Protein AF-A0A2P6N4C5-F1 (afdb_monomer)

Foldseek 3Di:
DDDDDDDDDDDDDDDDDDDDDDDDDDDDDDDDDDDDDDDDDDDDDDDDDDDDDDDDDDDDDDDDDDDDPPDDDPVVVVVVVLQLVLLQLLLQLVLQVQLVVVVDHDPGLLQVCQQLQSLLSSLCSQVVDDQPDADPDDDDNVSSLVSNVSSVVSCVVLVQPLVVDDSVCNNVSVSVSSSVRSLSVLCSRQQQPQDDPNDGSQVSLQVVLCVQQPPDPPQDRDALKLSPLQLLSLVSLCCSQCVVQDPSVPDDSNRSQVSNVSSQVSCCPPQVQHCSGHNVQRNDPTHDSSSSSSSSSSSVVSRVVVVVVVVVVVVVVVVVVLVVVLVVLLVVLQVLLVVLLVVLVVLLVVLLDPDADLALVSLVVVLVVLVVCVVPVVVVSVVSLVVSVVSLVVSQVSCVVVVHDRDAHDPCRGNVNVVVSVVSSVVSSVVSNVSSVVVSVVSLLVLLVQLLVLLVVLVVVLVVLVVLLPDPDDDLVVSLVSLVVSLVCLVVSVSLVSSVVSCVSCVVVVNQCDRPNDPDHSVNSVVSSVVSSVSSVVVSVVSVLVVVVVPDPDDDDSVVLVVLVVLQCVLPPVNPQWHALVSVQVSCVVVVHDDDPVVSVVVQCVLCVNDRTHHSVSVVVVVSVVPPDDDDLVRVCVVQCVLQVNDQWRFLVSQPDPPDDPVVSVVCVVQFDDPDRTGHVNVVSVVVRD

Radius of gyration: 73.95 Å; Cα contacts (8 Å, |Δi|>4): 567; chains: 1; bounding box: 171×85×180 Å

Solvent-accessible surface area (backbone atoms only — not comparable to full-atom values): 40505 Å² total; per-residue (Å²): 133,89,83,88,82,88,83,89,81,90,79,90,81,89,82,90,88,85,91,89,90,86,85,88,82,89,87,82,89,87,85,82,89,86,86,82,90,88,88,84,88,86,84,82,88,81,87,86,82,88,82,88,80,93,77,88,83,80,88,84,85,90,83,79,91,79,91,75,87,79,78,77,58,77,69,62,58,55,55,59,51,49,52,52,49,49,39,54,51,21,51,34,46,54,51,34,70,47,24,54,79,76,78,44,80,62,94,47,72,50,62,56,40,36,46,12,56,56,50,34,52,44,50,24,62,73,74,69,50,82,75,72,97,67,70,94,77,54,83,51,71,68,51,14,50,54,28,32,51,55,27,48,54,51,41,53,74,69,67,41,82,50,91,90,67,53,73,60,42,39,64,70,43,36,50,70,59,48,53,50,49,52,48,36,48,48,41,55,74,65,37,56,76,37,75,44,92,92,39,56,29,69,55,19,51,46,52,50,49,36,65,54,33,61,90,48,84,97,46,65,62,84,58,51,27,68,39,46,29,49,12,52,45,53,40,37,48,46,32,66,79,40,54,89,76,47,66,76,85,78,54,64,87,83,45,27,62,61,34,30,48,52,36,44,51,47,31,36,78,75,67,69,43,77,71,43,70,56,52,80,58,32,65,48,96,71,26,49,44,66,47,42,44,56,51,55,45,54,54,48,55,56,51,51,54,49,52,52,52,51,53,49,49,53,50,51,50,54,51,50,56,50,50,56,50,48,54,52,52,51,52,51,49,46,55,53,40,51,53,50,50,53,53,50,52,50,52,29,54,66,35,60,56,79,84,72,64,93,47,59,67,57,36,51,51,51,48,49,50,53,51,48,41,60,70,60,48,49,56,54,55,52,50,56,49,52,51,51,54,50,50,52,52,49,52,45,49,55,27,53,76,68,74,44,78,75,81,75,68,58,75,86,55,23,72,67,45,53,51,52,52,54,49,51,31,52,50,26,50,53,50,39,57,48,51,46,52,54,50,46,49,50,46,50,51,49,52,40,46,53,36,29,52,34,46,50,50,30,51,50,50,53,49,50,50,53,50,61,69,68,54,78,74,76,55,66,69,58,45,42,52,54,46,52,53,51,46,53,52,60,71,65,32,61,54,54,54,61,28,49,59,46,47,53,55,29,51,78,69,73,54,67,92,76,43,93,72,44,91,79,50,70,67,55,55,54,49,50,50,54,53,48,46,54,51,46,53,52,51,42,55,50,40,54,51,49,52,53,55,73,72,48,92,74,86,77,58,74,65,60,53,48,54,51,47,54,51,50,56,69,45,28,81,83,70,74,73,42,31,41,78,64,34,48,49,51,49,38,47,72,73,70,50,83,64,59,71,73,58,40,54,51,49,50,50,60,50,22,73,81,50,95,44,31,38,63,72,39,51,50,55,51,52,57,69,72,60,76,79,74,86,49,69,66,57,56,45,49,53,52,25,59,50,30,72,74,38,84,45,34,37,71,75,48,50,71,44,90,88,57,51,74,68,58,46,52,53,48,64,74,68,34,55,66,67,93,69,38,24,30,55,60,64,41,44,47,70,73,70,107

Structure (mmCIF, N/CA/C/O backbone):
data_AF-A0A2P6N4C5-F1
#
_entry.id   AF-A0A2P6N4C5-F1
#
loop_
_atom_site.group_PDB
_atom_site.id
_atom_site.type_symbol
_atom_site.label_atom_id
_atom_site.label_alt_id
_atom_site.label_comp_id
_atom_site.label_asym_id
_atom_site.label_entity_id
_atom_site.label_seq_id
_atom_site.pdbx_PDB_ins_code
_atom_site.Cartn_x
_atom_site.Cartn_y
_atom_site.Cartn_z
_atom_site.occupancy
_atom_site.B_iso_or_equiv
_atom_site.auth_seq_id
_atom_site.auth_comp_id
_atom_site.auth_asym_id
_atom_site.auth_atom_id
_atom_site.pdbx_PDB_model_num
ATOM 1 N N . MET A 1 1 ? 26.402 6.462 70.316 1.00 33.50 1 MET A N 1
ATOM 2 C CA . MET A 1 1 ? 26.091 7.882 70.593 1.00 33.50 1 MET A CA 1
ATOM 3 C C . MET A 1 1 ? 25.423 8.489 69.360 1.00 33.50 1 MET A C 1
ATOM 5 O O . MET A 1 1 ? 25.963 8.309 68.285 1.00 33.50 1 MET A O 1
ATOM 9 N N . GLN A 1 2 ? 24.226 9.074 69.550 1.00 34.44 2 GLN A N 1
ATOM 10 C CA . GLN A 1 2 ? 23.472 10.096 68.770 1.00 34.44 2 GLN A CA 1
ATOM 11 C C . GLN A 1 2 ? 23.874 10.371 67.293 1.00 34.44 2 GLN A C 1
ATOM 13 O O . GLN A 1 2 ? 25.036 10.607 67.025 1.00 34.44 2 GLN A O 1
ATOM 18 N N . LYS A 1 3 ? 22.993 10.521 66.285 1.00 32.47 3 LYS A N 1
ATOM 19 C CA . LYS A 1 3 ? 21.639 11.114 66.240 1.00 32.47 3 LYS A CA 1
ATOM 20 C C . LYS A 1 3 ? 20.989 10.857 64.849 1.00 32.47 3 LYS A C 1
ATOM 22 O O . LYS A 1 3 ? 21.606 11.116 63.831 1.00 32.47 3 LYS A O 1
ATOM 27 N N . ARG A 1 4 ? 19.707 10.460 64.867 1.00 32.41 4 ARG A N 1
ATOM 28 C CA . ARG A 1 4 ? 18.550 10.868 64.020 1.00 32.41 4 ARG A CA 1
ATOM 29 C C . ARG A 1 4 ? 18.568 10.842 62.462 1.00 32.41 4 ARG A C 1
ATOM 31 O O . ARG A 1 4 ? 19.099 11.738 61.830 1.00 32.41 4 ARG A O 1
ATOM 38 N N . ARG A 1 5 ? 17.604 10.029 61.976 1.00 32.62 5 ARG A N 1
ATOM 39 C CA . ARG A 1 5 ? 16.448 10.307 61.066 1.00 32.62 5 ARG A CA 1
ATOM 40 C C . ARG A 1 5 ? 16.595 10.181 59.531 1.00 32.62 5 ARG A C 1
ATOM 42 O O . ARG A 1 5 ? 17.184 11.051 58.919 1.00 32.62 5 ARG A O 1
ATOM 49 N N . ARG A 1 6 ? 15.780 9.232 59.005 1.00 30.00 6 ARG A N 1
ATOM 50 C CA . ARG A 1 6 ? 14.824 9.274 57.851 1.00 30.00 6 ARG A CA 1
ATOM 51 C C . ARG A 1 6 ? 15.434 9.614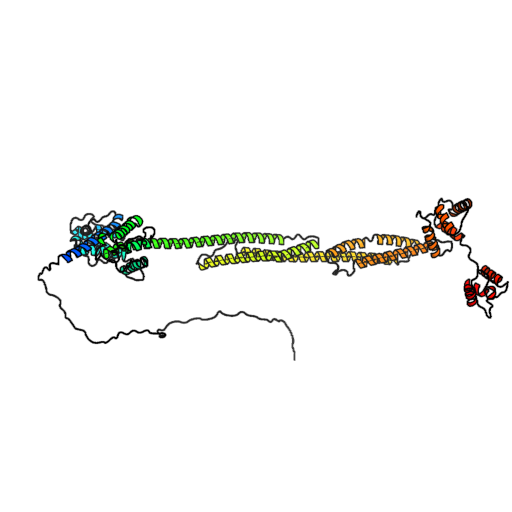 56.469 1.00 30.00 6 ARG A C 1
ATOM 53 O O . ARG A 1 6 ? 16.163 10.574 56.361 1.00 30.00 6 ARG A O 1
ATOM 60 N N . SER A 1 7 ? 15.134 8.965 55.341 1.00 26.02 7 SER A N 1
ATOM 61 C CA . SER A 1 7 ? 13.911 8.296 54.883 1.00 26.02 7 SER A CA 1
ATOM 62 C C . SER A 1 7 ? 14.166 7.599 53.524 1.00 26.02 7 SER A C 1
ATOM 64 O O . SER A 1 7 ? 14.833 8.181 52.682 1.00 26.02 7 SER A O 1
ATOM 66 N N . ARG A 1 8 ? 13.494 6.453 53.323 1.00 27.19 8 ARG A N 1
ATOM 67 C CA . ARG A 1 8 ? 12.763 5.983 52.116 1.00 27.19 8 ARG A CA 1
ATOM 68 C C . ARG A 1 8 ? 13.460 5.555 50.793 1.00 27.19 8 ARG A C 1
ATOM 70 O O . ARG A 1 8 ? 14.135 6.341 50.146 1.00 27.19 8 ARG A O 1
ATOM 77 N N . SER A 1 9 ? 13.013 4.352 50.373 1.00 26.23 9 SER A N 1
ATOM 78 C CA . SER A 1 9 ? 12.777 3.792 49.013 1.00 26.23 9 SER A CA 1
ATOM 79 C C . SER A 1 9 ? 13.967 3.089 48.323 1.00 26.23 9 SER A C 1
ATOM 81 O O . SER A 1 9 ? 14.931 3.755 47.980 1.00 26.23 9 SER A O 1
ATOM 83 N N . PHE A 1 10 ? 14.066 1.743 48.224 1.00 25.06 10 PHE A N 1
ATOM 84 C CA . PHE A 1 10 ? 13.284 0.740 47.434 1.00 25.06 10 PHE A CA 1
ATOM 85 C C . PHE A 1 10 ? 13.109 1.167 45.961 1.00 25.06 10 PHE A C 1
ATOM 87 O O . PHE A 1 10 ? 12.428 2.159 45.725 1.00 25.06 10 PHE A O 1
ATOM 94 N N . LEU A 1 11 ? 13.783 0.567 44.960 1.00 26.80 11 LEU A N 1
ATOM 95 C CA . LEU A 1 11 ? 13.549 -0.738 44.272 1.00 26.80 11 LEU A CA 1
ATOM 96 C C . LEU A 1 11 ? 14.743 -0.976 43.283 1.00 26.80 11 LEU A C 1
ATOM 98 O O . LEU A 1 11 ? 15.103 -0.023 42.600 1.00 26.80 11 LEU A O 1
ATOM 102 N N . PHE A 1 12 ? 15.563 -2.050 43.272 1.00 25.03 12 PHE A N 1
ATOM 103 C CA . PHE A 1 12 ? 15.421 -3.424 42.701 1.00 25.03 12 PHE A CA 1
ATOM 104 C C . PHE A 1 12 ? 14.281 -3.620 41.667 1.00 25.03 12 PHE A C 1
ATOM 106 O O . PHE A 1 12 ? 13.157 -3.265 41.982 1.00 25.03 12 PHE A O 1
ATOM 113 N N . PHE A 1 13 ? 14.419 -4.183 40.452 1.00 26.83 13 PHE A N 1
ATOM 114 C CA . PHE A 1 13 ? 15.328 -5.195 39.875 1.00 26.83 13 PHE A CA 1
ATOM 115 C C . PHE A 1 13 ? 15.473 -5.030 38.331 1.00 26.83 13 PHE A C 1
ATOM 117 O O . PHE A 1 13 ? 14.661 -4.364 37.697 1.00 26.83 13 PHE A O 1
ATOM 124 N N . ALA A 1 14 ? 16.515 -5.685 37.796 1.00 27.61 14 ALA A N 1
ATOM 125 C CA . ALA A 1 14 ? 16.953 -5.956 36.409 1.00 27.61 14 ALA A CA 1
ATOM 126 C C . ALA A 1 14 ? 15.840 -6.330 35.381 1.00 27.61 14 ALA A C 1
ATOM 128 O O . ALA A 1 14 ? 14.723 -6.624 35.783 1.00 27.61 14 ALA A O 1
ATOM 129 N N . SER A 1 15 ? 16.042 -6.374 34.053 1.00 28.22 15 SER A N 1
ATOM 130 C CA . SER A 1 15 ? 17.199 -6.881 33.289 1.00 28.22 15 SER A CA 1
ATOM 131 C C . SER A 1 15 ? 17.169 -6.508 31.792 1.00 28.22 15 SER A C 1
ATOM 133 O O . SER A 1 15 ? 16.113 -6.550 31.168 1.00 28.22 15 SER A O 1
ATOM 135 N N . ASP A 1 16 ? 18.370 -6.255 31.263 1.00 28.42 16 ASP A N 1
ATOM 136 C CA . ASP A 1 16 ? 18.925 -6.594 29.940 1.00 28.42 16 ASP A CA 1
ATOM 137 C C . ASP A 1 16 ? 18.220 -6.198 28.632 1.00 28.42 16 ASP A C 1
ATOM 139 O O . ASP A 1 16 ? 17.205 -6.752 28.222 1.00 28.42 16 ASP A O 1
ATOM 143 N N . THR A 1 17 ? 18.906 -5.356 27.853 1.00 26.84 17 THR A N 1
ATOM 144 C CA . THR A 1 17 ? 19.527 -5.794 26.585 1.00 26.84 17 THR A CA 1
ATOM 145 C C . THR A 1 17 ? 20.549 -4.754 26.123 1.00 26.84 17 THR A C 1
ATOM 147 O O . THR A 1 17 ? 20.229 -3.598 25.854 1.00 26.84 17 THR A O 1
ATOM 150 N N . ASP A 1 18 ? 21.800 -5.196 26.065 1.00 27.44 18 ASP A N 1
ATOM 151 C CA . ASP A 1 18 ? 22.975 -4.483 25.568 1.00 27.44 18 ASP A CA 1
ATOM 152 C C . ASP A 1 18 ? 23.481 -5.199 24.298 1.00 27.44 18 ASP A C 1
ATOM 154 O O . ASP A 1 18 ? 23.094 -6.348 24.070 1.00 27.44 18 ASP A O 1
ATOM 158 N N . TRP A 1 19 ? 24.392 -4.550 23.549 1.00 26.73 19 TRP A N 1
ATOM 159 C CA . TRP A 1 19 ? 25.167 -5.038 22.374 1.00 26.73 19 TRP A CA 1
ATOM 160 C C . TRP A 1 19 ? 24.587 -4.642 20.990 1.00 26.73 19 TRP A C 1
ATOM 162 O O . TRP A 1 19 ? 23.525 -5.102 20.598 1.00 26.73 19 TRP A O 1
ATOM 172 N N . LEU A 1 20 ? 25.195 -3.816 20.122 1.00 26.58 20 LEU A N 1
ATOM 173 C CA . LEU A 1 20 ? 26.521 -3.189 20.029 1.00 26.58 20 LEU A CA 1
ATOM 174 C C . LEU A 1 20 ? 26.426 -1.903 19.188 1.00 26.58 20 LEU A C 1
ATOM 176 O O . LEU A 1 20 ? 26.038 -1.940 18.019 1.00 26.58 20 LEU A O 1
ATOM 180 N N . ARG A 1 21 ? 26.907 -0.777 19.724 1.00 25.31 21 ARG A N 1
ATOM 181 C CA . ARG A 1 21 ? 27.317 0.392 18.929 1.00 25.31 21 ARG A CA 1
ATOM 182 C C . ARG A 1 21 ? 28.481 1.098 19.621 1.00 25.31 21 ARG A C 1
ATOM 184 O O . ARG A 1 21 ? 28.257 1.837 20.572 1.00 25.31 21 ARG A O 1
ATOM 191 N N . ARG A 1 22 ? 29.704 0.853 19.138 1.00 27.34 22 ARG A N 1
ATOM 192 C CA . ARG A 1 22 ? 30.982 1.593 19.327 1.00 27.34 22 ARG A CA 1
ATOM 193 C C . ARG A 1 22 ? 32.078 0.647 18.808 1.00 27.34 22 ARG A C 1
ATOM 195 O O . ARG A 1 22 ? 32.018 -0.535 19.104 1.00 27.34 22 ARG A O 1
ATOM 202 N N . SER A 1 23 ? 33.031 1.012 17.959 1.00 24.66 23 SER A N 1
ATOM 203 C CA . SER A 1 23 ? 33.856 2.218 17.876 1.00 24.66 23 SER A CA 1
ATOM 204 C C . SER A 1 23 ? 34.597 2.224 16.527 1.00 24.66 23 SER A C 1
ATOM 206 O O . SER A 1 23 ? 34.878 1.153 16.002 1.00 24.66 23 SER A O 1
ATOM 208 N N . MET A 1 24 ? 34.967 3.392 15.989 1.00 25.75 24 MET A N 1
ATOM 209 C CA . MET A 1 24 ? 36.330 3.960 16.085 1.00 25.75 24 MET A CA 1
ATOM 210 C C . MET A 1 24 ? 36.647 4.955 14.954 1.00 25.75 24 MET A C 1
ATOM 212 O O . MET A 1 24 ? 36.361 4.755 13.779 1.00 25.75 24 MET A O 1
ATOM 216 N N . THR A 1 25 ? 37.254 6.051 15.384 1.00 29.28 25 THR A N 1
ATOM 217 C CA . THR A 1 25 ? 37.799 7.196 14.658 1.00 29.28 25 THR A CA 1
ATOM 218 C C . THR A 1 25 ? 39.190 6.934 14.062 1.00 29.28 25 THR A C 1
ATOM 220 O O . THR A 1 25 ? 40.020 6.333 14.729 1.00 29.28 25 THR A O 1
ATOM 223 N N . SER A 1 26 ? 39.435 7.545 12.891 1.00 26.30 26 SER A N 1
ATOM 224 C CA . SER A 1 26 ? 40.666 8.226 12.421 1.00 26.30 26 SER A CA 1
ATOM 225 C C . SER A 1 26 ? 42.020 7.488 12.378 1.00 26.30 26 SER A C 1
ATOM 227 O O . SER A 1 26 ? 42.593 7.200 13.422 1.00 26.30 26 SER A O 1
ATOM 229 N N . ALA A 1 27 ? 42.608 7.347 11.175 1.00 27.66 27 ALA A N 1
ATOM 230 C CA . ALA A 1 27 ? 43.887 7.977 10.770 1.00 27.66 27 ALA A CA 1
ATOM 231 C C . ALA A 1 27 ? 44.385 7.472 9.389 1.00 27.66 27 ALA A C 1
ATOM 233 O O . ALA A 1 27 ? 43.957 6.441 8.883 1.00 27.66 27 ALA A O 1
ATOM 234 N N . ALA A 1 28 ? 45.266 8.262 8.774 1.00 26.64 28 ALA A N 1
ATOM 235 C CA . ALA A 1 28 ? 45.646 8.327 7.362 1.00 26.64 28 ALA A CA 1
ATOM 236 C C . ALA A 1 28 ? 46.869 7.462 6.935 1.00 26.64 28 ALA A C 1
ATOM 238 O O . ALA A 1 28 ? 47.868 7.491 7.636 1.00 26.64 28 ALA A O 1
ATOM 239 N N . VAL A 1 29 ? 46.773 6.832 5.736 1.00 25.98 29 VAL A N 1
ATOM 240 C CA . VAL A 1 29 ? 47.743 6.706 4.587 1.00 25.98 29 VAL A CA 1
ATOM 241 C C . VAL A 1 29 ? 49.136 6.032 4.857 1.00 25.98 29 VAL A C 1
ATOM 243 O O . VAL A 1 29 ? 49.645 6.091 5.965 1.00 25.98 29 VAL A O 1
ATOM 246 N N . PRO A 1 30 ? 49.864 5.471 3.855 1.00 54.50 30 PRO A N 1
ATOM 247 C CA . PRO A 1 30 ? 49.698 4.196 3.122 1.00 54.50 30 PRO A CA 1
ATOM 248 C C . PRO A 1 30 ? 50.988 3.318 3.158 1.00 54.50 30 PRO A C 1
ATOM 250 O O . PRO A 1 30 ? 52.051 3.821 3.494 1.00 54.50 30 PRO A O 1
ATOM 253 N N . LEU A 1 31 ? 50.986 2.052 2.704 1.00 24.17 31 LEU A N 1
ATOM 254 C CA . LEU A 1 31 ? 52.224 1.404 2.210 1.00 24.17 31 LEU A CA 1
ATOM 255 C C . LEU A 1 31 ? 51.971 0.141 1.368 1.00 24.17 31 LEU A C 1
ATOM 257 O O . LEU A 1 31 ? 51.043 -0.629 1.595 1.00 24.17 31 LEU A O 1
ATOM 261 N N . LYS A 1 32 ? 52.851 0.000 0.375 1.00 26.33 32 LYS A N 1
ATOM 262 C CA . LYS A 1 32 ? 53.051 -1.081 -0.598 1.00 26.33 32 LYS A CA 1
ATOM 263 C C . LYS A 1 32 ? 53.329 -2.452 0.035 1.00 26.33 32 LYS A C 1
ATOM 265 O O . LYS A 1 32 ? 53.981 -2.532 1.065 1.00 26.33 32 LYS A O 1
ATOM 270 N N . ASN A 1 33 ? 53.031 -3.474 -0.774 1.00 28.33 33 ASN A N 1
ATOM 271 C CA . ASN A 1 33 ? 53.649 -4.806 -0.845 1.00 28.33 33 ASN A CA 1
ATOM 272 C C . ASN A 1 33 ? 53.542 -5.723 0.380 1.00 28.33 33 ASN A C 1
ATOM 274 O O . ASN A 1 33 ? 54.279 -5.567 1.342 1.00 28.33 33 ASN A O 1
ATOM 278 N N . ALA A 1 34 ? 52.744 -6.782 0.228 1.00 26.05 34 ALA A N 1
ATOM 279 C CA . ALA A 1 34 ? 53.120 -8.192 0.405 1.00 26.05 34 ALA A CA 1
ATOM 280 C C . ALA A 1 34 ? 51.831 -9.009 0.565 1.00 26.05 34 ALA A C 1
ATOM 282 O O . ALA A 1 34 ? 51.030 -8.707 1.438 1.00 26.05 34 ALA A O 1
ATOM 283 N N . PHE A 1 35 ? 51.612 -10.029 -0.261 1.00 24.59 35 PHE A N 1
ATOM 284 C CA . PHE A 1 35 ? 51.666 -11.409 0.215 1.00 24.59 35 PHE A CA 1
ATOM 285 C C . PHE A 1 35 ? 51.473 -12.378 -0.947 1.00 24.59 35 PHE A C 1
ATOM 287 O O . PHE A 1 35 ? 50.557 -12.281 -1.758 1.00 24.59 35 PHE A O 1
ATOM 294 N N . ASP A 1 36 ? 52.426 -13.288 -0.986 1.00 24.75 36 ASP A N 1
ATOM 295 C CA . ASP A 1 36 ? 52.565 -14.425 -1.864 1.00 24.75 36 ASP A CA 1
ATOM 296 C C . ASP A 1 36 ? 52.001 -15.668 -1.141 1.00 24.75 36 ASP A C 1
ATOM 298 O O . ASP A 1 36 ? 52.001 -15.714 0.092 1.00 24.75 36 ASP A O 1
ATOM 302 N N . LYS A 1 37 ? 51.639 -16.687 -1.934 1.00 27.88 37 LYS A N 1
ATOM 303 C CA . LYS A 1 37 ? 51.388 -18.109 -1.592 1.00 27.88 37 LYS A CA 1
ATOM 304 C C . LYS A 1 37 ? 50.035 -18.516 -0.976 1.00 27.88 37 LYS A C 1
ATOM 306 O O . LYS A 1 37 ? 49.799 -18.343 0.212 1.00 27.88 37 LYS A O 1
ATOM 311 N N . HIS A 1 38 ? 49.244 -19.299 -1.725 1.00 27.27 38 HIS A N 1
ATOM 312 C CA . HIS A 1 38 ? 49.395 -20.769 -1.788 1.00 27.27 38 HIS A CA 1
ATOM 313 C C . HIS A 1 38 ? 48.398 -21.445 -2.766 1.00 27.27 38 HIS A C 1
ATOM 315 O O . HIS A 1 38 ? 47.266 -20.994 -2.891 1.00 27.27 38 HIS A O 1
ATOM 321 N N . PHE A 1 39 ? 48.838 -22.587 -3.335 1.00 24.59 39 PHE A N 1
ATOM 322 C CA . PHE A 1 39 ? 48.120 -23.675 -4.057 1.00 24.59 39 PHE A CA 1
ATOM 323 C C . PHE A 1 39 ? 48.173 -23.707 -5.609 1.00 24.59 39 PHE A C 1
ATOM 325 O O . PHE A 1 39 ? 48.295 -22.664 -6.240 1.00 24.59 39 PHE A O 1
ATOM 332 N N . PRO A 1 40 ? 48.276 -24.911 -6.232 1.00 32.41 40 PRO A N 1
ATOM 333 C CA . PRO A 1 40 ? 49.549 -25.367 -6.793 1.00 32.41 40 PRO A CA 1
ATOM 334 C C . PRO A 1 40 ? 49.540 -25.677 -8.302 1.00 32.41 40 PRO A C 1
ATOM 336 O O . PRO A 1 40 ? 48.514 -25.794 -8.963 1.00 32.41 40 PRO A O 1
ATOM 339 N N . LEU A 1 41 ? 50.769 -25.849 -8.790 1.00 23.19 41 LEU A N 1
ATOM 340 C CA . LEU A 1 41 ? 51.222 -26.182 -10.138 1.00 23.19 41 LEU A CA 1
ATOM 341 C C . LEU A 1 41 ? 50.671 -27.511 -10.688 1.00 23.19 41 LEU A C 1
ATOM 343 O O . LEU A 1 41 ? 50.823 -28.551 -10.054 1.00 23.19 41 LEU A O 1
ATOM 347 N N . TYR A 1 42 ? 50.249 -27.490 -11.955 1.00 26.14 42 TYR A N 1
ATOM 348 C CA . TYR A 1 42 ? 50.610 -28.533 -12.919 1.00 26.14 42 TYR A CA 1
ATOM 349 C C . TYR A 1 42 ? 51.510 -27.902 -13.987 1.00 26.14 42 TYR A C 1
ATOM 351 O O . TYR A 1 42 ? 51.097 -27.028 -14.746 1.00 26.14 42 TYR A O 1
ATOM 359 N N . ARG A 1 43 ? 52.782 -28.314 -13.976 1.00 24.89 43 ARG A N 1
ATOM 360 C CA . ARG A 1 43 ? 53.804 -27.992 -14.977 1.00 24.89 43 ARG A CA 1
ATOM 361 C C . ARG A 1 43 ? 53.667 -28.938 -16.167 1.00 24.89 43 ARG A C 1
ATOM 363 O O . ARG A 1 43 ? 53.617 -30.146 -15.961 1.00 24.89 43 ARG A O 1
ATOM 370 N N . VAL A 1 44 ? 53.818 -28.405 -17.377 1.00 24.36 44 VAL A N 1
ATOM 371 C CA . VAL A 1 44 ? 54.559 -29.087 -18.447 1.00 24.36 44 VAL A CA 1
ATOM 372 C C . VAL A 1 44 ? 55.579 -28.094 -19.010 1.00 24.36 44 VAL A C 1
ATOM 374 O O . VAL A 1 44 ? 55.247 -26.962 -19.347 1.00 24.36 44 VAL A O 1
ATOM 377 N N . ASN A 1 45 ? 56.838 -28.530 -18.990 1.00 24.30 45 ASN A N 1
ATOM 378 C CA . ASN A 1 45 ? 58.057 -27.816 -19.365 1.00 24.30 45 ASN A CA 1
ATOM 379 C C . ASN A 1 45 ? 58.129 -27.515 -20.864 1.00 24.30 45 ASN A C 1
ATOM 381 O O . ASN A 1 45 ? 57.889 -28.432 -21.642 1.00 24.30 45 ASN A O 1
ATOM 385 N N . ILE A 1 46 ? 58.673 -26.351 -21.240 1.00 24.86 46 ILE A N 1
ATOM 386 C CA . ILE A 1 46 ? 59.664 -26.255 -22.327 1.00 24.86 46 ILE A CA 1
ATOM 387 C C . ILE A 1 46 ? 60.775 -25.287 -21.888 1.00 24.86 46 ILE A C 1
ATOM 389 O O . ILE A 1 46 ? 60.514 -24.188 -21.402 1.00 24.86 46 ILE A O 1
ATOM 393 N N . LEU A 1 47 ? 62.010 -25.776 -22.000 1.00 25.52 47 LEU A N 1
ATOM 394 C CA . LEU A 1 47 ? 63.273 -25.145 -21.632 1.00 25.52 47 LEU A CA 1
ATOM 395 C C . LEU A 1 47 ? 63.588 -23.902 -22.477 1.00 25.52 47 LEU A C 1
ATOM 397 O O . LEU A 1 47 ? 63.446 -23.924 -23.696 1.00 25.52 47 LEU A O 1
ATOM 401 N N . ILE A 1 48 ? 64.142 -22.880 -21.822 1.00 23.86 48 ILE A N 1
ATOM 402 C CA . ILE A 1 48 ? 64.969 -21.848 -22.452 1.00 23.86 48 ILE A CA 1
ATOM 403 C C . ILE A 1 48 ? 66.426 -22.291 -22.297 1.00 23.86 48 ILE A C 1
ATOM 405 O O . ILE A 1 48 ? 66.892 -22.509 -21.179 1.00 23.86 48 ILE A O 1
ATOM 409 N N . SER A 1 49 ? 67.135 -22.400 -23.417 1.00 24.45 49 SER A N 1
ATOM 410 C CA . SER A 1 49 ? 68.593 -22.346 -23.473 1.00 24.45 49 SER A CA 1
ATOM 411 C C . SER A 1 49 ? 68.955 -21.108 -24.292 1.00 24.45 49 SER A C 1
ATOM 413 O O . SER A 1 49 ? 68.387 -20.874 -25.358 1.00 24.45 49 SER A O 1
ATOM 415 N N . ALA A 1 50 ? 69.805 -20.268 -23.714 1.00 29.03 50 ALA A N 1
ATOM 416 C CA . ALA A 1 50 ? 70.347 -19.062 -24.318 1.00 29.03 50 ALA A CA 1
ATOM 417 C C . ALA A 1 50 ? 71.532 -19.413 -25.227 1.00 29.03 50 ALA A C 1
ATOM 419 O O . ALA A 1 50 ? 72.250 -20.344 -24.889 1.00 29.03 50 ALA A O 1
ATOM 420 N N . GLU A 1 51 ? 71.760 -18.641 -26.301 1.00 27.30 51 GLU A N 1
ATOM 421 C CA . GLU A 1 51 ? 73.082 -18.111 -26.705 1.00 27.30 51 GLU A CA 1
ATOM 422 C C . GLU A 1 51 ? 73.042 -17.351 -28.057 1.00 27.30 51 GLU A C 1
ATOM 424 O O . GLU A 1 51 ? 72.681 -17.911 -29.084 1.00 27.30 51 GLU A O 1
ATOM 429 N N . HIS A 1 52 ? 73.518 -16.091 -28.017 1.00 26.47 52 HIS A N 1
ATOM 430 C CA . HIS A 1 52 ? 74.314 -15.376 -29.046 1.00 26.47 52 HIS A CA 1
ATOM 431 C C . HIS A 1 52 ? 73.697 -14.960 -30.421 1.00 26.47 52 HIS A C 1
ATOM 433 O O . HIS A 1 52 ? 72.593 -15.359 -30.761 1.00 26.47 52 HIS A O 1
ATOM 439 N N . PRO A 1 53 ? 74.324 -14.019 -31.177 1.00 34.88 53 PRO A N 1
ATOM 440 C CA . PRO A 1 53 ? 74.257 -12.570 -30.955 1.00 34.88 53 PRO A CA 1
ATOM 441 C C . PRO A 1 53 ? 73.878 -11.767 -32.227 1.00 34.88 53 PRO A C 1
ATOM 443 O O . PRO A 1 53 ? 73.757 -12.284 -33.334 1.00 34.88 53 PRO A O 1
ATOM 446 N N . LEU A 1 54 ? 73.726 -10.455 -32.033 1.00 27.61 54 LEU A N 1
ATOM 447 C CA . LEU A 1 54 ? 73.620 -9.409 -33.053 1.00 27.61 54 LEU A CA 1
ATOM 448 C C . LEU A 1 54 ? 74.650 -9.568 -34.188 1.00 27.61 54 LEU A C 1
ATOM 450 O O . LEU A 1 54 ? 75.847 -9.673 -33.928 1.00 27.61 54 LEU A O 1
ATOM 454 N N . THR A 1 55 ? 74.185 -9.469 -35.434 1.00 29.20 55 THR A N 1
ATOM 455 C CA . THR A 1 55 ? 75.014 -9.089 -36.585 1.00 29.20 55 THR A CA 1
ATOM 456 C C . THR A 1 55 ? 74.441 -7.839 -37.242 1.00 29.20 55 THR A C 1
ATOM 458 O O . THR A 1 55 ? 73.245 -7.728 -37.506 1.00 29.20 55 THR A O 1
ATOM 461 N N . GLU A 1 56 ? 75.340 -6.877 -37.427 1.00 28.17 56 GLU A N 1
ATOM 462 C CA . GLU A 1 56 ? 75.198 -5.644 -38.188 1.00 28.17 56 GLU A CA 1
ATOM 463 C C . GLU A 1 56 ? 74.728 -5.907 -39.625 1.00 28.17 56 GLU A C 1
ATOM 465 O O . GLU A 1 56 ? 75.174 -6.864 -40.254 1.00 28.17 56 GLU A O 1
ATOM 470 N N . LEU A 1 57 ? 73.984 -4.965 -40.212 1.00 25.73 57 LEU A N 1
ATOM 471 C CA . LEU A 1 57 ? 74.323 -4.531 -41.565 1.00 25.73 57 LEU A CA 1
ATOM 472 C C . LEU A 1 57 ? 74.056 -3.031 -41.744 1.00 25.73 57 LEU A C 1
ATOM 474 O O . LEU A 1 57 ? 73.005 -2.499 -41.393 1.00 25.73 57 LEU A O 1
ATOM 478 N N . HIS A 1 58 ? 75.093 -2.382 -42.255 1.00 26.84 58 HIS A N 1
ATOM 479 C CA . HIS A 1 58 ? 75.314 -0.955 -42.431 1.00 26.84 58 HIS A CA 1
ATOM 480 C C . HIS A 1 58 ? 74.384 -0.269 -43.452 1.00 26.84 58 HIS A C 1
ATOM 482 O O . HIS A 1 58 ? 73.998 -0.846 -44.464 1.00 26.84 58 HIS A O 1
ATOM 488 N N . LEU A 1 59 ? 74.145 1.021 -43.178 1.00 28.91 59 LEU A N 1
ATOM 489 C CA . LEU A 1 59 ? 74.046 2.178 -44.085 1.00 28.91 59 LEU A CA 1
ATOM 490 C C . LEU A 1 59 ? 74.092 1.945 -45.611 1.00 28.91 59 LEU A C 1
ATOM 492 O O . LEU A 1 59 ? 75.068 1.428 -46.144 1.00 28.91 59 LEU A O 1
ATOM 496 N N . SER A 1 60 ? 73.201 2.627 -46.339 1.00 26.20 60 SER A N 1
ATOM 497 C CA . SER A 1 60 ? 73.619 3.796 -47.142 1.00 26.20 60 SER A CA 1
ATOM 498 C C . SER A 1 60 ? 72.435 4.551 -47.754 1.00 26.20 60 SER A C 1
ATOM 500 O O . SER A 1 60 ? 71.488 3.994 -48.299 1.00 26.20 60 SER A O 1
ATOM 502 N N . HIS A 1 61 ? 72.523 5.871 -47.631 1.00 30.53 61 HIS A N 1
ATOM 503 C CA . HIS A 1 61 ? 71.688 6.862 -48.282 1.00 30.53 61 HIS A CA 1
ATOM 504 C C . HIS A 1 61 ? 72.338 7.210 -49.636 1.00 30.53 61 HIS A C 1
ATOM 506 O O . HIS A 1 61 ? 73.545 7.426 -49.688 1.00 30.53 61 HIS A O 1
ATOM 512 N N . HIS A 1 62 ? 71.506 7.367 -50.669 1.00 29.66 62 HIS A N 1
ATOM 513 C CA . HIS A 1 62 ? 71.729 8.189 -51.869 1.00 29.66 62 HIS A CA 1
ATOM 514 C C . HIS A 1 62 ? 72.618 7.655 -53.017 1.00 29.66 62 HIS A C 1
ATOM 516 O O . HIS A 1 62 ? 73.841 7.744 -52.981 1.00 29.66 62 HIS A O 1
ATOM 522 N N . LEU A 1 63 ? 71.972 7.278 -54.131 1.00 26.58 63 LEU A N 1
ATOM 523 C CA . LEU A 1 63 ? 72.457 7.572 -55.485 1.00 26.58 63 LEU A CA 1
ATOM 524 C C . LEU A 1 63 ? 71.293 7.637 -56.487 1.00 26.58 63 LEU A C 1
ATOM 526 O O . LEU A 1 63 ? 70.314 6.899 -56.405 1.00 26.58 63 LEU A O 1
ATOM 530 N N . MET A 1 64 ? 71.415 8.618 -57.373 1.00 26.00 64 MET A N 1
ATOM 531 C CA . MET A 1 64 ? 70.481 9.075 -58.394 1.00 26.00 64 MET A CA 1
ATOM 532 C C . MET A 1 64 ? 70.147 8.039 -59.480 1.00 26.00 64 MET A C 1
ATOM 534 O O . MET A 1 64 ? 70.957 7.183 -59.811 1.00 26.00 64 MET A O 1
ATOM 538 N N . VAL A 1 65 ? 68.969 8.244 -60.087 1.00 38.56 65 VAL A N 1
ATOM 539 C CA . VAL A 1 65 ? 68.658 8.160 -61.530 1.00 38.56 65 VAL A CA 1
ATOM 540 C C . VAL A 1 65 ? 69.456 7.134 -62.345 1.00 38.56 65 VAL A C 1
ATOM 542 O O . VAL A 1 65 ? 70.562 7.415 -62.783 1.00 38.56 65 VAL A O 1
ATOM 545 N N . THR A 1 66 ? 68.814 6.022 -62.703 1.00 28.89 66 THR A N 1
ATOM 546 C CA . THR A 1 66 ? 68.752 5.508 -64.086 1.00 28.89 66 THR A CA 1
ATOM 547 C C . THR A 1 66 ? 67.527 4.601 -64.213 1.00 28.89 66 THR A C 1
ATOM 549 O O . THR A 1 66 ? 67.173 3.875 -63.287 1.00 28.89 66 THR A O 1
ATOM 552 N N . GLY A 1 67 ? 66.810 4.731 -65.329 1.00 41.19 67 GLY A N 1
ATOM 553 C CA . GLY A 1 67 ? 65.551 4.038 -65.563 1.00 41.19 67 GLY A CA 1
ATOM 554 C C . GLY A 1 67 ? 65.714 2.524 -65.659 1.00 41.19 67 GLY A C 1
ATOM 555 O O . GLY A 1 67 ? 66.641 2.035 -66.291 1.00 41.19 67 GLY A O 1
ATOM 556 N N . ASN A 1 68 ? 64.754 1.809 -65.081 1.00 28.80 68 ASN A N 1
ATOM 557 C CA . ASN A 1 68 ? 64.314 0.507 -65.560 1.00 28.80 68 ASN A CA 1
ATOM 558 C C . ASN A 1 68 ? 62.827 0.370 -65.229 1.00 28.80 68 ASN A C 1
ATOM 560 O O . ASN A 1 68 ? 62.420 0.343 -64.069 1.00 28.80 68 ASN A O 1
ATOM 564 N N . ILE A 1 69 ? 62.018 0.354 -66.284 1.00 38.53 69 ILE A N 1
ATOM 565 C CA . ILE A 1 69 ? 60.585 0.089 -66.243 1.00 38.53 69 ILE A CA 1
ATOM 566 C C . ILE A 1 69 ? 60.435 -1.381 -65.848 1.00 38.53 69 ILE A C 1
ATOM 568 O O . ILE A 1 69 ? 60.690 -2.270 -66.657 1.00 38.53 69 ILE A O 1
ATOM 572 N N . ASN A 1 70 ? 60.057 -1.638 -64.598 1.00 36.19 70 ASN A N 1
ATOM 573 C CA . ASN A 1 70 ? 59.661 -2.971 -64.165 1.00 36.19 70 ASN A CA 1
ATOM 574 C C . ASN A 1 70 ? 58.177 -3.134 -64.515 1.00 36.19 70 ASN A C 1
ATOM 576 O O . ASN A 1 70 ? 57.305 -2.574 -63.853 1.00 36.19 70 ASN A O 1
ATOM 580 N N . VAL A 1 71 ? 57.900 -3.819 -65.623 1.00 39.16 71 VAL A N 1
ATOM 581 C CA . VAL A 1 71 ? 56.539 -4.142 -66.064 1.00 39.16 71 VAL A CA 1
ATOM 582 C C . VAL A 1 71 ? 55.983 -5.204 -65.111 1.00 39.16 71 VAL A C 1
ATOM 584 O O . VAL A 1 71 ? 56.513 -6.313 -65.047 1.00 39.16 71 VAL A O 1
ATOM 587 N N . ALA A 1 72 ? 54.948 -4.858 -64.341 1.00 36.47 72 ALA A N 1
ATOM 588 C CA . ALA A 1 72 ? 54.239 -5.791 -63.465 1.00 36.47 72 ALA A CA 1
ATOM 589 C C . ALA A 1 72 ? 53.633 -6.960 -64.268 1.00 36.47 72 ALA A C 1
ATOM 591 O O . ALA A 1 72 ? 53.228 -6.794 -65.422 1.00 36.47 72 ALA A O 1
ATOM 592 N N . LYS A 1 73 ? 53.574 -8.159 -63.670 1.00 40.28 73 LYS A N 1
ATOM 593 C CA . LYS A 1 73 ? 52.963 -9.341 -64.301 1.00 40.28 73 LYS A CA 1
ATOM 594 C C . LYS A 1 73 ? 51.445 -9.124 -64.500 1.00 40.28 73 LYS A C 1
ATOM 596 O O . LYS A 1 73 ? 50.804 -8.560 -63.614 1.00 40.28 73 LYS A O 1
ATOM 601 N N . PRO A 1 74 ? 50.835 -9.625 -65.595 1.00 40.28 74 PRO A N 1
ATOM 602 C CA . PRO A 1 74 ? 49.432 -9.348 -65.943 1.00 40.28 74 PRO A CA 1
ATOM 603 C C . PRO A 1 74 ? 48.386 -9.766 -64.893 1.00 40.28 74 PRO A C 1
ATOM 605 O O . PRO A 1 74 ? 47.316 -9.169 -64.830 1.00 40.28 74 PRO A O 1
ATOM 608 N N . THR A 1 75 ? 48.677 -10.772 -64.064 1.00 48.12 75 THR A N 1
ATOM 609 C CA . THR A 1 75 ? 47.766 -11.281 -63.024 1.00 48.12 75 THR A CA 1
ATOM 610 C C . THR A 1 75 ? 47.686 -10.376 -61.789 1.00 48.12 75 THR A C 1
ATOM 612 O O . THR A 1 75 ? 46.594 -10.163 -61.277 1.00 48.12 75 THR A O 1
ATOM 615 N N . GLU A 1 76 ? 48.795 -9.767 -61.355 1.00 44.28 76 GLU A N 1
ATOM 616 C CA . GLU A 1 76 ? 48.818 -8.864 -60.184 1.00 44.28 76 GLU A CA 1
ATOM 617 C C . GLU A 1 76 ? 48.125 -7.522 -60.478 1.00 44.28 76 GLU A C 1
ATOM 619 O O . GLU A 1 76 ? 47.405 -6.990 -59.634 1.00 44.28 76 GLU A O 1
ATOM 624 N N . MET A 1 77 ? 48.252 -7.010 -61.708 1.00 42.56 77 MET A N 1
ATOM 625 C CA . MET A 1 77 ? 47.536 -5.802 -62.142 1.00 42.56 77 MET A CA 1
ATOM 626 C C . MET A 1 77 ? 46.010 -5.987 -62.197 1.00 42.56 77 MET A C 1
ATOM 628 O O . MET A 1 77 ? 45.271 -5.023 -61.999 1.00 42.56 77 MET A O 1
ATOM 632 N N . SER A 1 78 ? 45.532 -7.206 -62.474 1.00 57.41 78 SER A N 1
ATOM 633 C CA . SER A 1 78 ? 44.099 -7.513 -62.571 1.00 57.41 78 SER A CA 1
ATOM 634 C C . SER A 1 78 ? 43.422 -7.553 -61.198 1.00 57.41 78 SER A C 1
ATOM 636 O O . SER A 1 78 ? 42.289 -7.095 -61.060 1.00 57.41 78 SER A O 1
ATOM 638 N N . GLU A 1 79 ? 44.107 -8.076 -60.179 1.00 57.81 79 GLU A N 1
ATOM 639 C CA . GLU A 1 79 ? 43.592 -8.130 -58.806 1.00 57.81 79 GLU A CA 1
ATOM 640 C C . GLU A 1 79 ? 43.644 -6.758 -58.125 1.00 57.81 79 GLU A C 1
ATOM 642 O O . GLU A 1 79 ? 42.685 -6.370 -57.455 1.00 57.81 79 GLU A O 1
ATOM 647 N N . GLU A 1 80 ? 44.716 -5.980 -58.343 1.00 60.50 80 GLU A N 1
ATOM 648 C CA . GLU A 1 80 ? 44.833 -4.629 -57.783 1.00 60.50 80 GLU A CA 1
ATOM 649 C C . GLU A 1 80 ? 43.766 -3.678 -58.352 1.00 60.50 80 GLU A C 1
ATOM 651 O O . GLU A 1 80 ? 43.177 -2.880 -57.623 1.00 60.50 80 GLU A O 1
ATOM 656 N N . ALA A 1 81 ? 43.435 -3.816 -59.638 1.00 68.62 81 ALA A N 1
ATOM 657 C CA . ALA A 1 81 ? 42.360 -3.054 -60.267 1.00 68.62 81 ALA A CA 1
ATOM 658 C C . ALA A 1 81 ? 40.961 -3.423 -59.730 1.00 68.62 81 ALA A C 1
ATOM 660 O O . ALA A 1 81 ? 40.087 -2.554 -59.640 1.00 68.62 81 ALA A O 1
ATOM 661 N N . ALA A 1 82 ? 40.741 -4.686 -59.347 1.00 74.06 82 ALA A N 1
ATOM 662 C CA . ALA A 1 82 ? 39.437 -5.178 -58.905 1.00 74.06 82 ALA A CA 1
ATOM 663 C C . ALA A 1 82 ? 39.022 -4.614 -57.533 1.00 74.06 82 ALA A C 1
ATOM 665 O O . ALA A 1 82 ? 37.929 -4.055 -57.412 1.00 74.06 82 ALA A O 1
ATOM 666 N N . TRP A 1 83 ? 39.888 -4.673 -56.512 1.00 80.69 83 TRP A N 1
ATOM 667 C CA . TRP A 1 83 ? 39.535 -4.154 -55.178 1.00 80.69 83 TRP A CA 1
ATOM 668 C C . TRP A 1 83 ? 39.410 -2.622 -55.160 1.00 80.69 83 TRP A C 1
ATOM 670 O O . TRP A 1 83 ? 38.548 -2.080 -54.465 1.00 80.69 83 TRP A O 1
ATOM 680 N N . VAL A 1 84 ? 40.215 -1.915 -55.965 1.00 86.94 84 VAL A N 1
ATOM 681 C CA . VAL A 1 84 ? 40.119 -0.453 -56.127 1.00 86.94 84 VAL A CA 1
ATOM 682 C C . VAL A 1 84 ? 38.760 -0.061 -56.714 1.00 86.94 84 VAL A C 1
ATOM 684 O O . VAL A 1 84 ? 38.156 0.914 -56.262 1.00 86.94 84 VAL A O 1
ATOM 687 N N . SER A 1 85 ? 38.250 -0.835 -57.677 1.00 87.56 85 SER A N 1
ATOM 688 C CA . SER A 1 85 ? 36.926 -0.622 -58.274 1.00 87.56 85 SER A CA 1
ATOM 689 C C . SER A 1 85 ? 35.794 -0.790 -57.250 1.00 87.56 85 SER A C 1
ATOM 691 O O . SER A 1 85 ? 34.929 0.084 -57.132 1.00 87.56 85 SER A O 1
ATOM 693 N N . VAL A 1 86 ? 35.843 -1.854 -56.437 1.00 89.12 86 VAL A N 1
ATOM 694 C CA . VAL A 1 86 ? 34.868 -2.105 -55.357 1.00 89.12 86 VAL A CA 1
ATOM 695 C C . VAL A 1 86 ? 34.879 -0.972 -54.329 1.00 89.12 86 VAL A C 1
ATOM 697 O O . VAL A 1 86 ? 33.823 -0.447 -53.962 1.00 89.12 86 VAL A O 1
ATOM 700 N N . GLN A 1 87 ? 36.065 -0.535 -53.903 1.00 92.00 87 GLN A N 1
ATOM 701 C CA . GLN A 1 87 ? 36.204 0.550 -52.933 1.00 92.00 87 GLN A CA 1
ATOM 702 C C . GLN A 1 87 ? 35.686 1.882 -53.481 1.00 92.00 87 GLN A C 1
ATOM 704 O O . GLN A 1 87 ? 34.923 2.574 -52.803 1.00 92.00 87 GLN A O 1
ATOM 709 N N . LYS A 1 88 ? 36.023 2.213 -54.734 1.00 93.75 88 LYS A N 1
ATOM 710 C CA . LYS A 1 88 ? 35.512 3.396 -55.444 1.00 93.75 88 LYS A CA 1
ATOM 711 C C . LYS A 1 88 ? 33.984 3.419 -55.472 1.00 93.75 88 LYS A C 1
ATOM 713 O O . LYS A 1 88 ? 33.373 4.429 -55.111 1.00 93.75 88 LYS A O 1
ATOM 718 N N . LYS A 1 89 ? 33.361 2.301 -55.840 1.00 93.12 89 LYS A N 1
ATOM 719 C CA . LYS A 1 89 ? 31.902 2.138 -55.890 1.00 93.12 89 LYS A CA 1
ATOM 720 C C . LYS A 1 89 ? 31.257 2.266 -54.507 1.00 93.12 89 LYS A C 1
ATOM 722 O O . LYS A 1 89 ? 30.333 3.064 -54.343 1.00 93.12 89 LYS A O 1
ATOM 727 N N . THR A 1 90 ? 31.774 1.547 -53.509 1.00 93.88 90 THR A N 1
ATOM 728 C CA . THR A 1 90 ? 31.247 1.545 -52.132 1.00 93.88 90 THR A CA 1
ATOM 729 C C . THR A 1 90 ? 31.300 2.940 -51.517 1.00 93.88 90 THR A C 1
ATOM 731 O O . THR A 1 90 ? 30.304 3.440 -50.993 1.00 93.88 90 THR A O 1
ATOM 734 N N . PHE A 1 91 ? 32.447 3.613 -51.632 1.00 95.31 91 PHE A N 1
ATOM 735 C CA . PHE A 1 91 ? 32.632 4.966 -51.114 1.00 95.31 91 PHE A CA 1
ATOM 736 C C . PHE A 1 91 ? 31.757 5.985 -51.846 1.00 95.31 91 PHE A C 1
ATOM 738 O O . PHE A 1 91 ? 31.191 6.868 -51.206 1.00 95.31 91 PHE A O 1
ATOM 745 N N . THR A 1 92 ? 31.576 5.842 -53.162 1.00 94.56 92 THR A N 1
ATOM 746 C CA . THR A 1 92 ? 30.663 6.703 -53.932 1.00 94.56 92 THR A CA 1
ATOM 747 C C . THR A 1 92 ? 29.216 6.537 -53.465 1.00 94.56 92 THR A C 1
ATOM 749 O O . THR A 1 92 ? 28.556 7.532 -53.155 1.00 94.56 92 THR A O 1
ATOM 752 N N . LYS A 1 93 ? 28.733 5.294 -53.317 1.00 93.81 93 LYS A N 1
ATOM 753 C CA . LYS A 1 93 ? 27.395 5.008 -52.769 1.00 93.81 93 LYS A CA 1
ATOM 754 C C . LYS A 1 93 ? 27.225 5.591 -51.360 1.00 93.81 93 LYS A C 1
ATOM 756 O O . LYS A 1 93 ? 26.214 6.240 -51.091 1.00 93.81 93 LYS A O 1
ATOM 761 N N . TRP A 1 94 ? 28.231 5.440 -50.497 1.00 94.94 94 TRP A N 1
ATOM 762 C CA . TRP A 1 94 ? 28.213 5.976 -49.133 1.00 94.94 94 TRP A CA 1
ATOM 763 C C . TRP A 1 94 ? 28.140 7.508 -49.098 1.00 94.94 94 TRP A C 1
ATOM 765 O O . TRP A 1 94 ? 27.315 8.092 -48.393 1.00 94.94 94 TRP A O 1
ATOM 775 N N . MET A 1 95 ? 28.959 8.196 -49.897 1.00 94.81 95 MET A N 1
ATOM 776 C CA . MET A 1 95 ? 28.898 9.658 -49.976 1.00 94.81 95 MET A CA 1
ATOM 777 C C . MET A 1 95 ? 27.527 10.114 -50.473 1.00 94.81 95 MET A C 1
ATOM 779 O O . MET A 1 95 ? 26.938 11.032 -49.904 1.00 94.81 95 MET A O 1
ATOM 783 N N . ASN A 1 96 ? 26.973 9.431 -51.477 1.00 93.88 96 ASN A N 1
ATOM 784 C CA . ASN A 1 96 ? 25.652 9.734 -52.018 1.00 93.88 96 ASN A CA 1
ATOM 785 C C . ASN A 1 96 ? 24.515 9.506 -51.009 1.00 93.88 96 ASN A C 1
ATOM 787 O O . ASN A 1 96 ? 23.557 10.286 -51.010 1.00 93.88 96 ASN A O 1
ATOM 791 N N . SER A 1 97 ? 24.625 8.530 -50.096 1.00 91.50 97 SER A N 1
ATOM 792 C CA . SER A 1 97 ? 23.628 8.356 -49.026 1.00 91.50 97 SER A CA 1
ATOM 793 C C . SER A 1 97 ? 23.580 9.538 -48.050 1.00 91.50 97 SER A C 1
ATOM 795 O O . SER A 1 97 ? 22.529 9.809 -47.463 1.00 91.50 97 SER A O 1
ATOM 797 N N . HIS A 1 98 ? 24.673 10.300 -47.921 1.00 90.31 98 HIS A N 1
ATOM 798 C CA . HIS A 1 98 ? 24.704 11.531 -47.124 1.00 90.31 98 HIS A CA 1
ATOM 799 C C . HIS A 1 98 ? 24.389 12.778 -47.957 1.00 90.31 98 HIS A C 1
ATOM 801 O O . HIS A 1 98 ? 23.568 13.591 -47.536 1.00 90.31 98 HIS A O 1
ATOM 807 N N . LEU A 1 99 ? 24.931 12.894 -49.173 1.00 91.50 99 LEU A N 1
ATOM 808 C CA . LEU A 1 99 ? 24.736 14.048 -50.061 1.00 91.50 99 LEU A CA 1
ATOM 809 C C . LEU A 1 99 ? 23.290 14.226 -50.545 1.00 91.50 99 LEU A C 1
ATOM 811 O O . LEU A 1 99 ? 22.865 15.361 -50.782 1.00 91.50 99 LEU A O 1
ATOM 815 N N . LYS A 1 100 ? 22.495 13.147 -50.601 1.00 87.31 100 LYS A N 1
ATOM 816 C CA . LYS A 1 100 ? 21.055 13.224 -50.904 1.00 87.31 100 LYS A CA 1
ATOM 817 C C . LYS A 1 100 ? 20.320 14.207 -49.981 1.00 87.31 100 LYS A C 1
ATOM 819 O O . LYS A 1 100 ? 19.386 14.870 -50.424 1.00 87.31 100 LYS A O 1
ATOM 824 N N . LYS A 1 101 ? 20.770 14.361 -48.726 1.00 81.38 101 LYS A N 1
ATOM 825 C CA . LYS A 1 101 ? 20.186 15.288 -47.734 1.00 81.38 101 LYS A CA 1
ATOM 826 C C . LYS A 1 101 ? 20.361 16.762 -48.113 1.00 81.38 101 LYS A C 1
ATOM 828 O O . LYS A 1 101 ? 19.552 17.590 -47.710 1.00 81.38 101 LYS A O 1
ATOM 833 N N . VAL A 1 102 ? 21.399 17.085 -48.883 1.00 83.62 102 VAL A N 1
ATOM 834 C CA . VAL A 1 102 ? 21.724 18.446 -49.344 1.00 83.62 102 VAL A CA 1
ATOM 835 C C . VAL A 1 102 ? 21.471 18.633 -50.846 1.00 83.62 102 VAL A C 1
ATOM 837 O O . VAL A 1 102 ? 21.896 19.634 -51.417 1.00 83.62 102 VAL A O 1
ATOM 840 N N . GLY A 1 103 ? 20.781 17.683 -51.491 1.00 85.94 103 GLY A N 1
ATOM 841 C CA . GLY A 1 103 ? 20.451 17.737 -52.918 1.00 85.94 103 GLY A CA 1
ATOM 842 C C . GLY A 1 103 ? 21.658 17.607 -53.854 1.00 85.94 103 GLY A C 1
ATOM 843 O O . GLY A 1 103 ? 21.588 18.056 -54.995 1.00 85.94 103 GLY A O 1
ATOM 844 N N . ALA A 1 104 ? 22.765 17.025 -53.384 1.00 89.50 104 ALA A N 1
ATOM 845 C CA . ALA A 1 104 ? 23.972 16.800 -54.175 1.00 89.50 104 ALA A CA 1
ATOM 846 C C . ALA A 1 104 ? 24.161 15.309 -54.505 1.00 89.50 104 ALA A C 1
ATOM 848 O O . ALA A 1 104 ? 23.643 14.430 -53.818 1.00 89.50 104 ALA A O 1
ATOM 849 N N . HIS A 1 105 ? 24.921 15.036 -55.565 1.00 92.62 105 HIS A N 1
ATOM 850 C CA . HIS A 1 105 ? 25.242 13.691 -56.044 1.00 92.62 105 HIS A CA 1
ATOM 851 C C . HIS A 1 105 ? 26.656 13.654 -56.634 1.00 92.62 105 HIS A C 1
ATOM 853 O O . HIS A 1 105 ? 27.124 14.678 -57.139 1.00 92.62 105 HIS A O 1
ATOM 859 N N . ILE A 1 106 ? 27.322 12.505 -56.549 1.00 93.25 106 ILE A N 1
ATOM 860 C CA . ILE A 1 106 ? 28.632 12.215 -57.139 1.00 93.25 106 ILE A CA 1
ATOM 861 C C . ILE A 1 106 ? 28.477 10.974 -58.020 1.00 93.25 106 ILE A C 1
ATOM 863 O O . ILE A 1 106 ? 28.173 9.901 -57.498 1.00 93.25 106 ILE A O 1
ATOM 867 N N . ASP A 1 107 ? 28.723 11.119 -59.321 1.00 90.00 107 ASP A N 1
ATOM 868 C CA . ASP A 1 107 ? 28.725 9.997 -60.268 1.00 90.00 107 ASP A CA 1
ATOM 869 C C . ASP A 1 107 ? 30.059 9.235 -60.221 1.00 90.00 107 ASP A C 1
ATOM 871 O O . ASP A 1 107 ? 30.088 8.015 -60.066 1.00 90.00 107 ASP A O 1
ATOM 875 N N . ASP A 1 108 ? 31.180 9.964 -60.284 1.00 89.25 108 ASP A N 1
ATOM 876 C CA . ASP A 1 108 ? 32.530 9.410 -60.182 1.00 89.25 108 ASP A CA 1
ATOM 877 C C . ASP A 1 108 ? 33.370 10.197 -59.165 1.00 89.25 108 ASP A C 1
ATOM 879 O O . ASP A 1 108 ? 33.788 11.334 -59.400 1.00 89.25 108 ASP A O 1
ATOM 883 N N . CYS A 1 109 ? 33.681 9.568 -58.028 1.00 89.06 109 CYS A N 1
ATOM 884 C CA . CYS A 1 109 ? 34.482 10.203 -56.986 1.00 89.06 109 CYS A CA 1
ATOM 885 C C . CYS A 1 109 ? 35.918 10.550 -57.415 1.00 89.06 109 CYS A C 1
ATOM 887 O O . CYS A 1 109 ? 36.557 11.360 -56.755 1.00 89.06 109 CYS A O 1
ATOM 889 N N . GLN A 1 110 ? 36.448 9.967 -58.489 1.00 91.44 110 GLN A N 1
ATOM 890 C CA . GLN A 1 110 ? 37.789 10.264 -58.995 1.00 91.44 110 GLN A CA 1
ATOM 891 C C . GLN A 1 110 ? 37.866 11.647 -59.658 1.00 91.44 110 GLN A C 1
ATOM 893 O O . GLN A 1 110 ? 38.882 12.336 -59.546 1.00 91.44 110 GLN A O 1
ATOM 898 N N . THR A 1 111 ? 36.799 12.067 -60.339 1.00 90.88 111 THR A N 1
ATOM 899 C CA . THR A 1 111 ? 36.781 13.309 -61.125 1.00 90.88 111 THR A CA 1
ATOM 900 C C . THR A 1 111 ? 36.023 14.437 -60.440 1.00 90.88 111 THR A C 1
ATOM 902 O O . THR A 1 111 ? 36.413 15.598 -60.544 1.00 90.88 111 THR A O 1
ATOM 905 N N . GLU A 1 112 ? 34.986 14.117 -59.671 1.00 91.88 112 GLU A N 1
ATOM 906 C CA . GLU A 1 112 ? 34.050 15.105 -59.117 1.00 91.88 112 GLU A CA 1
ATOM 907 C C . GLU A 1 112 ? 34.636 15.989 -57.994 1.00 91.88 112 GLU A C 1
ATOM 909 O O . GLU A 1 11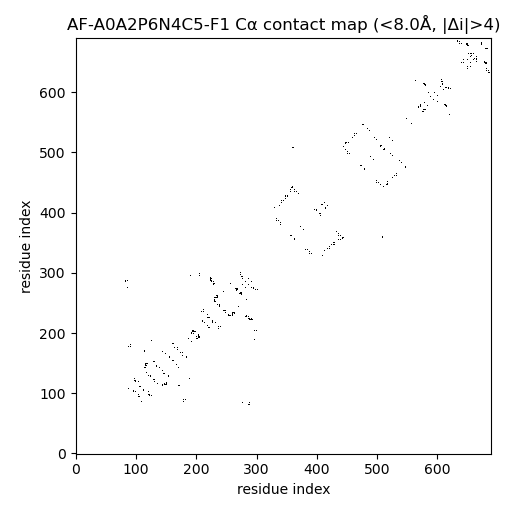2 ? 34.055 17.018 -57.638 1.00 91.88 112 GLU A O 1
ATOM 914 N N . PHE A 1 113 ? 35.808 15.647 -57.446 1.00 93.56 113 PHE A N 1
ATOM 915 C CA . PHE A 1 113 ? 36.490 16.464 -56.431 1.00 93.56 113 PHE A CA 1
ATOM 916 C C . PHE A 1 113 ? 37.446 17.523 -56.990 1.00 93.56 113 PHE A C 1
ATOM 918 O O . PHE A 1 113 ? 37.932 18.356 -56.224 1.00 93.56 113 PHE A O 1
ATOM 925 N N . GLU A 1 114 ? 37.663 17.567 -58.307 1.00 92.06 114 GLU A N 1
ATOM 926 C CA . GLU A 1 114 ? 38.621 18.474 -58.963 1.00 92.06 114 GLU A CA 1
ATOM 927 C C . GLU A 1 114 ? 38.333 19.966 -58.707 1.00 92.06 114 GLU A C 1
ATOM 929 O O . GLU A 1 114 ? 39.223 20.811 -58.765 1.00 92.06 114 GLU A O 1
ATOM 934 N N . THR A 1 115 ? 37.076 20.317 -58.428 1.00 91.44 115 THR A N 1
ATOM 935 C CA . THR A 1 115 ? 36.647 21.705 -58.189 1.00 91.44 115 THR A CA 1
ATOM 936 C C . THR A 1 115 ? 36.603 22.093 -56.710 1.00 91.44 115 THR A C 1
ATOM 938 O O . THR A 1 115 ? 36.309 23.249 -56.402 1.00 91.44 115 THR A O 1
ATOM 941 N N . GLY A 1 116 ? 36.800 21.141 -55.790 1.00 91.81 116 GLY A N 1
ATOM 942 C CA . GLY A 1 116 ? 36.639 21.316 -54.339 1.00 91.81 116 GLY A CA 1
ATOM 943 C C . GLY A 1 116 ? 35.189 21.481 -53.847 1.00 91.81 116 GLY A C 1
ATOM 944 O O . GLY A 1 116 ? 34.913 21.247 -52.671 1.00 91.81 116 GLY A O 1
ATOM 945 N N . VAL A 1 117 ? 34.231 21.821 -54.721 1.00 93.19 117 VAL A N 1
ATOM 946 C CA . VAL A 1 117 ? 32.838 22.136 -54.336 1.00 93.19 117 VAL A CA 1
ATOM 947 C C . VAL A 1 117 ? 32.117 20.930 -53.732 1.00 93.19 117 VAL A C 1
ATOM 949 O O . VAL A 1 117 ? 31.512 21.045 -52.666 1.00 93.19 117 VAL A O 1
ATOM 952 N N . LYS A 1 118 ? 32.215 19.756 -54.368 1.00 93.38 118 LYS A N 1
ATOM 953 C CA . LYS A 1 118 ? 31.581 18.518 -53.879 1.00 93.38 118 LYS A CA 1
ATOM 954 C C . LYS A 1 118 ? 32.149 18.070 -52.532 1.00 93.38 118 LYS A C 1
ATOM 956 O O . LYS A 1 118 ? 31.401 17.587 -51.687 1.00 93.38 118 LYS A O 1
ATOM 961 N N . LEU A 1 119 ? 33.448 18.288 -52.301 1.00 94.56 119 LEU A N 1
ATOM 962 C CA . LEU A 1 119 ? 34.086 17.986 -51.018 1.00 94.56 119 LEU A CA 1
ATOM 963 C C . LEU A 1 119 ? 33.540 18.895 -49.908 1.00 94.56 119 LEU A C 1
ATOM 965 O O . LEU A 1 119 ? 33.143 18.398 -48.858 1.00 94.56 119 LEU A O 1
ATOM 969 N N . MET A 1 120 ? 33.418 20.203 -50.160 1.00 94.38 120 MET A N 1
ATOM 970 C CA . MET A 1 120 ? 32.790 21.134 -49.209 1.00 94.38 120 MET A CA 1
ATOM 971 C C . MET A 1 120 ? 31.336 20.748 -48.896 1.00 94.38 120 MET A C 1
ATOM 973 O O . MET A 1 120 ? 30.923 20.770 -47.736 1.00 94.38 120 MET A O 1
ATOM 977 N N . GLN A 1 121 ? 30.560 20.355 -49.914 1.00 94.00 121 GLN A N 1
ATOM 978 C CA . GLN A 1 121 ? 29.180 19.884 -49.741 1.00 94.00 121 GLN A CA 1
ATOM 979 C C . GLN A 1 121 ? 29.098 18.613 -48.887 1.00 94.00 121 GLN A C 1
ATOM 981 O O . GLN A 1 121 ? 28.226 18.520 -48.021 1.00 94.00 121 GLN A O 1
ATOM 986 N N . LEU A 1 122 ? 30.018 17.666 -49.088 1.00 94.69 122 LEU A N 1
ATOM 987 C CA . LEU A 1 122 ? 30.103 16.445 -48.289 1.00 94.69 122 LEU A CA 1
ATOM 988 C C . LEU A 1 122 ? 30.418 16.763 -46.824 1.00 94.69 122 LEU A C 1
ATOM 990 O O . LEU A 1 122 ? 29.679 16.339 -45.939 1.00 94.69 122 LEU A O 1
ATOM 994 N N . ILE A 1 123 ? 31.456 17.563 -46.559 1.00 94.12 123 ILE A N 1
ATOM 995 C CA . ILE A 1 123 ? 31.839 17.929 -45.187 1.00 94.12 123 ILE A CA 1
ATOM 996 C C . ILE A 1 123 ? 30.719 18.702 -44.482 1.00 94.12 123 ILE A C 1
ATOM 998 O O . ILE A 1 123 ? 30.417 18.409 -43.324 1.00 94.12 123 ILE A O 1
ATOM 1002 N N . LYS A 1 124 ? 30.031 19.616 -45.182 1.00 92.25 124 LYS A N 1
ATOM 1003 C CA . LYS A 1 124 ? 28.825 20.276 -44.658 1.00 92.25 124 LYS A CA 1
ATOM 1004 C C . LYS A 1 124 ? 27.742 19.266 -44.284 1.00 92.25 124 LYS A C 1
ATOM 1006 O O . LYS A 1 124 ? 27.166 19.367 -43.206 1.00 92.25 124 LYS A O 1
ATOM 1011 N N . SER A 1 125 ? 27.453 18.305 -45.161 1.00 92.62 125 SER A N 1
ATOM 1012 C CA . SER A 1 125 ? 26.399 17.316 -44.918 1.00 92.62 125 SER A CA 1
ATOM 1013 C C . SER A 1 125 ? 26.704 16.381 -43.745 1.00 92.62 125 SER A C 1
ATOM 1015 O O . SER A 1 125 ? 25.767 15.892 -43.116 1.00 92.62 125 SER A O 1
ATOM 1017 N N . LEU A 1 126 ? 27.980 16.097 -43.483 1.00 92.12 126 LEU A N 1
ATOM 1018 C CA . LEU A 1 126 ? 28.405 15.196 -42.413 1.00 92.12 126 LEU A CA 1
ATOM 1019 C C . LEU A 1 126 ? 28.525 15.939 -41.074 1.00 92.12 126 LEU A C 1
ATOM 1021 O O . LEU A 1 126 ? 27.901 15.543 -40.094 1.00 92.12 126 LEU A O 1
ATOM 1025 N N . TYR A 1 127 ? 29.274 17.042 -41.042 1.00 91.81 127 TYR A N 1
ATOM 1026 C CA . TYR A 1 127 ? 29.672 17.728 -39.806 1.00 91.81 127 TYR A CA 1
ATOM 1027 C C . TYR A 1 127 ? 28.892 19.021 -39.528 1.00 91.81 127 TYR A C 1
ATOM 1029 O O . TYR A 1 127 ? 29.121 19.667 -38.509 1.00 91.81 127 TYR A O 1
ATOM 1037 N N . GLY A 1 128 ? 27.986 19.431 -40.422 1.00 90.56 128 GLY A N 1
ATOM 1038 C CA . GLY A 1 128 ? 27.188 20.649 -40.254 1.00 90.56 128 GLY A CA 1
ATOM 1039 C C . GLY A 1 128 ? 27.983 21.952 -40.386 1.00 90.56 128 GLY A C 1
ATOM 1040 O O . GLY A 1 128 ? 27.499 22.996 -39.965 1.00 90.56 128 GLY A O 1
ATOM 1041 N N . LEU A 1 129 ? 29.196 21.908 -40.950 1.00 91.12 129 LEU A N 1
ATOM 1042 C CA . LEU A 1 129 ? 30.031 23.094 -41.147 1.00 91.12 129 LEU A CA 1
ATOM 1043 C C . LEU A 1 129 ? 29.488 23.980 -42.276 1.00 91.12 129 LEU A C 1
ATOM 1045 O O . LEU A 1 129 ? 29.132 23.492 -43.353 1.00 91.12 129 LEU A O 1
ATOM 1049 N N . ASP A 1 130 ? 29.484 25.293 -42.056 1.00 91.00 130 ASP A N 1
ATOM 1050 C CA . ASP A 1 130 ? 29.110 26.255 -43.089 1.00 91.00 130 ASP A CA 1
ATOM 1051 C C . ASP A 1 130 ? 30.155 26.310 -44.205 1.00 91.00 130 ASP A C 1
ATOM 1053 O O . ASP A 1 130 ? 31.360 26.413 -43.962 1.00 91.00 130 ASP A O 1
ATOM 1057 N N . ILE A 1 131 ? 29.677 26.265 -45.452 1.00 91.81 131 ILE A N 1
ATOM 1058 C CA . ILE A 1 131 ? 30.542 26.384 -46.626 1.00 91.81 131 ILE A CA 1
ATOM 1059 C C . ILE A 1 131 ? 30.976 27.853 -46.746 1.00 91.81 131 ILE A C 1
ATOM 1061 O O . ILE A 1 131 ? 30.109 28.727 -46.852 1.00 91.81 131 ILE A O 1
ATOM 1065 N N . PRO A 1 132 ? 32.288 28.150 -46.760 1.00 92.38 132 PRO A N 1
ATOM 1066 C CA . PRO A 1 132 ? 32.783 29.510 -46.921 1.00 92.38 132 PRO A CA 1
ATOM 1067 C C . PRO A 1 132 ? 32.415 30.082 -48.297 1.00 92.38 132 PRO A C 1
ATOM 1069 O O . PRO A 1 132 ? 32.045 29.365 -49.232 1.00 92.38 132 PRO A O 1
ATOM 1072 N N . LYS A 1 133 ? 32.531 31.407 -48.446 1.00 93.44 133 LYS A N 1
ATOM 1073 C CA . LYS A 1 133 ? 32.340 32.062 -49.745 1.00 93.44 133 LYS A CA 1
ATOM 1074 C C . LYS A 1 133 ? 33.348 31.488 -50.747 1.00 93.44 133 LYS A C 1
ATOM 1076 O O . LYS A 1 133 ? 34.549 31.663 -50.579 1.00 93.44 133 LYS A O 1
ATOM 1081 N N . HIS A 1 134 ? 32.840 30.831 -51.782 1.00 93.56 134 HIS A N 1
ATOM 1082 C CA . HIS A 1 134 ? 33.620 30.103 -52.782 1.00 93.56 134 HIS A CA 1
ATOM 1083 C C . HIS A 1 134 ? 33.102 30.413 -54.191 1.00 93.56 134 HIS A C 1
ATOM 1085 O O . HIS A 1 134 ? 32.053 31.045 -54.354 1.00 93.56 134 HIS A O 1
ATOM 1091 N N . ASN A 1 135 ? 33.824 29.960 -55.217 1.00 92.25 135 ASN A N 1
ATOM 1092 C CA . ASN A 1 135 ? 33.337 30.020 -56.591 1.00 92.25 135 ASN A CA 1
ATOM 1093 C C . ASN A 1 135 ? 32.451 28.792 -56.877 1.00 92.25 135 ASN A C 1
ATOM 1095 O O . ASN A 1 135 ? 32.975 27.680 -56.862 1.00 92.25 135 ASN A O 1
ATOM 1099 N N . PRO A 1 136 ? 31.145 28.942 -57.159 1.00 87.62 136 PRO A N 1
ATOM 1100 C CA . PRO A 1 136 ? 30.260 27.796 -57.372 1.00 87.62 136 PRO A CA 1
ATOM 1101 C C . PRO A 1 136 ? 30.527 27.047 -58.689 1.00 87.62 136 PRO A C 1
ATOM 1103 O O . PRO A 1 136 ? 30.134 25.892 -58.815 1.00 87.62 136 PRO A O 1
ATOM 1106 N N . ALA A 1 137 ? 31.191 27.676 -59.666 1.00 89.38 137 ALA A N 1
ATOM 1107 C CA . ALA A 1 137 ? 31.491 27.084 -60.972 1.00 89.38 137 ALA A CA 1
ATOM 1108 C C . ALA A 1 137 ? 32.912 27.468 -61.446 1.00 89.38 137 ALA A C 1
ATOM 1110 O O . ALA A 1 137 ? 33.066 28.247 -62.396 1.00 89.38 137 ALA A O 1
ATOM 1111 N N . PRO A 1 138 ? 33.972 26.962 -60.784 1.00 89.50 138 PRO A N 1
ATOM 1112 C CA . PRO A 1 138 ? 35.350 27.314 -61.114 1.00 89.50 138 PRO A CA 1
ATOM 1113 C C . PRO A 1 138 ? 35.770 26.681 -62.449 1.00 89.50 138 PRO A C 1
ATOM 1115 O O . PRO A 1 138 ? 35.750 25.460 -62.607 1.00 89.50 138 PRO A O 1
ATOM 1118 N N . LYS A 1 139 ? 36.187 27.510 -63.415 1.00 85.88 139 LYS A N 1
ATOM 1119 C CA . LYS A 1 139 ? 36.654 27.041 -64.736 1.00 85.88 139 LYS A CA 1
ATOM 1120 C C . LYS A 1 139 ? 38.175 27.001 -64.832 1.00 85.88 139 LYS A C 1
ATOM 1122 O O . LYS A 1 139 ? 38.732 26.078 -65.415 1.00 85.88 139 LYS A O 1
ATOM 1127 N N . MET A 1 140 ? 38.851 27.997 -64.259 1.00 89.31 140 MET A N 1
ATOM 1128 C CA . MET A 1 140 ? 40.309 28.113 -64.336 1.00 89.31 140 MET A CA 1
ATOM 1129 C C . MET A 1 140 ? 40.993 27.360 -63.191 1.00 89.31 140 MET A C 1
ATOM 1131 O O . MET A 1 140 ? 40.494 27.362 -62.066 1.00 89.31 140 MET A O 1
ATOM 1135 N N . LYS A 1 141 ? 42.178 26.787 -63.450 1.00 87.88 141 LYS A N 1
ATOM 1136 C CA . LYS A 1 141 ? 42.968 26.044 -62.449 1.00 87.88 141 LYS A CA 1
ATOM 1137 C C . LYS A 1 141 ? 43.191 26.819 -61.133 1.00 87.88 141 LYS A C 1
ATOM 1139 O O . LYS A 1 141 ? 42.979 26.212 -60.088 1.00 87.88 141 LYS A O 1
ATOM 1144 N N . PRO A 1 142 ? 43.505 28.134 -61.131 1.00 90.69 142 PRO A N 1
ATOM 1145 C CA . PRO A 1 142 ? 43.611 28.899 -59.883 1.00 90.69 142 PRO A CA 1
ATOM 1146 C C . PRO A 1 142 ? 42.312 28.914 -59.064 1.00 90.69 142 PRO A C 1
ATOM 1148 O O . PRO A 1 142 ? 42.341 28.646 -57.873 1.00 90.69 142 PRO A O 1
ATOM 1151 N N . GLN A 1 143 ? 41.155 29.100 -59.713 1.00 91.19 143 GLN A N 1
ATOM 1152 C CA . GLN A 1 143 ? 39.849 29.105 -59.035 1.00 91.19 143 GLN A CA 1
ATOM 1153 C C . GLN A 1 143 ? 39.505 27.739 -58.422 1.00 91.19 143 GLN A C 1
ATOM 1155 O O . GLN A 1 143 ? 38.870 27.675 -57.372 1.00 91.19 143 GLN A O 1
ATOM 1160 N N . LYS A 1 144 ? 39.905 26.640 -59.081 1.00 92.19 144 LYS A N 1
ATOM 1161 C CA . LYS A 1 144 ? 39.751 25.281 -58.542 1.00 92.19 144 LYS A CA 1
ATOM 1162 C C . LYS A 1 144 ? 40.648 25.075 -57.315 1.00 92.19 144 LYS A C 1
ATOM 1164 O O . LYS A 1 144 ? 40.178 24.550 -56.312 1.00 92.19 144 LYS A O 1
ATOM 1169 N N . LEU A 1 145 ? 41.901 25.535 -57.365 1.00 92.44 145 LEU A N 1
ATOM 1170 C CA . LEU A 1 145 ? 42.845 25.445 -56.243 1.00 92.44 145 LEU A CA 1
ATOM 1171 C C . LEU A 1 145 ? 42.400 26.271 -55.027 1.00 92.44 145 LEU A C 1
ATOM 1173 O O . LEU A 1 145 ? 42.517 25.782 -53.903 1.00 92.44 145 LEU A O 1
ATOM 1177 N N . ASP A 1 146 ? 41.839 27.464 -55.238 1.00 92.88 146 ASP A N 1
ATOM 1178 C CA . ASP A 1 146 ? 41.268 28.284 -54.159 1.00 92.88 146 ASP A CA 1
ATOM 1179 C C . ASP A 1 146 ? 40.134 27.531 -53.444 1.00 92.88 146 ASP A C 1
ATOM 1181 O O . ASP A 1 146 ? 40.139 27.391 -52.221 1.00 92.88 146 ASP A O 1
ATOM 1185 N N . ASN A 1 147 ? 39.196 26.959 -54.207 1.00 95.69 147 ASN A N 1
ATOM 1186 C CA . ASN A 1 147 ? 38.111 26.151 -53.650 1.00 95.69 147 ASN A CA 1
ATOM 1187 C C . ASN A 1 147 ? 38.605 24.872 -52.952 1.00 95.69 147 ASN A C 1
ATOM 1189 O O . ASN A 1 147 ? 38.050 24.496 -51.922 1.00 95.69 147 ASN A O 1
ATOM 1193 N N . ILE A 1 148 ? 39.614 24.183 -53.498 1.00 94.56 148 ILE A N 1
ATOM 1194 C CA . ILE A 1 148 ? 40.204 22.990 -52.864 1.00 94.56 148 ILE A CA 1
ATOM 1195 C C . ILE A 1 148 ? 40.855 23.362 -51.530 1.00 94.56 148 ILE A C 1
ATOM 1197 O O . ILE A 1 148 ? 40.696 22.630 -50.557 1.00 94.56 148 ILE A O 1
ATOM 1201 N N . SER A 1 149 ? 41.533 24.509 -51.464 1.00 93.31 149 SER A N 1
ATOM 1202 C CA . SER A 1 149 ? 42.149 24.998 -50.227 1.00 93.31 149 SER A CA 1
ATOM 1203 C C . SER A 1 149 ? 41.083 25.257 -49.157 1.00 93.31 149 SER A C 1
ATOM 1205 O O . SER A 1 149 ? 41.202 24.761 -48.042 1.00 93.31 149 SER A O 1
ATOM 1207 N N . LEU A 1 150 ? 39.971 25.904 -49.530 1.00 94.69 150 LEU A N 1
ATOM 1208 C CA . LEU A 1 150 ? 38.811 26.075 -48.645 1.00 94.69 150 LEU A CA 1
ATOM 1209 C C . LEU A 1 150 ? 38.201 24.737 -48.200 1.00 94.69 150 LEU A C 1
ATOM 1211 O O . LEU A 1 150 ? 37.776 24.597 -47.053 1.00 94.69 150 LEU A O 1
ATOM 1215 N N . ALA A 1 151 ? 38.146 23.748 -49.094 1.00 94.75 151 ALA A N 1
ATOM 1216 C CA . ALA A 1 151 ? 37.664 22.415 -48.756 1.00 94.75 151 ALA A CA 1
ATOM 1217 C C . ALA A 1 151 ? 38.582 21.721 -47.737 1.00 94.75 151 ALA A C 1
ATOM 1219 O O . ALA A 1 151 ? 38.082 21.101 -46.801 1.00 94.75 151 ALA A O 1
ATOM 1220 N N . PHE A 1 152 ? 39.903 21.858 -47.877 1.00 93.56 152 PHE A N 1
ATOM 1221 C CA . PHE A 1 152 ? 40.875 21.300 -46.931 1.00 93.56 152 PHE A CA 1
ATOM 1222 C C . PHE A 1 152 ? 40.788 21.999 -45.573 1.00 93.56 152 PHE A C 1
ATOM 1224 O O . PHE A 1 152 ? 40.736 21.314 -44.556 1.00 93.56 152 PHE A O 1
ATOM 1231 N N . ASP A 1 153 ? 40.605 23.322 -45.543 1.00 92.31 153 ASP A N 1
ATOM 1232 C CA . ASP A 1 153 ? 40.352 24.052 -44.296 1.00 92.31 153 ASP A CA 1
ATOM 1233 C C . ASP A 1 153 ? 39.101 23.527 -43.567 1.00 92.31 153 ASP A C 1
ATOM 1235 O O . ASP A 1 153 ? 39.060 23.472 -42.336 1.00 92.31 153 ASP A O 1
ATOM 1239 N N . MET A 1 154 ? 38.050 23.138 -44.303 1.00 94.50 154 MET A N 1
ATOM 1240 C CA . MET A 1 154 ? 36.862 22.511 -43.708 1.00 94.50 154 MET A CA 1
ATOM 1241 C C . MET A 1 154 ? 37.161 21.111 -43.154 1.00 94.50 154 MET A C 1
ATOM 1243 O O . MET A 1 154 ? 36.668 20.773 -42.078 1.00 94.50 154 MET A O 1
ATOM 1247 N N . VAL A 1 155 ? 37.965 20.310 -43.857 1.00 92.69 155 VAL A N 1
ATOM 1248 C CA . VAL A 1 155 ? 38.416 18.980 -43.404 1.00 92.69 155 VAL A CA 1
ATOM 1249 C C . VAL A 1 155 ? 39.261 19.096 -42.126 1.00 92.69 155 VAL A C 1
ATOM 1251 O O . VAL A 1 155 ? 39.042 18.343 -41.173 1.00 92.69 155 VAL A O 1
ATOM 1254 N N . ASP A 1 156 ? 40.148 20.088 -42.053 1.00 90.50 156 ASP A N 1
ATOM 1255 C CA . ASP A 1 156 ? 40.980 20.369 -40.878 1.00 90.50 156 ASP A CA 1
ATOM 1256 C C . ASP A 1 156 ? 40.147 20.874 -39.692 1.00 90.50 156 ASP A C 1
ATOM 1258 O O . ASP A 1 156 ? 40.350 20.448 -38.550 1.00 90.50 156 ASP A O 1
ATOM 1262 N N . LYS A 1 157 ? 39.144 21.728 -39.939 1.00 91.75 157 LYS A N 1
ATOM 1263 C CA . LYS A 1 157 ? 38.169 22.140 -38.910 1.00 91.75 157 LYS A CA 1
ATOM 1264 C C . LYS A 1 157 ? 37.365 20.961 -38.366 1.00 91.75 157 LYS A C 1
ATOM 1266 O O . LYS A 1 157 ? 37.068 20.941 -37.175 1.00 91.75 157 LYS A O 1
ATOM 1271 N N . ALA A 1 158 ? 37.058 19.974 -39.206 1.00 89.50 158 ALA A N 1
ATOM 1272 C CA . ALA A 1 158 ? 36.455 18.711 -38.787 1.00 89.50 158 ALA A CA 1
ATOM 1273 C C . ALA A 1 158 ? 37.453 17.759 -38.087 1.00 89.50 158 ALA A C 1
ATOM 1275 O O . ALA A 1 158 ? 37.050 16.698 -37.625 1.00 89.50 158 ALA A O 1
ATOM 1276 N N . GLN A 1 159 ? 38.733 18.142 -37.958 1.00 90.25 159 GLN A N 1
ATOM 1277 C CA . GLN A 1 159 ? 39.803 17.379 -37.295 1.00 90.25 159 GLN A CA 1
ATOM 1278 C C . GLN A 1 159 ? 40.080 16.008 -37.940 1.00 90.25 159 GLN A C 1
ATOM 1280 O O . GLN A 1 159 ? 40.545 15.067 -37.282 1.00 90.25 159 GLN A O 1
ATOM 1285 N N . ILE A 1 160 ? 39.833 15.898 -39.246 1.00 91.12 160 ILE A N 1
ATOM 1286 C CA . ILE A 1 160 ? 40.056 14.673 -40.013 1.00 91.12 160 ILE A CA 1
ATOM 1287 C C . ILE A 1 160 ? 41.529 14.613 -40.423 1.00 91.12 160 ILE A C 1
ATOM 1289 O O . ILE A 1 160 ? 42.068 15.525 -41.044 1.00 91.12 160 ILE A O 1
ATOM 1293 N N . LYS A 1 161 ? 42.203 13.507 -40.104 1.00 86.00 161 LYS A N 1
ATOM 1294 C CA . LYS A 1 161 ? 43.639 13.343 -40.378 1.00 86.00 161 LYS A CA 1
ATOM 1295 C C . LYS A 1 161 ? 43.895 13.103 -41.870 1.00 86.00 161 LYS A C 1
ATOM 1297 O O . LYS A 1 161 ? 43.892 11.956 -42.315 1.00 86.00 161 LYS A O 1
ATOM 1302 N N . THR A 1 162 ? 44.166 14.167 -42.625 1.00 86.94 162 THR A N 1
ATOM 1303 C CA . THR A 1 162 ? 44.431 14.107 -44.077 1.00 86.94 162 THR A CA 1
ATOM 1304 C C . THR A 1 162 ? 45.796 14.673 -44.493 1.00 86.94 162 THR A C 1
ATOM 1306 O O . THR A 1 162 ? 46.005 14.964 -45.662 1.00 86.94 162 THR A O 1
ATOM 1309 N N . ASN A 1 163 ? 46.782 14.726 -43.584 1.00 85.06 163 ASN A N 1
ATOM 1310 C CA . ASN A 1 163 ? 48.129 15.301 -43.811 1.00 85.06 163 ASN A CA 1
ATOM 1311 C C . ASN A 1 163 ? 48.901 14.740 -45.028 1.00 85.06 163 ASN A C 1
ATOM 1313 O O . ASN A 1 163 ? 49.887 15.330 -45.466 1.00 85.06 163 ASN A O 1
ATOM 1317 N N . PHE A 1 164 ? 48.504 13.574 -45.543 1.00 88.25 164 PHE A N 1
ATOM 1318 C CA . PHE A 1 164 ? 49.089 12.956 -46.736 1.00 88.25 164 PHE A CA 1
ATOM 1319 C C . PHE A 1 164 ? 48.545 13.547 -48.051 1.00 88.25 164 PHE A C 1
ATOM 1321 O O . PHE A 1 164 ? 49.132 13.328 -49.111 1.00 88.25 164 PHE A O 1
ATOM 1328 N N . LEU A 1 165 ? 47.426 14.272 -48.003 1.00 89.50 165 LEU A N 1
ATOM 1329 C CA . LEU A 1 165 ? 46.729 14.810 -49.161 1.00 89.50 165 LEU A CA 1
ATOM 1330 C C . LEU A 1 165 ? 47.239 16.216 -49.501 1.00 89.50 165 LEU A C 1
ATOM 1332 O O . LEU A 1 165 ? 47.432 17.060 -48.631 1.00 89.50 165 LEU A O 1
ATOM 1336 N N . LYS A 1 166 ? 47.444 16.478 -50.793 1.00 89.69 166 LYS A N 1
ATOM 1337 C CA . LYS A 1 166 ? 47.850 17.780 -51.332 1.00 89.69 166 LYS A CA 1
ATOM 1338 C C . LYS A 1 166 ? 46.866 18.206 -52.426 1.00 89.69 166 LYS A C 1
ATOM 1340 O O . LYS A 1 166 ? 46.299 17.327 -53.074 1.00 89.69 166 LYS A O 1
ATOM 1345 N N . PRO A 1 167 ? 46.687 19.515 -52.693 1.00 89.50 167 PRO A N 1
ATOM 1346 C CA . PRO A 1 167 ? 45.693 19.989 -53.662 1.00 89.50 167 PRO A CA 1
ATOM 1347 C C . PRO A 1 167 ? 45.823 19.380 -55.065 1.00 89.50 167 PRO A C 1
ATOM 1349 O O . PRO A 1 167 ? 44.812 19.099 -55.703 1.00 89.50 167 PRO A O 1
ATOM 1352 N N . PHE A 1 168 ? 47.051 19.113 -55.527 1.00 89.69 168 PHE A N 1
ATOM 1353 C CA . PHE A 1 168 ? 47.266 18.522 -56.850 1.00 89.69 168 PHE A CA 1
ATOM 1354 C C . PHE A 1 168 ? 46.742 17.084 -56.967 1.00 89.69 168 PHE A C 1
ATOM 1356 O O . PHE A 1 168 ? 46.347 16.679 -58.051 1.00 89.69 168 PHE A O 1
ATOM 1363 N N . HIS A 1 169 ? 46.652 16.329 -55.863 1.00 92.69 169 HIS A N 1
ATOM 1364 C CA . HIS A 1 169 ? 46.072 14.981 -55.888 1.00 92.69 169 HIS A CA 1
ATOM 1365 C C . HIS A 1 169 ? 44.602 15.005 -56.342 1.00 92.69 169 HIS A C 1
ATOM 1367 O O . HIS A 1 169 ? 44.150 14.065 -56.990 1.00 92.69 169 HIS A O 1
ATOM 1373 N N . LEU A 1 170 ? 43.859 16.079 -56.033 1.00 92.12 170 LEU A N 1
ATOM 1374 C CA . LEU A 1 170 ? 42.478 16.243 -56.494 1.00 92.12 170 LEU A CA 1
ATOM 1375 C C . LEU A 1 170 ? 42.400 16.768 -57.930 1.00 92.12 170 LEU A C 1
ATOM 1377 O O . LEU A 1 170 ? 41.536 16.325 -58.681 1.00 92.12 170 LEU A O 1
ATOM 1381 N N . THR A 1 171 ? 43.283 17.695 -58.325 1.00 89.31 171 THR A N 1
ATOM 1382 C CA . THR A 1 171 ? 43.272 18.238 -59.696 1.00 89.31 171 THR A CA 1
ATOM 1383 C C . THR A 1 171 ? 43.766 17.243 -60.735 1.00 89.31 171 THR A C 1
ATOM 1385 O O . THR A 1 171 ? 43.325 17.292 -61.876 1.00 89.31 171 THR A O 1
ATOM 1388 N N . ASP A 1 172 ? 44.680 16.356 -60.345 1.00 90.50 172 ASP A N 1
ATOM 1389 C CA . ASP A 1 172 ? 45.305 15.376 -61.234 1.00 90.50 172 ASP A CA 1
ATOM 1390 C C . ASP A 1 172 ? 44.607 14.005 -61.148 1.00 90.50 172 ASP A C 1
ATOM 1392 O O . ASP A 1 172 ? 45.060 13.035 -61.754 1.00 90.50 172 ASP A O 1
ATOM 1396 N N . HIS A 1 173 ? 43.486 13.925 -60.418 1.00 92.56 173 HIS A N 1
ATOM 1397 C CA . HIS A 1 173 ? 42.644 12.732 -60.301 1.00 92.56 173 HIS A CA 1
ATOM 1398 C C . HIS A 1 173 ? 43.374 11.491 -59.754 1.00 92.56 173 HIS A C 1
ATOM 1400 O O . HIS A 1 173 ? 43.135 10.366 -60.211 1.00 92.56 173 HIS A O 1
ATOM 1406 N N . ASP A 1 174 ? 44.246 11.682 -58.755 1.00 93.00 174 ASP A N 1
ATOM 1407 C CA . ASP A 1 174 ? 44.960 10.592 -58.083 1.00 93.00 174 ASP A CA 1
ATOM 1408 C C . ASP A 1 174 ? 43.977 9.751 -57.255 1.00 93.00 174 ASP A C 1
ATOM 1410 O O . ASP A 1 174 ? 43.656 10.053 -56.100 1.00 93.00 174 ASP A O 1
ATOM 1414 N N . LEU A 1 175 ? 43.496 8.668 -57.869 1.00 90.56 175 LEU A N 1
ATOM 1415 C CA . LEU A 1 175 ? 42.485 7.788 -57.298 1.00 90.56 175 LEU A CA 1
ATOM 1416 C C . LEU A 1 175 ? 42.907 7.220 -55.938 1.00 90.56 175 LEU A C 1
ATOM 1418 O O . LEU A 1 175 ? 42.084 7.149 -55.028 1.00 90.56 175 LEU A O 1
ATOM 1422 N N . LYS A 1 176 ? 44.181 6.855 -55.759 1.00 90.00 176 LYS A N 1
ATOM 1423 C CA . LYS A 1 176 ? 44.663 6.261 -54.504 1.00 90.00 176 LYS A CA 1
ATOM 1424 C C . LYS A 1 176 ? 44.589 7.269 -53.362 1.00 90.00 176 LYS A C 1
ATOM 1426 O O . LYS A 1 176 ? 44.144 6.930 -52.263 1.00 90.00 176 LYS A O 1
ATOM 1431 N N . MET A 1 177 ? 44.992 8.511 -53.623 1.00 93.25 177 MET A N 1
ATOM 1432 C CA . MET A 1 177 ? 44.930 9.590 -52.637 1.00 93.25 177 MET A CA 1
ATOM 1433 C C . MET A 1 177 ? 43.489 10.024 -52.354 1.00 93.25 177 MET A C 1
ATOM 1435 O O . MET A 1 177 ? 43.142 10.245 -51.193 1.00 93.25 177 MET A O 1
ATOM 1439 N N . ILE A 1 178 ? 42.634 10.073 -53.380 1.00 93.56 178 ILE A N 1
ATOM 1440 C CA . ILE A 1 178 ? 41.202 10.377 -53.246 1.00 93.56 178 ILE A CA 1
ATOM 1441 C C . ILE A 1 178 ? 40.489 9.315 -52.400 1.00 93.56 178 ILE A C 1
ATOM 1443 O O . ILE A 1 178 ? 39.803 9.662 -51.441 1.00 93.56 178 ILE A O 1
ATOM 1447 N N . LEU A 1 179 ? 40.684 8.023 -52.682 1.00 93.25 179 LEU A N 1
ATOM 1448 C CA . LEU A 1 179 ? 40.109 6.944 -51.868 1.00 93.25 179 LEU A CA 1
ATOM 1449 C C . LEU A 1 179 ? 40.658 6.965 -50.437 1.00 93.25 179 LEU A C 1
ATOM 1451 O O . LEU A 1 179 ? 39.908 6.754 -49.484 1.00 93.25 179 LEU A O 1
ATOM 1455 N N . GLY A 1 180 ? 41.945 7.286 -50.265 1.00 92.94 180 GLY A N 1
ATOM 1456 C CA . GLY A 1 180 ? 42.548 7.509 -48.952 1.00 92.94 180 GLY A CA 1
ATOM 1457 C C . GLY A 1 180 ? 41.868 8.635 -48.167 1.00 92.94 180 GLY A C 1
ATOM 1458 O O . GLY A 1 180 ? 41.587 8.465 -46.980 1.00 92.94 180 GLY A O 1
ATOM 1459 N N . MET A 1 181 ? 41.566 9.760 -48.823 1.00 94.50 181 MET A N 1
ATOM 1460 C CA . MET A 1 181 ? 40.831 10.883 -48.233 1.00 94.50 181 MET A CA 1
ATOM 1461 C C . MET A 1 181 ? 39.416 10.468 -47.823 1.00 94.50 181 MET A C 1
ATOM 1463 O O . MET A 1 181 ? 39.024 10.700 -46.681 1.00 94.50 181 MET A O 1
ATOM 1467 N N . ILE A 1 182 ? 38.659 9.830 -48.722 1.00 94.88 182 ILE A N 1
ATOM 1468 C CA . ILE A 1 182 ? 37.280 9.414 -48.431 1.00 94.88 182 ILE A CA 1
ATOM 1469 C C . ILE A 1 182 ? 37.260 8.407 -47.276 1.00 94.88 182 ILE A C 1
ATOM 1471 O O . ILE A 1 182 ? 36.447 8.540 -46.364 1.00 94.88 182 ILE A O 1
ATOM 1475 N N . TRP A 1 183 ? 38.202 7.460 -47.246 1.00 94.44 183 TRP A N 1
ATOM 1476 C CA . TRP A 1 183 ? 38.354 6.544 -46.117 1.00 94.44 183 TRP A CA 1
ATOM 1477 C C . TRP A 1 183 ? 38.646 7.276 -44.806 1.00 94.44 183 TRP A C 1
ATOM 1479 O O . TRP A 1 183 ? 38.060 6.930 -43.786 1.00 94.44 183 TRP A O 1
ATOM 1489 N N . ALA A 1 184 ? 39.524 8.284 -44.804 1.00 92.62 184 ALA A N 1
ATOM 1490 C CA . ALA A 1 184 ? 39.802 9.067 -43.600 1.00 92.62 184 ALA A CA 1
ATOM 1491 C C . ALA A 1 184 ? 38.538 9.774 -43.078 1.00 92.62 184 ALA A C 1
ATOM 1493 O O . ALA A 1 184 ? 38.312 9.791 -41.868 1.00 92.62 184 ALA A O 1
ATOM 1494 N N . ILE A 1 185 ? 37.694 10.282 -43.984 1.00 94.12 185 ILE A N 1
ATOM 1495 C CA . ILE A 1 185 ? 36.398 10.890 -43.653 1.00 94.12 185 ILE A CA 1
ATOM 1496 C C . ILE A 1 185 ? 35.428 9.840 -43.087 1.00 94.12 185 ILE A C 1
ATOM 1498 O O . ILE A 1 185 ? 34.855 10.066 -42.027 1.00 94.12 185 ILE A O 1
ATOM 1502 N N . ILE A 1 186 ? 35.267 8.681 -43.738 1.00 93.94 186 ILE A N 1
ATOM 1503 C CA . ILE A 1 186 ? 34.407 7.583 -43.250 1.00 93.94 186 ILE A CA 1
ATOM 1504 C C . ILE A 1 186 ? 34.870 7.105 -41.872 1.00 93.94 186 ILE A C 1
ATOM 1506 O O . ILE A 1 186 ? 34.067 6.950 -40.949 1.00 93.94 186 ILE A O 1
ATOM 1510 N N . LEU A 1 187 ? 36.176 6.870 -41.732 1.00 90.88 187 LEU A N 1
ATOM 1511 C CA . LEU A 1 187 ? 36.777 6.403 -40.496 1.00 90.88 187 LEU A CA 1
ATOM 1512 C C . LEU A 1 187 ? 36.489 7.387 -39.367 1.00 90.88 187 LEU A C 1
ATOM 1514 O O . LEU A 1 187 ? 36.077 6.945 -38.303 1.00 90.88 187 LEU A O 1
ATOM 1518 N N . ASP A 1 188 ? 36.678 8.688 -39.583 1.00 90.69 188 ASP A N 1
ATOM 1519 C CA . ASP A 1 188 ? 36.436 9.704 -38.559 1.00 90.69 188 ASP A CA 1
ATOM 1520 C C . ASP A 1 188 ? 34.943 9.888 -38.244 1.00 90.69 188 ASP A C 1
ATOM 1522 O O . ASP A 1 188 ? 34.558 9.832 -37.076 1.00 90.69 188 ASP A O 1
ATOM 1526 N N . TYR A 1 189 ? 34.103 10.033 -39.271 1.00 90.19 189 TYR A N 1
ATOM 1527 C CA . TYR A 1 189 ? 32.680 10.325 -39.108 1.00 90.19 189 TYR A CA 1
ATOM 1528 C C . TYR A 1 189 ? 31.889 9.148 -38.534 1.00 90.19 189 TYR A C 1
ATOM 1530 O O . TYR A 1 189 ? 31.058 9.318 -37.642 1.00 90.19 189 TYR A O 1
ATOM 1538 N N . GLN A 1 190 ? 32.122 7.948 -39.065 1.00 88.00 190 GLN A N 1
ATOM 1539 C CA . GLN A 1 190 ? 31.248 6.806 -38.826 1.00 88.00 190 GLN A CA 1
ATOM 1540 C C . GLN A 1 190 ? 31.861 5.776 -37.884 1.00 88.00 190 GLN A C 1
ATOM 1542 O O . GLN A 1 190 ? 31.154 5.208 -37.058 1.00 88.00 190 GLN A O 1
ATOM 1547 N N . ILE A 1 191 ? 33.159 5.506 -37.988 1.00 86.12 191 ILE A N 1
ATOM 1548 C CA . ILE A 1 191 ? 33.753 4.351 -37.302 1.00 86.12 191 ILE A CA 1
ATOM 1549 C C . ILE A 1 191 ? 34.413 4.778 -35.989 1.00 86.12 191 ILE A C 1
ATOM 1551 O O . ILE A 1 191 ? 34.202 4.139 -34.967 1.00 86.12 191 ILE A O 1
ATOM 1555 N N . LYS A 1 192 ? 35.148 5.891 -35.961 1.00 85.75 192 LYS A N 1
ATOM 1556 C CA . LYS A 1 192 ? 35.946 6.358 -34.814 1.00 85.75 192 LYS A CA 1
ATOM 1557 C C . LYS A 1 192 ? 35.126 6.598 -33.544 1.00 85.75 192 LYS A C 1
ATOM 1559 O O . LYS A 1 192 ? 35.646 6.395 -32.453 1.00 85.75 192 LYS A O 1
ATOM 1564 N N . GLY A 1 193 ? 33.859 7.000 -33.680 1.00 80.56 193 GLY A N 1
ATOM 1565 C CA . GLY A 1 193 ? 32.930 7.174 -32.556 1.00 80.56 193 GLY A CA 1
ATOM 1566 C C . GLY A 1 193 ? 32.449 5.864 -31.914 1.00 80.56 193 GLY A C 1
ATOM 1567 O O . GLY A 1 193 ? 31.809 5.896 -30.864 1.00 80.56 193 GLY A O 1
ATOM 1568 N N . ILE A 1 194 ? 32.747 4.711 -32.519 1.00 85.31 194 ILE A N 1
ATOM 1569 C CA . ILE A 1 194 ? 32.411 3.389 -31.987 1.00 85.31 194 ILE A CA 1
ATOM 1570 C C . ILE A 1 194 ? 33.426 3.035 -30.902 1.00 85.31 194 ILE A C 1
ATOM 1572 O O . ILE A 1 194 ? 34.585 2.747 -31.188 1.00 85.31 194 ILE A O 1
ATOM 1576 N N . SER A 1 195 ? 32.981 3.049 -29.647 1.00 74.88 195 SER A N 1
ATOM 1577 C CA . SER A 1 195 ? 33.803 2.682 -28.496 1.00 74.88 195 SER A CA 1
ATOM 1578 C C . SER A 1 195 ? 33.141 1.559 -27.709 1.00 74.88 195 SER A C 1
ATOM 1580 O O . SER A 1 195 ? 32.002 1.676 -27.256 1.00 74.88 195 SER A O 1
ATOM 1582 N N . VAL A 1 196 ? 33.878 0.462 -27.550 1.00 70.75 196 VAL A N 1
ATOM 1583 C CA . VAL A 1 196 ? 33.544 -0.662 -26.676 1.00 70.75 196 VAL A CA 1
ATOM 1584 C C . VAL A 1 196 ? 34.823 -0.997 -25.916 1.00 70.75 196 VAL A C 1
ATOM 1586 O O . VAL A 1 196 ? 35.819 -1.334 -26.542 1.00 70.75 196 VAL A O 1
ATOM 1589 N N . GLU A 1 197 ? 34.800 -0.890 -24.585 1.00 68.56 197 GLU A N 1
ATOM 1590 C CA . GLU A 1 197 ? 35.883 -1.370 -23.700 1.00 68.56 197 GLU A CA 1
ATOM 1591 C C . GLU A 1 197 ? 37.285 -0.818 -24.028 1.00 68.56 197 GLU A C 1
ATOM 1593 O O . GLU A 1 197 ? 38.248 -1.569 -24.095 1.00 68.56 197 GLU A O 1
ATOM 1598 N N . GLU A 1 198 ? 37.402 0.501 -24.237 1.00 75.69 198 GLU A N 1
ATOM 1599 C CA . GLU A 1 198 ? 38.679 1.201 -24.514 1.00 75.69 198 GLU A CA 1
ATOM 1600 C C . GLU A 1 198 ? 39.434 0.721 -25.776 1.00 75.69 198 GLU A C 1
ATOM 1602 O O . GLU A 1 198 ? 40.569 1.130 -26.019 1.00 75.69 198 GLU A O 1
ATOM 1607 N N . LEU A 1 199 ? 38.798 -0.099 -26.617 1.00 83.00 199 LEU A N 1
ATOM 1608 C CA . LEU A 1 199 ? 39.374 -0.616 -27.857 1.00 83.00 199 LEU A CA 1
ATOM 1609 C C . LEU A 1 199 ? 39.454 0.448 -28.956 1.00 83.00 199 LEU A C 1
ATOM 1611 O O . LEU A 1 199 ? 38.712 1.437 -28.958 1.00 83.00 199 LEU A O 1
ATOM 1615 N N . SER A 1 200 ? 40.311 0.204 -29.955 1.00 86.31 200 SER A N 1
ATOM 1616 C CA . SER A 1 200 ? 40.268 0.991 -31.186 1.00 86.31 200 SER A CA 1
ATOM 1617 C C . SER A 1 200 ? 38.922 0.809 -31.891 1.00 86.31 200 SER A C 1
ATOM 1619 O O . SER A 1 200 ? 38.263 -0.220 -31.769 1.00 86.31 200 SER A O 1
ATOM 1621 N N . ALA A 1 201 ? 38.519 1.788 -32.692 1.00 85.50 201 ALA A N 1
ATOM 1622 C CA . ALA A 1 201 ? 37.226 1.771 -33.368 1.00 85.50 201 ALA A CA 1
ATOM 1623 C C . ALA A 1 201 ? 36.977 0.529 -34.252 1.00 85.50 201 ALA A C 1
ATOM 1625 O O . ALA A 1 201 ? 35.862 0.008 -34.304 1.00 85.50 201 ALA A O 1
ATOM 1626 N N . LYS A 1 202 ? 38.026 0.013 -34.914 1.00 89.50 202 LYS A N 1
ATOM 1627 C CA . LYS A 1 202 ? 37.960 -1.232 -35.701 1.00 89.50 202 LYS A CA 1
ATOM 1628 C C . LYS A 1 202 ? 37.695 -2.439 -34.801 1.00 89.50 202 LYS A C 1
ATOM 1630 O O . LYS A 1 202 ? 36.820 -3.246 -35.098 1.00 89.50 202 LYS A O 1
ATOM 1635 N N . GLU A 1 203 ? 38.449 -2.559 -33.715 1.00 90.69 203 GLU A N 1
ATOM 1636 C CA . GLU A 1 203 ? 38.332 -3.664 -32.759 1.00 90.69 203 GLU A CA 1
ATOM 1637 C C . GLU A 1 203 ? 37.000 -3.616 -32.008 1.00 90.69 203 GLU A C 1
ATOM 1639 O O . GLU A 1 203 ? 36.367 -4.650 -31.826 1.00 90.69 203 GLU A O 1
ATOM 1644 N N . ALA A 1 204 ? 36.527 -2.422 -31.647 1.00 91.00 204 ALA A N 1
ATOM 1645 C CA . ALA A 1 204 ? 35.230 -2.212 -31.019 1.00 91.00 204 ALA A CA 1
ATOM 1646 C C . ALA A 1 204 ? 34.076 -2.659 -31.933 1.00 91.00 204 ALA A C 1
ATOM 1648 O O . ALA A 1 204 ? 33.177 -3.375 -31.484 1.00 91.00 204 ALA A O 1
ATOM 1649 N N . LEU A 1 205 ? 34.119 -2.297 -33.224 1.00 94.06 205 LEU A N 1
ATOM 1650 C CA . LEU A 1 205 ? 33.134 -2.757 -34.207 1.00 94.06 205 LEU A CA 1
ATOM 1651 C C . LEU A 1 205 ? 33.206 -4.280 -34.406 1.00 94.06 205 LEU A C 1
ATOM 1653 O O . LEU A 1 205 ? 32.164 -4.936 -34.468 1.00 94.06 205 LEU A O 1
ATOM 1657 N N . LEU A 1 206 ? 34.411 -4.857 -34.462 1.00 94.94 206 LEU A N 1
ATOM 1658 C CA . LEU A 1 206 ? 34.599 -6.304 -34.612 1.00 94.94 206 LEU A CA 1
ATOM 1659 C C . LEU A 1 206 ? 34.045 -7.061 -33.399 1.00 94.94 206 LEU A C 1
ATOM 1661 O O . LEU A 1 206 ? 33.276 -8.008 -33.557 1.00 94.94 206 LEU A O 1
ATOM 1665 N N . LEU A 1 207 ? 34.371 -6.597 -32.191 1.00 93.88 207 LEU A N 1
ATOM 1666 C CA . LEU A 1 207 ? 33.877 -7.162 -30.941 1.00 93.88 207 LEU A CA 1
ATOM 1667 C C . LEU A 1 207 ? 32.351 -7.060 -30.843 1.00 93.88 207 LEU A C 1
ATOM 1669 O O . LEU A 1 207 ? 31.698 -8.002 -30.390 1.00 93.88 207 LEU A O 1
ATOM 1673 N N . TRP A 1 208 ? 31.758 -5.946 -31.286 1.00 93.75 208 TRP A N 1
ATOM 1674 C CA . TRP A 1 208 ? 30.302 -5.823 -31.371 1.00 93.75 208 TRP A CA 1
ATOM 1675 C C . TRP A 1 208 ? 29.705 -6.879 -32.307 1.00 93.75 208 TRP A C 1
ATOM 1677 O O . TRP A 1 208 ? 28.763 -7.566 -31.905 1.00 93.75 208 TRP A O 1
ATOM 1687 N N . CYS A 1 209 ? 30.284 -7.070 -33.499 1.00 95.81 209 CYS A N 1
ATOM 1688 C CA . CYS A 1 209 ? 29.829 -8.095 -34.440 1.00 95.81 209 CYS A CA 1
ATOM 1689 C C . CYS A 1 209 ? 29.890 -9.483 -33.795 1.00 95.81 209 CYS A C 1
ATOM 1691 O O . CYS A 1 209 ? 28.872 -10.164 -33.724 1.00 95.81 209 CYS A O 1
ATOM 1693 N N . GLN A 1 210 ? 31.041 -9.848 -33.222 1.00 96.06 210 GLN A N 1
ATOM 1694 C CA . GLN A 1 210 ? 31.251 -11.119 -32.522 1.00 96.06 210 GLN A CA 1
ATOM 1695 C C . GLN A 1 210 ? 30.244 -11.344 -31.390 1.00 96.06 210 GLN A C 1
ATOM 1697 O O . GLN A 1 210 ? 29.706 -12.439 -31.242 1.00 96.06 210 GLN A O 1
ATOM 1702 N N . ARG A 1 211 ? 29.947 -10.318 -30.583 1.00 94.12 211 ARG A N 1
ATOM 1703 C CA . ARG A 1 211 ? 28.966 -10.418 -29.489 1.00 94.12 211 ARG A CA 1
ATOM 1704 C C . ARG A 1 211 ? 27.552 -10.653 -30.003 1.00 94.12 211 ARG A C 1
ATOM 1706 O O . ARG A 1 211 ? 26.801 -11.405 -29.383 1.00 94.12 211 ARG A O 1
ATOM 1713 N N . LYS A 1 212 ? 27.178 -10.001 -31.104 1.00 94.50 212 LYS A N 1
ATOM 1714 C CA . LYS A 1 212 ? 25.834 -10.108 -31.680 1.00 94.50 212 LYS A CA 1
ATOM 1715 C C . LYS A 1 212 ? 25.649 -11.407 -32.475 1.00 94.50 212 LYS A C 1
ATOM 1717 O O . LYS A 1 212 ? 24.550 -11.954 -32.444 1.00 94.50 212 LYS A O 1
ATOM 1722 N N . THR A 1 213 ? 26.705 -11.945 -33.086 1.00 95.50 213 THR A N 1
ATOM 1723 C CA . THR A 1 213 ? 26.675 -13.217 -33.834 1.00 95.50 213 THR A CA 1
ATOM 1724 C C . THR A 1 213 ? 27.087 -14.444 -33.011 1.00 95.50 213 THR A C 1
ATOM 1726 O O . THR A 1 213 ? 27.004 -15.570 -33.497 1.00 95.50 213 THR A O 1
ATOM 1729 N N . LYS A 1 214 ? 27.476 -14.282 -31.740 1.00 94.25 214 LYS A N 1
ATOM 1730 C CA . LYS A 1 214 ? 27.778 -15.414 -30.853 1.00 94.25 214 LYS A CA 1
ATOM 1731 C C . LYS A 1 214 ? 26.563 -16.336 -30.696 1.00 94.25 214 LYS A C 1
ATOM 1733 O O . LYS A 1 214 ? 25.494 -15.891 -30.277 1.00 94.25 214 LYS A O 1
ATOM 1738 N N . GLY A 1 215 ? 26.771 -17.629 -30.946 1.00 92.06 215 GLY A N 1
ATOM 1739 C CA . GLY A 1 215 ? 25.752 -18.676 -30.808 1.00 92.06 215 GLY A CA 1
ATOM 1740 C C . GLY A 1 215 ? 25.020 -19.033 -32.103 1.00 92.06 215 GLY A C 1
ATOM 1741 O O . GLY A 1 215 ? 24.177 -19.920 -32.068 1.00 92.06 215 GLY A O 1
ATOM 1742 N N . TYR A 1 216 ? 25.345 -18.384 -33.224 1.00 95.25 216 TYR A N 1
ATOM 1743 C CA . TYR A 1 216 ? 24.884 -18.803 -34.547 1.00 95.25 216 TYR A CA 1
ATOM 1744 C C . TYR A 1 216 ? 25.817 -19.868 -35.125 1.00 95.25 216 TYR A C 1
ATOM 1746 O O . TYR A 1 216 ? 27.039 -19.711 -35.109 1.00 95.25 216 TYR A O 1
ATOM 1754 N N . GLU A 1 217 ? 25.242 -20.958 -35.628 1.00 90.56 217 GLU A N 1
ATOM 1755 C CA . GLU A 1 217 ? 26.004 -22.034 -36.260 1.00 90.56 217 GLU A CA 1
ATOM 1756 C C . GLU A 1 217 ? 26.648 -21.562 -37.565 1.00 90.56 217 GLU A C 1
ATOM 1758 O O . GLU A 1 217 ? 26.049 -20.804 -38.325 1.00 90.56 217 GLU A O 1
ATOM 1763 N N . ASN A 1 218 ? 27.869 -22.033 -37.831 1.00 91.31 218 ASN A N 1
ATOM 1764 C CA . ASN A 1 218 ? 28.668 -21.690 -39.015 1.00 91.31 218 ASN A CA 1
ATOM 1765 C C . ASN A 1 218 ? 29.023 -20.198 -39.159 1.00 91.31 218 ASN A C 1
ATOM 1767 O O . ASN A 1 218 ? 29.551 -19.801 -40.188 1.00 91.31 218 ASN A O 1
ATOM 1771 N N . VAL A 1 219 ? 28.809 -19.377 -38.124 1.00 95.25 219 VAL A N 1
ATOM 1772 C CA . VAL A 1 219 ? 29.181 -17.956 -38.139 1.00 95.25 219 VAL A CA 1
ATOM 1773 C C . VAL A 1 219 ? 30.364 -17.715 -37.214 1.00 95.25 219 VAL A C 1
ATOM 1775 O O . VAL A 1 219 ? 30.253 -17.805 -35.990 1.00 95.25 219 VAL A O 1
ATOM 1778 N N . LYS A 1 220 ? 31.504 -17.344 -37.801 1.00 94.56 220 LYS A N 1
ATOM 1779 C CA . LYS A 1 220 ? 32.689 -16.903 -37.064 1.00 94.56 220 LYS A CA 1
ATOM 1780 C C . LYS A 1 220 ? 33.213 -15.600 -37.653 1.00 94.56 220 LYS A C 1
ATOM 1782 O O . LYS A 1 220 ? 33.686 -15.569 -38.783 1.00 94.56 220 LYS A O 1
ATOM 1787 N N . VAL A 1 221 ? 33.131 -14.526 -36.870 1.00 96.19 221 VAL A N 1
ATOM 1788 C CA . VAL A 1 221 ? 33.530 -13.185 -37.309 1.00 96.19 221 VAL A CA 1
ATOM 1789 C C . VAL A 1 221 ? 34.889 -12.821 -36.721 1.00 96.19 221 VAL A C 1
ATOM 1791 O O . VAL A 1 221 ? 34.966 -12.381 -35.578 1.00 96.19 221 VAL A O 1
ATOM 1794 N N . ASP A 1 222 ? 35.959 -12.983 -37.499 1.00 95.12 222 ASP A N 1
ATOM 1795 C CA . ASP A 1 222 ? 37.339 -12.698 -37.063 1.00 95.12 222 ASP A CA 1
ATOM 1796 C C . ASP A 1 222 ? 37.955 -11.480 -37.777 1.00 95.12 222 ASP A C 1
ATOM 1798 O O . ASP A 1 222 ? 38.966 -10.937 -37.334 1.00 95.12 222 ASP A O 1
ATOM 1802 N N . ASN A 1 223 ? 37.371 -11.041 -38.894 1.00 95.50 223 ASN A N 1
ATOM 1803 C CA . ASN A 1 223 ? 37.872 -9.937 -39.713 1.00 95.50 223 ASN A CA 1
ATOM 1804 C C . ASN A 1 223 ? 36.730 -9.218 -40.454 1.00 95.50 223 ASN A C 1
ATOM 1806 O O . ASN A 1 223 ? 35.572 -9.620 -40.382 1.00 95.50 223 ASN A O 1
ATOM 1810 N N . PHE A 1 224 ? 37.064 -8.153 -41.186 1.00 96.50 224 PHE A N 1
ATOM 1811 C CA . PHE A 1 224 ? 36.141 -7.439 -42.078 1.00 96.50 224 PHE A CA 1
ATOM 1812 C C . PHE A 1 224 ? 36.348 -7.812 -43.549 1.00 96.50 224 PHE A C 1
ATOM 1814 O O . PHE A 1 224 ? 36.178 -6.987 -44.425 1.00 96.50 224 PHE A O 1
ATOM 1821 N N . SER A 1 225 ? 36.762 -9.041 -43.835 1.00 94.75 225 SER A N 1
ATOM 1822 C CA . SER A 1 225 ? 36.962 -9.530 -45.200 1.00 94.75 225 SER A CA 1
ATOM 1823 C C . SER A 1 225 ? 36.232 -10.869 -45.323 1.00 94.75 225 SER A C 1
ATOM 1825 O O . SER A 1 225 ? 35.005 -10.907 -45.247 1.00 94.75 225 SER A O 1
ATOM 1827 N N . ASN A 1 226 ? 36.964 -11.979 -45.384 1.00 94.25 226 ASN A N 1
ATOM 1828 C CA . ASN A 1 226 ? 36.428 -13.330 -45.573 1.00 94.25 226 ASN A CA 1
ATOM 1829 C C . ASN A 1 226 ? 35.349 -13.774 -44.573 1.00 94.25 226 ASN A C 1
ATOM 1831 O O . ASN A 1 226 ? 34.536 -14.620 -44.922 1.00 94.25 226 ASN A O 1
ATOM 1835 N N . SER A 1 227 ? 35.289 -13.201 -43.364 1.00 96.19 227 SER A N 1
ATOM 1836 C CA . SER A 1 227 ? 34.240 -13.543 -42.380 1.00 96.19 227 SER A CA 1
ATOM 1837 C C . SER A 1 227 ? 32.817 -13.169 -42.820 1.00 96.19 227 SER A C 1
ATOM 1839 O O . SER A 1 227 ? 31.855 -13.567 -42.172 1.00 96.19 227 SER A O 1
ATOM 1841 N N . TRP A 1 228 ? 32.682 -12.354 -43.868 1.00 96.25 228 TRP A N 1
ATOM 1842 C CA . TRP A 1 228 ? 31.405 -11.836 -44.368 1.00 96.25 228 TRP A CA 1
ATOM 1843 C C . TRP A 1 228 ? 31.047 -12.374 -45.756 1.00 96.25 228 TRP A C 1
ATOM 1845 O O . TRP A 1 228 ? 29.973 -12.065 -46.264 1.00 96.25 228 TRP A O 1
ATOM 1855 N N . ARG A 1 229 ? 31.944 -13.165 -46.361 1.00 94.88 229 ARG A N 1
ATOM 1856 C CA . ARG A 1 229 ? 31.849 -13.644 -47.746 1.00 94.88 229 ARG A CA 1
ATOM 1857 C C . ARG A 1 229 ? 30.621 -14.521 -47.993 1.00 94.88 229 ARG A C 1
ATOM 1859 O O . ARG A 1 229 ? 30.014 -14.435 -49.048 1.00 94.88 229 ARG A O 1
ATOM 1866 N N . ASP A 1 230 ? 30.266 -15.367 -47.035 1.00 93.31 230 ASP A N 1
ATOM 1867 C CA . ASP A 1 230 ? 29.164 -16.330 -47.160 1.00 93.31 230 ASP A CA 1
ATOM 1868 C C . A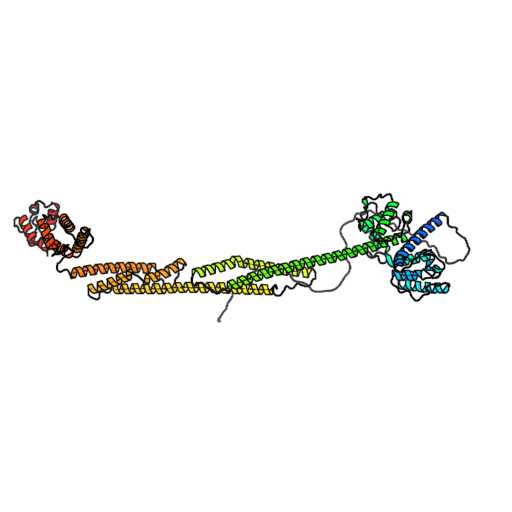SP A 1 230 ? 27.771 -15.722 -46.896 1.00 93.31 230 ASP A C 1
ATOM 1870 O O . ASP A 1 230 ? 26.752 -16.402 -47.025 1.00 93.31 230 ASP A O 1
ATOM 1874 N N . GLY A 1 231 ? 27.717 -14.449 -46.487 1.00 94.00 231 GLY A N 1
ATOM 1875 C CA . GLY A 1 231 ? 26.494 -13.739 -46.113 1.00 94.00 231 GLY A CA 1
ATOM 1876 C C . GLY A 1 231 ? 25.863 -14.171 -44.784 1.00 94.00 231 GLY A C 1
ATOM 1877 O O . GLY A 1 231 ? 24.949 -13.494 -44.300 1.00 94.00 231 GLY A O 1
ATOM 1878 N N . LEU A 1 232 ? 26.356 -15.229 -44.131 1.00 96.44 232 LEU A N 1
ATOM 1879 C CA . LEU A 1 232 ? 25.777 -15.748 -42.890 1.00 96.44 232 LEU A CA 1
ATOM 1880 C C . LEU A 1 232 ? 25.987 -14.778 -41.727 1.00 96.44 232 LEU A C 1
ATOM 1882 O O . LEU A 1 232 ? 25.081 -14.576 -40.921 1.00 96.44 232 LEU A O 1
ATOM 1886 N N . ALA A 1 233 ? 27.138 -14.106 -41.657 1.00 97.00 233 ALA A N 1
ATOM 1887 C CA . ALA A 1 233 ? 27.390 -13.096 -40.628 1.00 97.00 233 ALA A CA 1
ATOM 1888 C C . ALA A 1 233 ? 26.425 -11.893 -40.721 1.00 97.00 233 ALA A C 1
ATOM 1890 O O . ALA A 1 233 ? 25.945 -11.412 -39.690 1.00 97.00 233 ALA A O 1
ATOM 1891 N N . LEU A 1 234 ? 26.085 -11.441 -41.938 1.00 96.62 234 LEU A N 1
ATOM 1892 C CA . LEU A 1 234 ? 25.086 -10.384 -42.161 1.00 96.62 234 LEU A CA 1
ATOM 1893 C C . LEU A 1 234 ? 23.687 -10.853 -41.750 1.00 96.62 234 LEU A C 1
ATOM 1895 O O . LEU A 1 234 ? 23.003 -10.173 -40.981 1.00 96.62 234 LEU A O 1
ATOM 1899 N N . CYS A 1 235 ? 23.296 -12.048 -42.197 1.00 96.69 235 CYS A N 1
ATOM 1900 C CA . CYS A 1 235 ? 22.032 -12.678 -41.826 1.00 96.69 235 CYS A CA 1
ATOM 1901 C C . CYS A 1 235 ? 21.899 -12.827 -40.300 1.00 96.69 235 CYS A C 1
ATOM 1903 O O . CYS A 1 235 ? 20.875 -12.468 -39.722 1.00 96.69 235 CYS A O 1
ATOM 1905 N N . ALA A 1 236 ? 22.952 -13.278 -39.616 1.00 97.06 236 ALA A N 1
ATOM 1906 C CA . ALA A 1 236 ? 22.966 -13.422 -38.163 1.00 97.06 236 ALA A CA 1
ATOM 1907 C C . ALA A 1 236 ? 22.827 -12.072 -37.437 1.00 97.06 236 ALA A C 1
ATOM 1909 O O . ALA A 1 236 ? 22.096 -11.982 -36.446 1.00 97.06 236 ALA A O 1
ATOM 1910 N N . LEU A 1 237 ? 23.482 -11.008 -37.924 1.00 95.75 237 LEU A N 1
ATOM 1911 C CA . LEU A 1 237 ? 23.333 -9.662 -37.359 1.00 95.75 237 LEU A CA 1
ATOM 1912 C C . LEU A 1 237 ? 21.899 -9.140 -37.471 1.00 95.75 237 LEU A C 1
ATOM 1914 O O . LEU A 1 237 ? 21.390 -8.570 -36.500 1.00 95.75 237 LEU A O 1
ATOM 1918 N N . ILE A 1 238 ? 21.257 -9.339 -38.625 1.00 95.88 238 ILE A N 1
ATOM 1919 C CA . ILE A 1 238 ? 19.863 -8.941 -38.848 1.00 95.88 238 ILE A CA 1
ATOM 1920 C C . ILE A 1 238 ? 18.947 -9.753 -37.933 1.00 95.88 238 ILE A C 1
ATOM 1922 O O . ILE A 1 238 ? 18.231 -9.160 -37.127 1.00 95.88 238 ILE A O 1
ATOM 1926 N N . HIS A 1 239 ? 19.037 -11.087 -37.963 1.00 96.00 239 HIS A N 1
ATOM 1927 C CA . HIS A 1 239 ? 18.197 -11.973 -37.152 1.00 96.00 239 HIS A CA 1
ATOM 1928 C C . HIS A 1 239 ? 18.351 -11.705 -35.648 1.00 96.00 239 HIS A C 1
ATOM 1930 O O . HIS A 1 239 ? 17.377 -11.737 -34.902 1.00 96.00 239 HIS A O 1
ATOM 1936 N N . LYS A 1 240 ? 19.559 -11.364 -35.175 1.00 94.12 240 LYS A N 1
ATOM 1937 C CA . LYS A 1 240 ? 19.790 -11.069 -33.752 1.00 94.12 240 LYS A CA 1
ATOM 1938 C C . LYS A 1 240 ? 18.976 -9.877 -33.248 1.00 94.12 240 LYS A C 1
ATOM 1940 O O . LYS A 1 240 ? 18.557 -9.892 -32.091 1.00 94.12 240 LYS A O 1
ATOM 1945 N N . HIS A 1 241 ? 18.817 -8.845 -34.072 1.00 91.38 241 HIS A N 1
ATOM 1946 C CA . HIS A 1 241 ? 18.106 -7.621 -33.694 1.00 91.38 241 HIS A CA 1
ATOM 1947 C C . HIS A 1 241 ? 16.643 -7.641 -34.138 1.00 91.38 241 HIS A C 1
ATOM 1949 O O . HIS A 1 241 ? 15.796 -7.028 -33.491 1.00 91.38 241 HIS A O 1
ATOM 1955 N N . ARG A 1 242 ? 16.353 -8.327 -35.244 1.00 92.19 242 ARG A N 1
ATOM 1956 C CA . ARG A 1 242 ? 15.047 -8.411 -35.896 1.00 92.19 242 ARG A CA 1
ATOM 1957 C C . ARG A 1 242 ? 14.815 -9.834 -36.416 1.00 92.19 242 ARG A C 1
ATOM 1959 O O . ARG A 1 242 ? 14.907 -10.070 -37.622 1.00 92.19 242 ARG A O 1
ATOM 1966 N N . PRO A 1 243 ? 14.535 -10.793 -35.513 1.00 93.50 243 PRO A N 1
ATOM 1967 C CA . PRO A 1 243 ? 14.302 -12.187 -35.893 1.00 93.50 243 PRO A CA 1
ATOM 1968 C C . PRO A 1 243 ? 13.031 -12.368 -36.730 1.00 93.50 243 PRO A C 1
ATOM 1970 O O . PRO A 1 243 ? 12.852 -13.388 -37.376 1.00 93.50 243 PRO A O 1
ATOM 1973 N N . ASP A 1 244 ? 12.154 -11.367 -36.740 1.00 93.00 244 ASP A N 1
ATOM 1974 C CA . ASP A 1 244 ? 10.946 -11.321 -37.555 1.00 93.00 244 ASP A CA 1
ATOM 1975 C C . ASP A 1 244 ? 11.213 -11.115 -39.056 1.00 93.00 244 ASP A C 1
ATOM 1977 O O . ASP A 1 244 ? 10.325 -11.377 -39.862 1.00 93.00 244 ASP A O 1
ATOM 1981 N N . LEU A 1 245 ? 12.407 -10.643 -39.441 1.00 94.38 245 LEU A N 1
ATOM 1982 C CA . LEU A 1 245 ? 12.712 -10.268 -40.828 1.00 94.38 245 LEU A CA 1
ATOM 1983 C C . LEU A 1 245 ? 13.375 -11.374 -41.660 1.00 94.38 245 LEU A C 1
ATOM 1985 O O . LEU A 1 245 ? 13.308 -11.323 -42.884 1.00 94.38 245 LEU A O 1
ATOM 1989 N N . LEU A 1 246 ? 14.017 -12.359 -41.030 1.00 94.00 246 LEU A N 1
ATOM 1990 C CA . LEU A 1 246 ? 14.475 -13.571 -41.712 1.00 94.00 246 LEU A CA 1
ATOM 1991 C C . LEU A 1 246 ? 14.494 -14.753 -40.749 1.00 94.00 246 LEU A C 1
ATOM 1993 O O . LEU A 1 246 ? 14.692 -14.550 -39.562 1.00 94.00 246 LEU A O 1
ATOM 1997 N N . ASP A 1 247 ? 14.403 -15.980 -41.254 1.00 93.69 247 ASP A N 1
ATOM 1998 C CA . ASP A 1 247 ? 14.661 -17.184 -40.458 1.00 93.69 247 ASP A CA 1
ATOM 1999 C C . ASP A 1 247 ? 16.054 -17.741 -40.777 1.00 93.69 247 ASP A C 1
ATOM 2001 O O . ASP A 1 247 ? 16.270 -18.351 -41.828 1.00 93.69 247 ASP A O 1
ATOM 2005 N N . PHE A 1 248 ? 16.994 -17.559 -39.847 1.00 94.88 248 PHE A N 1
ATOM 2006 C CA . PHE A 1 248 ? 18.382 -17.994 -40.012 1.00 94.88 248 PHE A CA 1
ATOM 2007 C C . PHE A 1 248 ? 18.528 -19.519 -40.153 1.00 94.88 248 PHE A C 1
ATOM 2009 O O . PHE A 1 248 ? 19.372 -20.001 -40.911 1.00 94.88 248 PHE A O 1
ATOM 2016 N N . ASN A 1 249 ? 17.711 -20.302 -39.445 1.00 92.50 249 ASN A N 1
ATOM 2017 C CA . ASN A 1 249 ? 17.860 -21.759 -39.427 1.00 92.50 249 ASN A CA 1
ATOM 2018 C C . ASN A 1 249 ? 17.445 -22.384 -40.762 1.00 92.50 249 ASN A C 1
ATOM 2020 O O . ASN A 1 249 ? 18.008 -23.407 -41.160 1.00 92.50 249 ASN A O 1
ATOM 2024 N N . SER A 1 250 ? 16.520 -21.737 -41.471 1.00 92.50 250 SER A N 1
ATOM 2025 C CA . SER A 1 250 ? 16.036 -22.158 -42.788 1.00 92.50 250 SER A CA 1
ATOM 2026 C C . SER A 1 250 ? 17.011 -21.888 -43.943 1.00 92.50 250 SER A C 1
ATOM 2028 O O . SER A 1 250 ? 16.820 -22.430 -45.030 1.00 92.50 250 SER A O 1
ATOM 2030 N N . LEU A 1 251 ? 18.057 -21.078 -43.726 1.00 93.25 251 LEU A N 1
ATOM 2031 C CA . LEU A 1 251 ? 19.002 -20.694 -44.780 1.00 93.25 251 LEU A CA 1
ATOM 2032 C C . LEU A 1 251 ? 19.788 -21.897 -45.308 1.00 93.25 251 LEU A C 1
ATOM 2034 O O . LEU A 1 251 ? 20.144 -22.799 -44.548 1.00 93.25 251 LEU A O 1
ATOM 2038 N N . ASP A 1 252 ? 20.126 -21.890 -46.595 1.00 92.31 252 ASP A N 1
ATOM 2039 C CA . ASP A 1 252 ? 21.142 -22.797 -47.127 1.00 92.31 252 ASP A CA 1
ATOM 2040 C C . ASP A 1 252 ? 22.519 -22.187 -46.864 1.00 92.31 252 ASP A C 1
ATOM 2042 O O . ASP A 1 252 ? 22.872 -21.146 -47.410 1.00 92.31 252 ASP A O 1
ATOM 2046 N N . LYS A 1 253 ? 23.305 -22.836 -46.005 1.00 90.81 253 LYS A N 1
ATOM 2047 C CA . LYS A 1 253 ? 24.594 -22.319 -45.534 1.00 90.81 253 LYS A CA 1
ATOM 2048 C C . LYS A 1 253 ? 25.676 -22.389 -46.615 1.00 90.81 253 LYS A C 1
ATOM 2050 O O . LYS A 1 253 ? 26.715 -21.763 -46.453 1.00 90.81 253 LYS A O 1
ATOM 2055 N N . SER A 1 254 ? 25.431 -23.127 -47.699 1.00 91.38 254 SER A N 1
ATOM 2056 C CA . SER A 1 254 ? 26.348 -23.250 -48.835 1.00 91.38 254 SER A CA 1
ATOM 2057 C C . SER A 1 254 ? 26.086 -22.234 -49.953 1.00 91.38 254 SER A C 1
ATOM 2059 O O . SER A 1 254 ? 26.978 -21.967 -50.755 1.00 91.38 254 SER A O 1
ATOM 2061 N N . ASP A 1 255 ? 24.895 -21.627 -49.998 1.00 94.12 255 ASP A N 1
ATOM 2062 C CA . ASP A 1 255 ? 24.505 -20.680 -51.048 1.00 94.12 255 ASP A CA 1
ATOM 2063 C C . ASP A 1 255 ? 24.844 -19.232 -50.653 1.00 94.12 255 ASP A C 1
ATOM 2065 O O . ASP A 1 255 ? 23.999 -18.461 -50.183 1.00 94.12 255 ASP A O 1
ATOM 2069 N N . HIS A 1 256 ? 26.115 -18.858 -50.838 1.00 94.00 256 HIS A N 1
ATOM 2070 C CA . HIS A 1 256 ? 26.629 -17.534 -50.468 1.00 94.00 256 HIS A CA 1
ATOM 2071 C C . HIS A 1 256 ? 25.863 -16.398 -51.156 1.00 94.00 256 HIS A C 1
ATOM 2073 O O . HIS A 1 256 ? 25.480 -15.417 -50.515 1.00 94.00 256 HIS A O 1
ATOM 2079 N N . LYS A 1 257 ? 25.607 -16.535 -52.464 1.00 94.69 257 LYS A N 1
ATOM 2080 C CA . LYS A 1 257 ? 25.000 -15.477 -53.280 1.00 94.69 257 LYS A CA 1
ATOM 2081 C C . LYS A 1 257 ? 23.589 -15.155 -52.817 1.00 94.69 257 LYS A C 1
ATOM 2083 O O . LYS A 1 257 ? 23.241 -13.984 -52.663 1.00 94.69 257 LYS A O 1
ATOM 2088 N N . LYS A 1 258 ? 22.789 -16.189 -52.550 1.00 95.62 258 LYS A N 1
ATOM 2089 C CA . LYS A 1 258 ? 21.420 -16.020 -52.063 1.00 95.62 258 LYS A CA 1
ATOM 2090 C C . LYS A 1 258 ? 21.380 -15.429 -50.656 1.00 95.62 258 LYS A C 1
ATOM 2092 O O . LYS A 1 258 ? 20.557 -14.552 -50.404 1.00 95.62 258 LYS A O 1
ATOM 2097 N N . ASN A 1 259 ? 22.271 -15.864 -49.764 1.00 95.81 259 ASN A N 1
ATOM 2098 C CA . ASN A 1 259 ? 22.343 -15.335 -48.399 1.00 95.81 259 ASN A CA 1
ATOM 2099 C C . ASN A 1 259 ? 22.744 -13.853 -48.379 1.00 95.81 259 ASN A C 1
ATOM 2101 O O . ASN A 1 259 ? 22.132 -13.058 -47.664 1.00 95.81 259 ASN A O 1
ATOM 2105 N N . LEU A 1 260 ? 23.733 -13.467 -49.192 1.00 96.00 260 LEU A N 1
ATOM 2106 C CA . LEU A 1 260 ? 24.149 -12.073 -49.353 1.00 96.00 260 LEU A CA 1
ATOM 2107 C C . LEU A 1 260 ? 23.016 -11.206 -49.911 1.00 96.00 260 LEU A C 1
ATOM 2109 O O . LEU A 1 260 ? 22.701 -10.171 -49.324 1.00 96.00 260 LEU A O 1
ATOM 2113 N N . GLN A 1 261 ? 22.372 -11.647 -50.998 1.00 96.69 261 GLN A N 1
ATOM 2114 C CA . GLN A 1 261 ? 21.276 -10.899 -51.613 1.00 96.69 261 GLN A CA 1
ATOM 2115 C C . GLN A 1 261 ? 20.113 -10.706 -50.635 1.00 96.69 261 GLN A C 1
ATOM 2117 O O . GLN A 1 261 ? 19.642 -9.585 -50.457 1.00 96.69 261 GLN A O 1
ATOM 2122 N N . LEU A 1 262 ? 19.713 -11.772 -49.932 1.00 95.94 262 LEU A N 1
ATOM 2123 C CA . LEU A 1 262 ? 18.667 -11.707 -48.914 1.00 95.94 262 LEU A CA 1
ATOM 2124 C C . LEU A 1 262 ? 19.004 -10.682 -47.824 1.00 95.94 262 LEU A C 1
ATOM 2126 O O . LEU A 1 262 ? 18.152 -9.880 -47.444 1.00 95.94 262 LEU A O 1
ATOM 2130 N N . ALA A 1 263 ? 20.239 -10.694 -47.317 1.00 96.38 263 ALA A N 1
ATOM 2131 C CA . ALA A 1 263 ? 20.654 -9.757 -46.283 1.00 96.38 263 ALA A CA 1
ATOM 2132 C C . ALA A 1 263 ? 20.613 -8.298 -46.766 1.00 96.38 263 ALA A C 1
ATOM 2134 O O . ALA A 1 263 ? 20.149 -7.432 -46.019 1.00 96.38 263 ALA A O 1
ATOM 2135 N N . PHE A 1 264 ? 21.062 -8.020 -47.995 1.00 96.81 264 PHE A N 1
ATOM 2136 C CA . PHE A 1 264 ? 21.015 -6.677 -48.579 1.00 96.81 264 PHE A CA 1
ATOM 2137 C C . PHE A 1 264 ? 19.578 -6.200 -48.811 1.00 96.81 264 PHE A C 1
ATOM 2139 O O . PHE A 1 264 ? 19.242 -5.089 -48.397 1.00 96.81 264 PHE A O 1
ATOM 2146 N N . ASP A 1 265 ? 18.718 -7.052 -49.374 1.00 96.00 265 ASP A N 1
ATOM 2147 C CA . ASP A 1 265 ? 17.314 -6.727 -49.643 1.00 96.00 265 ASP A CA 1
ATOM 2148 C C . ASP A 1 265 ? 16.564 -6.405 -48.345 1.00 96.00 265 ASP A C 1
ATOM 2150 O O . ASP A 1 265 ? 15.884 -5.381 -48.238 1.00 96.00 265 ASP A O 1
ATOM 2154 N N . VAL A 1 266 ? 16.736 -7.239 -47.313 1.00 96.44 266 VAL A N 1
ATOM 2155 C CA . VAL A 1 266 ? 16.112 -7.020 -46.001 1.00 96.44 266 VAL A CA 1
ATOM 2156 C C . VAL A 1 266 ? 16.636 -5.737 -45.349 1.00 96.44 266 VAL A C 1
ATOM 2158 O O . VAL A 1 266 ? 15.863 -4.973 -44.757 1.00 96.44 266 VAL A O 1
ATOM 2161 N N . ALA A 1 267 ? 17.939 -5.469 -45.456 1.00 95.62 267 ALA A N 1
ATOM 2162 C CA . ALA A 1 267 ? 18.545 -4.268 -44.898 1.00 95.62 267 ALA A CA 1
ATOM 2163 C C . ALA A 1 267 ? 18.027 -2.985 -45.569 1.00 95.62 267 ALA A C 1
ATOM 2165 O O . ALA A 1 267 ? 17.707 -2.015 -44.873 1.00 95.62 267 ALA A O 1
ATOM 2166 N N . GLU A 1 268 ? 17.873 -2.985 -46.890 1.00 94.56 268 GLU A N 1
ATOM 2167 C CA . GLU A 1 268 ? 17.344 -1.840 -47.628 1.00 94.56 268 GLU A CA 1
ATOM 2168 C C . GLU A 1 268 ? 15.851 -1.632 -47.348 1.00 94.56 268 GLU A C 1
ATOM 2170 O O . GLU A 1 268 ? 15.448 -0.557 -46.891 1.00 94.56 268 GLU A O 1
ATOM 2175 N N . GLN A 1 269 ? 15.035 -2.669 -47.557 1.00 94.88 269 GLN A N 1
ATOM 2176 C CA . GLN A 1 269 ? 13.573 -2.563 -47.537 1.00 94.88 269 GLN A CA 1
ATOM 2177 C C . GLN A 1 269 ? 13.008 -2.341 -46.131 1.00 94.88 269 GLN A C 1
ATOM 2179 O O . GLN A 1 269 ? 12.042 -1.593 -45.960 1.00 94.88 269 GLN A O 1
ATOM 2184 N N . HIS A 1 270 ? 13.600 -2.970 -45.110 1.00 93.31 270 HIS A N 1
ATOM 2185 C CA . HIS A 1 270 ? 13.034 -2.976 -43.757 1.00 93.31 270 HIS A CA 1
ATOM 2186 C C . HIS A 1 270 ? 13.858 -2.200 -42.730 1.00 93.31 270 HIS A C 1
ATOM 2188 O O . HIS A 1 270 ? 13.301 -1.715 -41.739 1.00 93.31 270 HIS A O 1
ATOM 2194 N N . LEU A 1 271 ? 15.172 -2.063 -42.934 1.00 91.81 271 LEU A N 1
ATOM 2195 C CA . LEU A 1 271 ? 16.048 -1.344 -42.001 1.00 91.81 271 LEU A CA 1
ATOM 2196 C C . LEU A 1 271 ? 16.423 0.056 -42.504 1.00 91.81 271 LEU A C 1
ATOM 2198 O O . LEU A 1 271 ? 16.842 0.891 -41.691 1.00 91.81 271 LEU A O 1
ATOM 2202 N N . GLY A 1 272 ? 16.202 0.350 -43.790 1.00 91.25 272 GLY A N 1
ATOM 2203 C CA . GLY A 1 272 ? 16.578 1.615 -44.422 1.00 91.25 272 GLY A CA 1
ATOM 2204 C C . GLY A 1 272 ? 18.094 1.810 -44.499 1.00 91.25 272 GLY A C 1
ATOM 2205 O O . GLY A 1 272 ? 18.561 2.947 -44.458 1.00 91.25 272 GLY A O 1
ATOM 2206 N N . ILE A 1 273 ? 18.856 0.713 -44.531 1.00 93.69 273 ILE A N 1
ATOM 2207 C CA . ILE A 1 273 ? 20.310 0.718 -44.709 1.00 93.69 273 ILE A CA 1
ATOM 2208 C C . ILE A 1 273 ? 20.582 0.615 -46.210 1.00 93.69 273 ILE A C 1
ATOM 2210 O O . ILE A 1 273 ? 20.252 -0.390 -46.830 1.00 93.69 273 ILE A O 1
ATOM 2214 N N . SER A 1 274 ? 21.180 1.655 -46.795 1.00 90.38 274 SER A N 1
ATOM 2215 C CA . SER A 1 274 ? 21.467 1.694 -48.235 1.00 90.38 274 SER A CA 1
ATOM 2216 C C . SER A 1 274 ? 22.461 0.591 -48.621 1.00 90.38 274 SER A C 1
ATOM 2218 O O . SER A 1 274 ? 23.504 0.501 -47.972 1.00 90.38 274 SER A O 1
ATOM 2220 N N . PRO A 1 275 ? 22.223 -0.199 -49.682 1.00 90.44 275 PRO A N 1
ATOM 2221 C CA . PRO A 1 275 ? 23.130 -1.267 -50.102 1.00 90.44 275 PRO A CA 1
ATOM 2222 C C . PRO A 1 275 ? 24.411 -0.684 -50.718 1.00 90.44 275 PRO A C 1
ATOM 2224 O O . PRO A 1 275 ? 24.451 -0.287 -51.887 1.00 90.44 275 PRO A O 1
ATOM 2227 N N . LEU A 1 276 ? 25.472 -0.584 -49.910 1.00 93.56 276 LEU A N 1
ATOM 2228 C CA . LEU A 1 276 ? 26.765 -0.032 -50.339 1.00 93.56 276 LEU A CA 1
ATOM 2229 C C . LEU A 1 276 ? 27.598 -1.039 -51.140 1.00 93.56 276 LEU A C 1
ATOM 2231 O O . LEU A 1 276 ? 28.431 -0.633 -51.945 1.00 93.56 276 LEU A O 1
ATOM 2235 N N . LEU A 1 277 ? 27.341 -2.327 -50.938 1.00 94.25 277 LEU A N 1
ATOM 2236 C CA . LEU A 1 277 ? 28.022 -3.447 -51.573 1.00 94.25 277 LEU A CA 1
ATOM 2237 C C . LEU A 1 277 ? 27.007 -4.301 -52.331 1.00 94.25 277 LEU A C 1
ATOM 2239 O O . LEU A 1 277 ? 25.853 -4.385 -51.913 1.00 94.25 277 LEU A O 1
ATOM 2243 N N . ASP A 1 278 ? 27.454 -4.933 -53.410 1.00 92.75 278 ASP A N 1
ATOM 2244 C CA . ASP A 1 278 ? 26.682 -5.932 -54.145 1.00 92.75 278 ASP A CA 1
ATOM 2245 C C . ASP A 1 278 ? 27.247 -7.341 -53.875 1.00 92.75 278 ASP A C 1
ATOM 2247 O O . ASP A 1 278 ? 28.350 -7.494 -53.349 1.00 92.75 278 ASP A O 1
ATOM 2251 N N . VAL A 1 279 ? 26.507 -8.393 -54.242 1.00 92.81 279 VAL A N 1
ATOM 2252 C CA . VAL A 1 279 ? 26.900 -9.797 -53.985 1.00 92.81 279 VAL A CA 1
ATOM 2253 C C . VAL A 1 279 ? 28.291 -10.113 -54.540 1.00 92.81 279 VAL A C 1
ATOM 2255 O O . VAL A 1 279 ? 29.123 -10.690 -53.844 1.00 92.81 279 VAL A O 1
ATOM 2258 N N . GLU A 1 280 ? 28.568 -9.665 -55.763 1.00 90.88 280 GLU A N 1
ATOM 2259 C CA . GLU A 1 280 ? 29.840 -9.914 -56.450 1.00 90.88 280 GLU A CA 1
ATOM 2260 C C . GLU A 1 280 ? 31.016 -9.117 -55.849 1.00 90.88 280 GLU A C 1
ATOM 2262 O O . GLU A 1 280 ? 32.170 -9.420 -56.135 1.00 90.88 280 GLU A O 1
ATOM 2267 N N . ASP A 1 281 ? 30.743 -8.116 -55.000 1.00 90.50 281 ASP A N 1
ATOM 2268 C CA . ASP A 1 281 ? 31.774 -7.352 -54.288 1.00 90.50 281 ASP A CA 1
ATOM 2269 C C . ASP A 1 281 ? 32.256 -8.093 -53.015 1.00 90.50 281 ASP A C 1
ATOM 2271 O O . ASP A 1 281 ? 33.355 -7.821 -52.522 1.00 90.50 281 ASP A O 1
ATOM 2275 N N . LEU A 1 282 ? 31.445 -9.021 -52.472 1.00 91.12 282 LEU A N 1
ATOM 2276 C CA . LEU A 1 282 ? 31.778 -9.839 -51.293 1.00 91.12 282 LEU A CA 1
ATOM 2277 C C . LEU A 1 282 ? 32.096 -11.298 -51.619 1.00 91.12 282 LEU A C 1
ATOM 2279 O O . LEU A 1 282 ? 32.919 -11.877 -50.913 1.00 91.12 282 LEU A O 1
ATOM 2283 N N . ASP A 1 283 ? 31.480 -11.909 -52.634 1.00 91.50 283 ASP A N 1
ATOM 2284 C CA . ASP A 1 283 ? 31.757 -13.306 -53.004 1.00 91.50 283 ASP A CA 1
ATOM 2285 C C . ASP A 1 283 ? 33.029 -13.439 -53.859 1.00 91.50 283 ASP A C 1
ATOM 2287 O O . ASP A 1 283 ? 33.041 -13.981 -54.962 1.00 91.50 283 ASP A O 1
ATOM 2291 N N . VAL A 1 284 ? 34.127 -12.913 -53.323 1.00 89.50 284 VAL A N 1
ATOM 2292 C CA . VAL A 1 284 ? 35.478 -12.976 -53.887 1.00 89.50 284 VAL A CA 1
ATOM 2293 C C . VAL A 1 284 ? 36.436 -13.549 -52.847 1.00 89.50 284 VAL A C 1
ATOM 2295 O O . VAL A 1 284 ? 36.138 -13.566 -51.654 1.00 89.50 284 VAL A O 1
ATOM 2298 N N . ASP A 1 285 ? 37.612 -14.013 -53.268 1.00 86.31 285 ASP A N 1
ATOM 2299 C CA . ASP A 1 285 ? 38.558 -14.684 -52.362 1.00 86.31 285 ASP A CA 1
ATOM 2300 C C . ASP A 1 285 ? 39.096 -13.790 -51.241 1.00 86.31 285 ASP A C 1
ATOM 2302 O O . ASP A 1 285 ? 39.484 -14.289 -50.179 1.00 86.31 285 ASP A O 1
ATOM 2306 N N . ARG A 1 286 ? 39.120 -12.474 -51.473 1.00 87.31 286 ARG A N 1
ATOM 2307 C CA . ARG A 1 286 ? 39.530 -11.483 -50.480 1.00 87.31 286 ARG A CA 1
ATOM 2308 C C . ARG A 1 286 ? 38.757 -10.170 -50.645 1.00 87.31 286 ARG A C 1
ATOM 2310 O O . ARG A 1 286 ? 39.235 -9.266 -51.331 1.00 87.31 286 ARG A O 1
ATOM 2317 N N . PRO A 1 287 ? 37.588 -10.033 -49.997 1.00 92.50 287 PRO A N 1
ATOM 2318 C CA . PRO A 1 287 ? 36.819 -8.791 -50.011 1.00 92.50 287 PRO A CA 1
ATOM 2319 C C . PRO A 1 287 ? 37.598 -7.628 -49.384 1.00 92.50 287 PRO A C 1
ATOM 2321 O O . PRO A 1 287 ? 38.369 -7.830 -48.437 1.00 92.50 287 PRO A O 1
ATOM 2324 N N . ASP A 1 288 ? 37.386 -6.407 -49.883 1.00 92.94 288 ASP A N 1
ATOM 2325 C CA . ASP A 1 288 ? 38.064 -5.208 -49.375 1.00 92.94 288 ASP A CA 1
ATOM 2326 C C . ASP A 1 288 ? 37.601 -4.855 -47.953 1.00 92.94 288 ASP A C 1
ATOM 2328 O O . ASP A 1 288 ? 36.439 -4.515 -47.723 1.00 92.94 288 ASP A O 1
ATOM 2332 N N . GLU A 1 289 ? 38.538 -4.865 -46.998 1.00 92.94 289 GLU A N 1
ATOM 2333 C CA . GLU A 1 289 ? 38.227 -4.634 -45.583 1.00 92.94 289 GLU A CA 1
ATOM 2334 C C . GLU A 1 289 ? 37.580 -3.278 -45.320 1.00 92.94 289 GLU A C 1
ATOM 2336 O O . GLU A 1 289 ? 36.701 -3.167 -44.467 1.00 92.94 289 GLU A O 1
ATOM 2341 N N . ARG A 1 290 ? 38.017 -2.231 -46.026 1.00 93.44 290 ARG A N 1
ATOM 2342 C CA . ARG A 1 290 ? 37.499 -0.878 -45.805 1.00 93.44 290 ARG A CA 1
ATOM 2343 C C . ARG A 1 290 ? 36.050 -0.777 -46.254 1.00 93.44 290 ARG A C 1
ATOM 2345 O O . ARG A 1 290 ? 35.229 -0.262 -45.504 1.00 93.44 290 ARG A O 1
ATOM 2352 N N . SER A 1 291 ? 35.740 -1.323 -47.424 1.00 94.69 291 SER A N 1
ATOM 2353 C CA . SER A 1 291 ? 34.389 -1.332 -47.982 1.00 94.69 291 SER A CA 1
ATOM 2354 C C . SER A 1 291 ? 33.414 -2.128 -47.108 1.00 94.69 291 SER A C 1
ATOM 2356 O O . SER A 1 291 ? 32.339 -1.627 -46.768 1.00 94.69 291 SER A O 1
ATOM 2358 N N . VAL A 1 292 ? 33.818 -3.318 -46.645 1.00 95.69 292 VAL A N 1
ATOM 2359 C CA . VAL A 1 292 ? 33.023 -4.120 -45.700 1.00 95.69 292 VAL A CA 1
ATOM 2360 C C . VAL A 1 292 ? 32.847 -3.383 -44.370 1.00 95.69 292 VAL A C 1
ATOM 2362 O O . VAL A 1 292 ? 31.724 -3.278 -43.885 1.00 95.69 292 VAL A O 1
ATOM 2365 N N . MET A 1 293 ? 33.908 -2.807 -43.790 1.00 95.06 293 MET A N 1
ATOM 2366 C CA . MET A 1 293 ? 33.804 -2.021 -42.550 1.00 95.06 293 MET A CA 1
ATOM 2367 C C . MET A 1 293 ? 32.819 -0.858 -42.675 1.00 95.06 293 MET A C 1
ATOM 2369 O O . MET A 1 293 ? 32.011 -0.656 -41.767 1.00 95.06 293 MET A O 1
ATOM 2373 N N . THR A 1 294 ? 32.865 -0.111 -43.784 1.00 94.94 294 THR A N 1
ATOM 2374 C CA . THR A 1 294 ? 31.917 0.976 -44.054 1.00 94.94 294 THR A CA 1
ATOM 2375 C C . THR A 1 294 ? 30.488 0.452 -43.998 1.00 94.94 294 THR A C 1
ATOM 2377 O O . THR A 1 294 ? 29.668 0.995 -43.259 1.00 94.94 294 THR A O 1
ATOM 2380 N N . TYR A 1 295 ? 30.201 -0.654 -44.687 1.00 96.06 295 TYR A N 1
ATOM 2381 C CA . TYR A 1 295 ? 28.853 -1.210 -44.711 1.00 96.06 295 TYR A CA 1
ATOM 2382 C C . TYR A 1 295 ? 28.401 -1.757 -43.349 1.00 96.06 295 TYR A C 1
ATOM 2384 O O . TYR A 1 295 ? 27.324 -1.407 -42.871 1.00 96.06 295 TYR A O 1
ATOM 2392 N N . ILE A 1 296 ? 29.238 -2.534 -42.658 1.00 96.44 296 ILE A N 1
ATOM 2393 C CA . ILE A 1 296 ? 28.911 -3.076 -41.327 1.00 96.44 296 ILE A CA 1
ATOM 2394 C C . ILE A 1 296 ? 28.701 -1.964 -40.291 1.00 96.44 296 ILE A C 1
ATOM 2396 O O . ILE A 1 296 ? 27.863 -2.094 -39.395 1.00 96.44 296 ILE A O 1
ATOM 2400 N N . SER A 1 297 ? 29.404 -0.839 -40.424 1.00 94.38 297 SER A N 1
ATOM 2401 C CA . SER A 1 297 ? 29.207 0.299 -39.528 1.00 94.38 297 SER A CA 1
ATOM 2402 C C . SER A 1 297 ? 27.826 0.964 -39.676 1.00 94.38 297 SER A C 1
ATOM 2404 O O . SER A 1 297 ? 27.307 1.483 -38.687 1.00 94.38 297 SER A O 1
ATOM 2406 N N . GLU A 1 298 ? 27.161 0.876 -40.838 1.00 93.94 298 GLU A N 1
ATOM 2407 C CA . GLU A 1 298 ? 25.754 1.302 -40.993 1.00 93.94 298 GLU A CA 1
ATOM 2408 C C . GLU A 1 298 ? 24.810 0.447 -40.129 1.00 93.94 298 GLU A C 1
ATOM 2410 O O . GLU A 1 298 ? 23.949 0.981 -39.422 1.00 93.94 298 GLU A O 1
ATOM 2415 N N . PHE A 1 299 ? 25.013 -0.878 -40.100 1.00 94.75 299 PHE A N 1
ATOM 2416 C CA . PHE A 1 299 ? 24.245 -1.778 -39.228 1.00 94.75 299 PHE A CA 1
ATOM 2417 C C . PHE A 1 299 ? 24.476 -1.471 -37.752 1.00 94.75 299 PHE A C 1
ATOM 2419 O O . PHE A 1 299 ? 23.517 -1.440 -36.976 1.00 94.75 299 PHE A O 1
ATOM 2426 N N . TYR A 1 300 ? 25.728 -1.213 -37.361 1.0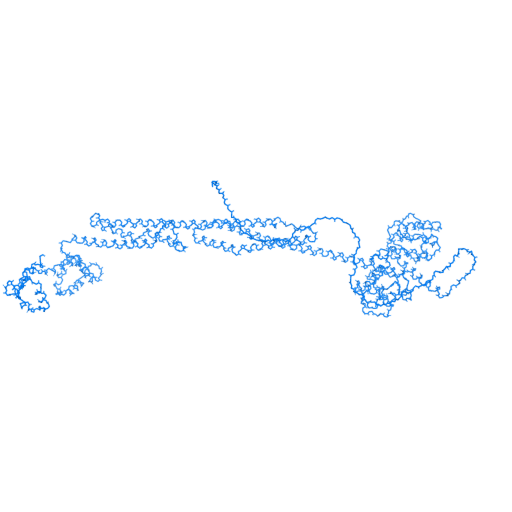0 93.19 300 TYR A N 1
ATOM 2427 C CA . TYR A 1 300 ? 26.057 -0.830 -35.990 1.00 93.19 300 TYR A CA 1
ATOM 2428 C C . TYR A 1 300 ? 25.255 0.397 -35.554 1.00 93.19 300 TYR A C 1
ATOM 2430 O O . TYR A 1 300 ? 24.560 0.348 -34.537 1.00 93.19 300 TYR A O 1
ATOM 2438 N N . HIS A 1 301 ? 25.293 1.487 -36.326 1.00 90.50 301 HIS A N 1
ATOM 2439 C CA . HIS A 1 301 ? 24.588 2.723 -35.969 1.00 90.50 301 HIS A CA 1
ATOM 2440 C C . HIS A 1 301 ? 23.077 2.539 -35.936 1.00 90.50 301 HIS A C 1
ATOM 2442 O O . HIS A 1 301 ? 22.414 3.024 -35.014 1.00 90.50 301 HIS A O 1
ATOM 2448 N N . LYS A 1 302 ? 22.526 1.789 -36.897 1.00 91.50 302 LYS A N 1
ATOM 2449 C CA . LYS A 1 302 ? 21.093 1.498 -36.933 1.00 91.50 302 LYS A CA 1
ATOM 2450 C C . LYS A 1 302 ? 20.642 0.755 -35.677 1.00 91.50 302 LYS A C 1
ATOM 2452 O O . LYS A 1 302 ? 19.696 1.187 -35.012 1.00 91.50 302 LYS A O 1
ATOM 2457 N N . PHE A 1 303 ? 21.314 -0.343 -35.346 1.00 91.19 303 PHE A N 1
ATOM 2458 C CA . PHE A 1 303 ? 20.896 -1.215 -34.255 1.00 91.19 303 PHE A CA 1
ATOM 2459 C C . PHE A 1 303 ? 21.248 -0.667 -32.876 1.00 91.19 303 PHE A C 1
ATOM 2461 O O . PHE A 1 303 ? 20.438 -0.786 -31.962 1.00 91.19 303 PHE A O 1
ATOM 2468 N N . THR A 1 304 ? 22.387 0.006 -32.708 1.00 86.81 304 THR A N 1
ATOM 2469 C CA . THR A 1 304 ? 22.708 0.651 -31.424 1.00 86.81 304 THR A CA 1
ATOM 2470 C C . THR A 1 304 ? 21.769 1.814 -31.120 1.00 86.81 304 THR A C 1
ATOM 2472 O O . THR A 1 304 ? 21.303 1.935 -29.988 1.00 86.81 304 THR A O 1
ATOM 2475 N N . SER A 1 305 ? 21.393 2.624 -32.118 1.00 83.81 305 SER A N 1
ATOM 2476 C CA . SER A 1 305 ? 20.371 3.666 -31.945 1.00 83.81 305 SER A CA 1
ATOM 2477 C C . SER A 1 305 ? 19.024 3.078 -31.506 1.00 83.81 305 SER A C 1
ATOM 2479 O O . SER A 1 305 ? 18.364 3.622 -30.616 1.00 83.81 305 SER A O 1
ATOM 2481 N N . GLN A 1 306 ? 18.626 1.941 -32.085 1.00 81.12 306 GLN A N 1
ATOM 2482 C CA . GLN A 1 306 ? 17.398 1.242 -31.710 1.00 81.12 306 GLN A CA 1
ATOM 2483 C C . GLN A 1 306 ? 17.477 0.646 -30.293 1.00 81.12 306 GLN A C 1
ATOM 2485 O O . GLN A 1 306 ? 16.574 0.897 -29.494 1.00 81.12 306 GLN A O 1
ATOM 2490 N N . ASP A 1 307 ? 18.576 -0.031 -29.943 1.00 79.31 307 ASP A N 1
ATOM 2491 C CA . ASP A 1 307 ? 18.835 -0.561 -28.595 1.00 79.31 307 ASP A CA 1
ATOM 2492 C C . ASP A 1 307 ? 18.808 0.568 -27.542 1.00 79.31 307 ASP A C 1
ATOM 2494 O O . ASP A 1 307 ? 18.250 0.409 -26.452 1.00 79.31 307 ASP A O 1
ATOM 2498 N N . HIS A 1 308 ? 19.377 1.741 -27.847 1.00 76.19 308 HIS A N 1
ATOM 2499 C CA . HIS A 1 308 ? 19.335 2.908 -26.959 1.00 76.19 308 HIS A CA 1
ATOM 2500 C C . HIS A 1 308 ? 17.908 3.420 -26.740 1.00 76.19 308 HIS A C 1
ATOM 2502 O O . HIS A 1 308 ? 17.528 3.669 -25.591 1.00 76.19 308 HIS A O 1
ATOM 2508 N N . LYS A 1 309 ? 17.108 3.543 -27.807 1.00 77.62 309 LYS A N 1
ATOM 2509 C CA . LYS A 1 309 ? 15.695 3.949 -27.713 1.00 77.62 309 LYS A CA 1
ATOM 2510 C C . LYS A 1 309 ? 14.876 2.947 -26.910 1.00 77.62 309 LYS A C 1
ATOM 2512 O O . LYS A 1 309 ? 14.114 3.353 -26.036 1.00 77.62 309 LYS A O 1
ATOM 2517 N N . GLU A 1 310 ? 15.059 1.653 -27.151 1.00 77.88 310 GLU A N 1
ATOM 2518 C CA . GLU A 1 310 ? 14.338 0.613 -26.421 1.00 77.88 310 GLU A CA 1
ATOM 2519 C C . GLU A 1 310 ? 14.724 0.599 -24.937 1.00 77.88 310 GLU A C 1
ATOM 2521 O O . GLU A 1 310 ? 13.860 0.567 -24.061 1.00 77.88 310 GLU A O 1
ATOM 2526 N N . ASN A 1 311 ? 16.015 0.704 -24.620 1.00 73.50 311 ASN A N 1
ATOM 2527 C CA . ASN A 1 311 ? 16.467 0.774 -23.233 1.00 73.50 311 ASN A CA 1
ATOM 2528 C C . ASN A 1 311 ? 15.965 2.038 -22.520 1.00 73.50 311 ASN A C 1
ATOM 2530 O O . ASN A 1 311 ? 15.597 1.964 -21.345 1.00 73.50 311 ASN A O 1
ATOM 2534 N N . ALA A 1 312 ? 15.908 3.181 -23.209 1.00 71.25 312 ALA A N 1
ATOM 2535 C CA . ALA A 1 312 ? 15.285 4.392 -22.682 1.00 71.25 312 ALA A CA 1
ATOM 2536 C C . ALA A 1 312 ? 13.783 4.178 -22.426 1.00 71.25 312 ALA A C 1
ATOM 2538 O O . ALA A 1 312 ? 13.315 4.451 -21.321 1.00 71.25 312 ALA A O 1
ATOM 2539 N N . ALA A 1 313 ? 13.054 3.595 -23.382 1.00 74.44 313 ALA A N 1
ATOM 2540 C CA . ALA A 1 313 ? 11.637 3.266 -23.234 1.00 74.44 313 ALA A CA 1
ATOM 2541 C C . ALA A 1 313 ? 11.386 2.310 -22.056 1.00 74.44 313 ALA A C 1
ATOM 2543 O O . ALA A 1 313 ? 10.507 2.567 -21.236 1.00 74.44 313 ALA A O 1
ATOM 2544 N N . ARG A 1 314 ? 12.208 1.266 -21.883 1.00 77.88 314 ARG A N 1
ATOM 2545 C CA . ARG A 1 314 ? 12.131 0.345 -20.733 1.00 77.88 314 ARG A CA 1
ATOM 2546 C C . ARG A 1 314 ? 12.363 1.060 -19.400 1.00 77.88 314 ARG A C 1
ATOM 2548 O O . ARG A 1 314 ? 11.710 0.732 -18.410 1.00 77.88 314 ARG A O 1
ATOM 2555 N N . ARG A 1 315 ? 13.278 2.037 -19.338 1.00 78.31 315 ARG A N 1
ATOM 2556 C CA . ARG A 1 315 ? 13.493 2.850 -18.123 1.00 78.31 315 ARG A CA 1
ATOM 2557 C C . ARG A 1 315 ? 12.277 3.722 -17.816 1.00 78.31 315 ARG A C 1
ATOM 2559 O O . ARG A 1 315 ? 11.848 3.748 -16.665 1.00 78.31 315 ARG A O 1
ATOM 2566 N N . VAL A 1 316 ? 11.702 4.370 -18.830 1.00 79.44 316 VAL A N 1
ATOM 2567 C CA . VAL A 1 316 ? 10.471 5.169 -18.693 1.00 79.44 316 VAL A CA 1
ATOM 2568 C C . VAL A 1 316 ? 9.295 4.289 -18.266 1.00 79.44 316 VAL A C 1
ATOM 2570 O O . VAL A 1 316 ? 8.578 4.641 -17.338 1.00 79.44 316 VAL A O 1
ATOM 2573 N N . GLN A 1 317 ? 9.145 3.098 -18.847 1.00 82.81 317 GLN A N 1
ATOM 2574 C CA . GLN A 1 317 ? 8.108 2.141 -18.458 1.00 82.81 317 GLN A CA 1
ATOM 2575 C C . GLN A 1 317 ? 8.250 1.705 -16.993 1.00 82.81 317 GLN A C 1
ATOM 2577 O O . GLN A 1 317 ? 7.263 1.681 -16.261 1.00 82.81 317 GLN A O 1
ATOM 2582 N N . LYS A 1 318 ? 9.470 1.379 -16.540 1.00 83.94 318 LYS A N 1
ATOM 2583 C CA . LYS A 1 318 ? 9.732 1.056 -15.126 1.00 83.94 318 LYS A CA 1
ATOM 2584 C C . LYS A 1 318 ? 9.402 2.231 -14.205 1.00 83.94 318 LYS A C 1
ATOM 2586 O O . LYS A 1 318 ? 8.855 2.014 -13.130 1.00 83.94 318 LYS A O 1
ATOM 2591 N N . PHE A 1 319 ? 9.717 3.457 -14.626 1.00 83.75 319 PHE A N 1
ATOM 2592 C CA . PHE A 1 319 ? 9.364 4.670 -13.894 1.00 83.75 319 PHE A CA 1
ATOM 2593 C C . PHE A 1 319 ? 7.843 4.851 -13.786 1.00 83.75 319 PHE A C 1
ATOM 2595 O O . PHE A 1 319 ? 7.358 5.081 -12.681 1.00 83.75 319 PHE A O 1
ATOM 2602 N N . ALA A 1 320 ? 7.107 4.701 -14.891 1.00 86.19 320 ALA A N 1
ATOM 2603 C CA . ALA A 1 320 ? 5.652 4.851 -14.929 1.00 86.19 320 ALA A CA 1
ATOM 2604 C C . ALA A 1 320 ? 4.953 3.819 -14.033 1.00 86.19 320 ALA A C 1
ATOM 2606 O O . ALA A 1 320 ? 4.213 4.196 -13.134 1.00 86.19 320 ALA A O 1
ATOM 2607 N N . ARG A 1 321 ? 5.292 2.530 -14.181 1.00 91.50 321 ARG A N 1
ATOM 2608 C CA . ARG A 1 321 ? 4.728 1.445 -13.354 1.00 91.50 321 ARG A CA 1
ATOM 2609 C C . ARG A 1 321 ? 5.004 1.616 -11.863 1.00 91.50 321 ARG A C 1
ATOM 2611 O O . ARG A 1 321 ? 4.198 1.214 -11.032 1.00 91.50 321 ARG A O 1
ATOM 2618 N N . PHE A 1 322 ? 6.168 2.165 -11.511 1.00 92.69 322 PHE A N 1
ATOM 2619 C CA . PHE A 1 322 ? 6.478 2.463 -10.117 1.00 92.69 322 PHE A CA 1
ATOM 2620 C C . PHE A 1 322 ? 5.546 3.546 -9.561 1.00 92.69 322 PHE A C 1
ATOM 2622 O O . PHE A 1 322 ? 5.038 3.368 -8.460 1.00 92.69 322 PHE A O 1
ATOM 2629 N N . HIS A 1 323 ? 5.315 4.636 -10.303 1.00 89.44 323 HIS A N 1
ATOM 2630 C CA . HIS A 1 323 ? 4.439 5.721 -9.843 1.00 89.44 323 HIS A CA 1
ATOM 2631 C C . HIS A 1 323 ? 2.978 5.283 -9.791 1.00 89.44 323 HIS A C 1
ATOM 2633 O O . HIS A 1 323 ? 2.344 5.511 -8.775 1.00 89.44 323 HIS A O 1
ATOM 2639 N N . GLU A 1 324 ? 2.497 4.547 -10.793 1.00 92.94 324 GLU A N 1
ATOM 2640 C CA . GLU A 1 324 ? 1.150 3.957 -10.791 1.00 92.94 324 GLU A CA 1
ATOM 2641 C C . GLU A 1 324 ? 0.904 3.078 -9.548 1.00 92.94 324 GLU A C 1
ATOM 2643 O O . GLU A 1 324 ? -0.134 3.172 -8.900 1.00 92.94 324 GLU A O 1
ATOM 2648 N N . ASN A 1 325 ? 1.887 2.257 -9.154 1.00 95.44 325 ASN A N 1
ATOM 2649 C CA . ASN A 1 325 ? 1.805 1.451 -7.930 1.00 95.44 325 ASN A CA 1
ATOM 2650 C C . ASN A 1 325 ? 1.779 2.323 -6.664 1.00 95.44 325 ASN A C 1
ATOM 2652 O O . ASN A 1 325 ? 1.003 2.058 -5.752 1.00 95.44 325 ASN A O 1
ATOM 2656 N N . ILE A 1 326 ? 2.616 3.364 -6.601 1.00 95.31 326 ILE A N 1
ATOM 2657 C CA . ILE A 1 326 ? 2.621 4.293 -5.466 1.00 95.31 326 ILE A CA 1
ATOM 2658 C C . ILE A 1 326 ? 1.277 5.022 -5.352 1.00 95.31 326 ILE A C 1
ATOM 2660 O O . ILE A 1 326 ? 0.697 4.995 -4.276 1.00 95.31 326 ILE A O 1
ATOM 2664 N N . GLU A 1 327 ? 0.746 5.576 -6.442 1.00 94.19 327 GLU A N 1
ATOM 2665 C CA . GLU A 1 327 ? -0.555 6.261 -6.463 1.00 94.19 327 GLU A CA 1
ATOM 2666 C C . GLU A 1 327 ? -1.693 5.334 -6.010 1.00 94.19 327 GLU A C 1
ATOM 2668 O O . GLU A 1 327 ? -2.546 5.735 -5.218 1.00 94.19 327 GLU A O 1
ATOM 2673 N N . ALA A 1 328 ? -1.679 4.065 -6.433 1.00 96.19 328 ALA A N 1
ATOM 2674 C CA . ALA A 1 328 ? -2.651 3.075 -5.973 1.00 96.19 328 ALA A CA 1
ATOM 2675 C C . ALA A 1 328 ? -2.555 2.809 -4.457 1.00 96.19 328 ALA A C 1
ATOM 2677 O O . ALA A 1 328 ? -3.580 2.701 -3.783 1.00 96.19 328 ALA A O 1
ATOM 2678 N N . LEU A 1 329 ? -1.337 2.724 -3.906 1.00 96.50 329 LEU A N 1
ATOM 2679 C CA . LEU A 1 329 ? -1.120 2.548 -2.464 1.00 96.50 329 LEU A CA 1
ATOM 2680 C C . LEU A 1 329 ? -1.522 3.791 -1.660 1.00 96.50 329 LEU A C 1
ATOM 2682 O O . LEU A 1 329 ? -2.098 3.653 -0.584 1.00 96.50 329 LEU A O 1
ATOM 2686 N N . GLU A 1 330 ? -1.239 4.989 -2.175 1.00 95.06 330 GLU A N 1
ATOM 2687 C CA . GLU A 1 330 ? -1.650 6.262 -1.572 1.00 95.06 330 GLU A CA 1
ATOM 2688 C C . GLU A 1 330 ? -3.181 6.373 -1.523 1.00 95.06 330 GLU A C 1
ATOM 2690 O O . GLU A 1 330 ? -3.747 6.655 -0.467 1.00 95.06 330 GLU A O 1
ATOM 2695 N N . ALA A 1 331 ? -3.867 6.059 -2.628 1.00 94.69 331 ALA A N 1
ATOM 2696 C CA . ALA A 1 331 ? -5.328 6.043 -2.685 1.00 94.69 331 ALA A CA 1
ATOM 2697 C C . ALA A 1 331 ? -5.936 5.021 -1.710 1.00 94.69 331 ALA A C 1
ATOM 2699 O O . ALA A 1 331 ? -6.912 5.323 -1.018 1.00 94.69 331 ALA A O 1
ATOM 2700 N N . GLN A 1 332 ? -5.340 3.827 -1.613 1.00 96.25 332 GLN A N 1
ATOM 2701 C CA . GLN A 1 332 ? -5.775 2.802 -0.666 1.00 96.25 332 GLN A CA 1
ATOM 2702 C C . GLN A 1 332 ? -5.591 3.254 0.789 1.00 96.25 332 GLN A C 1
ATOM 2704 O O . GLN A 1 332 ? -6.505 3.081 1.595 1.00 96.25 332 GLN A O 1
ATOM 2709 N N . TYR A 1 333 ? -4.446 3.860 1.128 1.00 96.88 333 TYR A N 1
ATOM 2710 C CA . TYR A 1 333 ? -4.222 4.429 2.459 1.00 96.88 333 TYR A CA 1
ATOM 2711 C C . TYR A 1 333 ? -5.264 5.501 2.781 1.00 96.88 333 TYR A C 1
ATOM 2713 O O . TYR A 1 333 ? -5.879 5.439 3.844 1.00 96.88 333 TYR A O 1
ATOM 2721 N N . ASN A 1 334 ? -5.494 6.450 1.866 1.00 95.44 334 ASN A N 1
ATOM 2722 C CA . ASN A 1 334 ? -6.437 7.546 2.093 1.00 95.44 334 ASN A CA 1
ATOM 2723 C C . ASN A 1 334 ? -7.848 6.997 2.342 1.00 95.44 334 ASN A C 1
ATOM 2725 O O . ASN A 1 334 ? -8.461 7.326 3.352 1.00 95.44 334 ASN A O 1
ATOM 2729 N N . SER A 1 335 ? -8.323 6.078 1.493 1.00 95.94 335 SER A N 1
ATOM 2730 C CA . SER A 1 335 ? -9.634 5.437 1.659 1.00 95.94 335 SER A CA 1
ATOM 2731 C C . SER A 1 335 ? -9.761 4.698 2.996 1.00 95.94 335 SER A C 1
ATOM 2733 O O . SER A 1 335 ? -10.773 4.830 3.687 1.00 95.94 335 SER A O 1
ATOM 2735 N N . ASN A 1 336 ? -8.742 3.924 3.380 1.00 95.81 336 ASN A N 1
ATOM 2736 C CA . ASN A 1 336 ? -8.748 3.166 4.631 1.00 95.81 336 ASN A CA 1
ATOM 2737 C C . ASN A 1 336 ? -8.693 4.083 5.859 1.00 95.81 336 ASN A C 1
ATOM 2739 O O . ASN A 1 336 ? -9.358 3.810 6.860 1.00 95.81 336 ASN A O 1
ATOM 2743 N N . THR A 1 337 ? -7.924 5.169 5.775 1.00 97.19 337 THR A N 1
ATOM 2744 C CA . THR A 1 337 ? -7.782 6.165 6.841 1.00 97.19 337 THR A CA 1
ATOM 2745 C C . THR A 1 337 ? -9.082 6.930 7.042 1.00 97.19 337 THR A C 1
ATOM 2747 O O . THR A 1 337 ? -9.543 7.042 8.175 1.00 97.19 337 THR A O 1
ATOM 2750 N N . THR A 1 338 ? -9.729 7.389 5.967 1.00 96.62 338 THR A N 1
ATOM 2751 C CA . THR A 1 338 ? -11.030 8.069 6.047 1.00 96.62 338 THR A CA 1
ATOM 2752 C C . THR A 1 338 ? -12.097 7.167 6.668 1.00 96.62 338 THR A C 1
ATOM 2754 O O . THR A 1 338 ? -12.823 7.604 7.559 1.00 96.62 338 THR A O 1
ATOM 2757 N N . ALA A 1 339 ? -12.163 5.893 6.265 1.00 97.25 339 ALA A N 1
ATOM 2758 C CA . ALA A 1 339 ? -13.091 4.933 6.865 1.00 97.25 339 ALA A CA 1
ATOM 2759 C C . ALA A 1 339 ? -12.798 4.705 8.360 1.00 97.25 339 ALA A C 1
ATOM 2761 O O . ALA A 1 339 ? -13.711 4.712 9.181 1.00 97.25 339 ALA A O 1
ATOM 2762 N N . LEU A 1 340 ? -11.520 4.549 8.731 1.00 97.56 340 LEU A N 1
ATOM 2763 C CA . LEU A 1 340 ? -11.108 4.395 10.128 1.00 97.56 340 LEU A CA 1
ATOM 2764 C C . LEU A 1 340 ? -11.481 5.613 10.977 1.00 97.56 340 LEU A C 1
ATOM 2766 O O . LEU A 1 340 ? -12.016 5.451 12.071 1.00 97.56 340 LEU A O 1
ATOM 2770 N N . LEU A 1 341 ? -11.211 6.820 10.482 1.00 97.25 341 LEU A N 1
ATOM 2771 C CA . LEU A 1 341 ? -11.564 8.059 11.170 1.00 97.25 341 LEU A CA 1
ATOM 2772 C C . LEU A 1 341 ? -13.077 8.186 11.347 1.00 97.25 341 LEU A C 1
ATOM 2774 O O . LEU A 1 341 ? -13.519 8.551 12.433 1.00 97.25 341 LEU A O 1
ATOM 2778 N N . GLY A 1 342 ? -13.867 7.822 10.332 1.00 96.88 342 GLY A N 1
ATOM 2779 C CA . GLY A 1 342 ? -15.327 7.763 10.434 1.00 96.88 342 GLY A CA 1
ATOM 2780 C C . GLY A 1 342 ? -15.796 6.887 11.600 1.00 96.88 342 GLY A C 1
ATOM 2781 O O . GLY A 1 342 ? -16.542 7.357 12.461 1.00 96.88 342 GLY A O 1
ATOM 2782 N N . ASP A 1 343 ? -15.283 5.658 11.686 1.00 96.88 343 ASP A N 1
ATOM 2783 C CA . ASP A 1 343 ? -15.638 4.712 12.753 1.00 96.88 343 ASP A CA 1
ATOM 2784 C C . ASP A 1 343 ? -15.181 5.200 14.140 1.00 96.88 343 ASP A C 1
ATOM 2786 O O . ASP A 1 343 ? -15.909 5.098 15.132 1.00 96.88 343 ASP A O 1
ATOM 2790 N N . VAL A 1 344 ? -13.976 5.773 14.226 1.00 97.19 344 VAL A N 1
ATOM 2791 C CA . VAL A 1 344 ? -13.427 6.331 15.472 1.00 97.19 344 VAL A CA 1
ATOM 2792 C C . VAL A 1 344 ? -14.261 7.513 15.956 1.00 97.19 344 VAL A C 1
ATOM 2794 O O . VAL A 1 344 ? -14.582 7.589 17.146 1.00 97.19 344 VAL A O 1
ATOM 2797 N N . HIS A 1 345 ? -14.643 8.426 15.062 1.00 96.75 345 HIS A N 1
ATOM 2798 C CA . HIS A 1 345 ? -15.497 9.560 15.403 1.00 96.75 345 HIS A CA 1
ATOM 2799 C C . HIS A 1 345 ? -16.894 9.111 15.829 1.00 96.75 345 HIS A C 1
ATOM 2801 O O . HIS A 1 345 ? -17.407 9.618 16.828 1.00 96.75 345 HIS A O 1
ATOM 2807 N N . GLN A 1 346 ? -17.481 8.123 15.146 1.00 96.06 346 GLN A N 1
ATOM 2808 C CA . GLN A 1 346 ? -18.764 7.544 15.540 1.00 96.06 346 GLN A CA 1
ATOM 2809 C C . GLN A 1 346 ? -18.706 6.988 16.970 1.00 96.06 346 GLN A C 1
ATOM 2811 O O . GLN A 1 346 ? -19.502 7.394 17.818 1.00 96.06 346 GLN A O 1
ATOM 2816 N N . HIS A 1 347 ? -17.735 6.124 17.276 1.00 95.44 347 HIS A N 1
ATOM 2817 C CA . HIS A 1 347 ? -17.604 5.559 18.621 1.00 95.44 347 HIS A CA 1
ATOM 2818 C C . HIS A 1 347 ? -17.272 6.609 19.682 1.00 95.44 347 HIS A C 1
ATOM 2820 O O . HIS A 1 347 ? -17.760 6.525 20.808 1.00 95.44 347 HIS A O 1
ATOM 2826 N N . THR A 1 348 ? -16.481 7.625 19.334 1.00 96.62 348 THR A N 1
ATOM 2827 C CA . THR A 1 348 ? -16.204 8.749 20.239 1.00 96.62 348 THR A CA 1
ATOM 2828 C C . THR A 1 348 ? -17.500 9.479 20.601 1.00 96.62 348 THR A C 1
ATOM 2830 O O . THR A 1 348 ? -17.730 9.766 21.775 1.00 96.62 348 THR A O 1
ATOM 2833 N N . ASN A 1 349 ? -18.383 9.719 19.628 1.00 95.25 349 ASN A N 1
ATOM 2834 C CA . ASN A 1 349 ? -19.680 10.354 19.866 1.00 95.25 349 ASN A CA 1
ATOM 2835 C C . ASN A 1 349 ? -20.605 9.477 20.724 1.00 95.25 349 ASN A C 1
ATOM 2837 O O . ASN A 1 349 ? -21.196 9.978 21.677 1.00 95.25 349 ASN A O 1
ATOM 2841 N N . GLU A 1 350 ? -20.678 8.171 20.451 1.00 92.19 350 GLU A N 1
ATOM 2842 C CA . GLU A 1 350 ? -21.457 7.213 21.257 1.00 92.19 350 GLU A CA 1
ATOM 2843 C C . GLU A 1 350 ? -20.976 7.144 22.718 1.00 92.19 350 GLU A C 1
ATOM 2845 O O . GLU A 1 350 ? -21.771 6.963 23.642 1.00 92.19 350 GLU A O 1
ATOM 2850 N N . LEU A 1 351 ? -19.668 7.283 22.949 1.00 93.12 351 LEU A N 1
ATOM 2851 C CA . LEU A 1 351 ? -19.082 7.283 24.291 1.00 93.12 351 LEU A CA 1
ATOM 2852 C C . LEU A 1 351 ? -19.268 8.614 25.024 1.00 93.12 351 LEU A C 1
ATOM 2854 O O . LEU A 1 351 ? -19.325 8.611 26.252 1.00 93.12 351 LEU A O 1
ATOM 2858 N N . ASN A 1 352 ? -19.375 9.723 24.296 1.00 93.12 352 ASN A N 1
ATOM 2859 C CA . ASN A 1 352 ? -19.638 11.047 24.861 1.00 93.12 352 ASN A CA 1
ATOM 2860 C C . ASN A 1 352 ? -21.111 11.275 25.232 1.00 93.12 352 ASN A C 1
ATOM 2862 O O . ASN A 1 352 ? -21.427 12.304 25.829 1.00 93.12 352 ASN A O 1
ATOM 2866 N N . ASP A 1 353 ? -22.004 10.334 24.915 1.00 89.69 353 ASP A N 1
ATOM 2867 C CA . ASP A 1 353 ? -23.381 10.364 25.396 1.00 89.69 353 ASP A CA 1
ATOM 2868 C C . ASP A 1 353 ? -23.409 10.325 26.934 1.00 89.69 353 ASP A C 1
ATOM 2870 O O . ASP A 1 353 ? -22.908 9.390 27.563 1.00 89.69 353 ASP A O 1
ATOM 2874 N N . ASN A 1 354 ? -23.990 11.360 27.541 1.00 81.94 354 ASN A N 1
ATOM 2875 C CA . ASN A 1 354 ? -24.127 11.510 28.990 1.00 81.94 354 ASN A CA 1
ATOM 2876 C C . ASN A 1 354 ? -25.544 11.192 29.482 1.00 81.94 354 ASN A C 1
ATOM 2878 O O . ASN A 1 354 ? -25.870 11.500 30.625 1.00 81.94 354 ASN A O 1
ATOM 2882 N N . ASN A 1 355 ? -26.390 10.584 28.650 1.00 88.44 355 ASN A N 1
ATOM 2883 C CA . ASN A 1 355 ? -27.675 10.087 29.108 1.00 88.44 355 ASN A CA 1
ATOM 2884 C C . ASN A 1 355 ? -27.460 8.823 29.962 1.00 88.44 355 ASN A C 1
ATOM 2886 O O . ASN A 1 355 ? -26.917 7.819 29.480 1.00 88.44 355 ASN A O 1
ATOM 2890 N N . PHE A 1 356 ? -27.828 8.896 31.242 1.00 89.06 356 PHE A N 1
ATOM 2891 C CA . PHE A 1 356 ? -27.736 7.786 32.190 1.00 89.06 356 PHE A CA 1
ATOM 2892 C C . PHE A 1 356 ? -29.146 7.313 32.559 1.00 89.06 356 PHE A C 1
ATOM 2894 O O . PHE A 1 356 ? -29.984 8.149 32.891 1.00 89.06 356 PHE A O 1
ATOM 2901 N N . PRO A 1 357 ? -29.424 6.000 32.503 1.00 90.94 357 PRO A N 1
ATOM 2902 C CA . PRO A 1 357 ? -30.721 5.473 32.908 1.00 90.94 357 PRO A CA 1
ATOM 2903 C C . PRO A 1 357 ? -30.978 5.637 34.411 1.00 90.94 357 PRO A C 1
ATOM 2905 O O . PRO A 1 357 ? -30.051 5.516 35.212 1.00 90.94 357 PRO A O 1
ATOM 2908 N N . GLU A 1 358 ? -32.237 5.833 34.808 1.00 86.44 358 GLU A N 1
ATOM 2909 C CA . GLU A 1 358 ? -32.630 5.955 36.224 1.00 86.44 358 GLU A CA 1
ATOM 2910 C C . GLU A 1 358 ? -32.574 4.619 36.981 1.00 86.44 358 GLU A C 1
ATOM 2912 O O . GLU A 1 358 ? -32.389 4.610 38.199 1.00 86.44 358 GLU A O 1
ATOM 2917 N N . SER A 1 359 ? -32.657 3.491 36.270 1.00 89.25 359 SER A N 1
ATOM 2918 C CA . SER A 1 359 ? -32.577 2.149 36.852 1.00 89.25 359 SER A CA 1
ATOM 2919 C C . SER A 1 359 ? -31.131 1.673 37.051 1.00 89.25 359 SER A C 1
ATOM 2921 O O . SER A 1 359 ? -30.258 1.853 36.190 1.00 89.25 359 SER A O 1
ATOM 2923 N N . TYR A 1 360 ? -30.891 1.005 38.185 1.00 91.00 360 TYR A N 1
ATOM 2924 C CA . TYR A 1 360 ? -29.611 0.373 38.511 1.00 91.00 360 TYR A CA 1
ATOM 2925 C C . TYR A 1 360 ? -29.229 -0.706 37.484 1.00 91.00 360 TYR A C 1
ATOM 2927 O O . TYR A 1 360 ? -28.101 -0.715 36.980 1.00 91.00 360 TYR A O 1
ATOM 2935 N N . ASP A 1 361 ? -30.170 -1.580 37.117 1.00 89.56 361 ASP A N 1
ATOM 2936 C CA . ASP A 1 361 ? -29.917 -2.697 36.199 1.00 89.56 361 ASP A CA 1
ATOM 2937 C C . ASP A 1 361 ? -29.616 -2.231 34.774 1.00 89.56 361 ASP A C 1
ATOM 2939 O O . ASP A 1 361 ? -28.730 -2.773 34.106 1.00 89.56 361 ASP A O 1
ATOM 2943 N N . GLU A 1 362 ? -30.285 -1.173 34.316 1.00 92.06 362 GLU A N 1
ATOM 2944 C CA . GLU A 1 362 ? -30.021 -0.570 33.008 1.00 92.06 362 GLU A CA 1
ATOM 2945 C C . GLU A 1 362 ? -28.618 0.055 32.961 1.00 92.06 362 GLU A C 1
ATOM 2947 O O . GLU A 1 362 ? -27.869 -0.148 31.998 1.00 92.06 362 GLU A O 1
ATOM 2952 N N . THR A 1 363 ? -28.201 0.738 34.032 1.00 93.25 363 THR A N 1
ATOM 2953 C CA . THR A 1 363 ? -26.838 1.282 34.152 1.00 93.25 363 THR A CA 1
ATOM 2954 C C . THR A 1 363 ? -25.789 0.166 34.242 1.00 93.25 363 THR A C 1
ATOM 2956 O O . THR A 1 363 ? -24.725 0.251 33.614 1.00 93.25 363 THR A O 1
ATOM 2959 N N . LYS A 1 364 ? -26.086 -0.932 34.951 1.00 92.69 364 LYS A N 1
ATOM 2960 C CA . LYS A 1 364 ? -25.246 -2.142 35.027 1.00 92.69 364 LYS A CA 1
ATOM 2961 C C . LYS A 1 364 ? -25.089 -2.799 33.651 1.00 92.69 364 LYS A C 1
ATOM 2963 O O . LYS A 1 364 ? -23.965 -3.141 33.263 1.00 92.69 364 LYS A O 1
ATOM 2968 N N . ALA A 1 365 ? -26.170 -2.905 32.879 1.00 93.31 365 ALA A N 1
ATOM 2969 C CA . ALA A 1 365 ? -26.154 -3.407 31.506 1.00 93.31 365 ALA A CA 1
ATOM 2970 C C . ALA A 1 365 ? -25.338 -2.496 30.572 1.00 93.31 365 ALA A C 1
ATOM 2972 O O . ALA A 1 365 ? -24.530 -2.982 29.773 1.00 93.31 365 ALA A O 1
ATOM 2973 N N . LEU A 1 366 ? -25.459 -1.174 30.715 1.00 93.62 366 LEU A N 1
ATOM 2974 C CA . LEU A 1 366 ? -24.683 -0.203 29.943 1.00 93.62 366 LEU A CA 1
ATOM 2975 C C . LEU A 1 366 ? -23.179 -0.275 30.266 1.00 93.62 366 LEU A C 1
ATOM 2977 O O . LEU A 1 366 ? -22.340 -0.236 29.359 1.00 93.62 366 LEU A O 1
ATOM 2981 N N . LEU A 1 367 ? -22.817 -0.480 31.537 1.00 93.62 367 LEU A N 1
ATOM 2982 C CA . LEU A 1 367 ? -21.435 -0.748 31.946 1.00 93.62 367 LEU A CA 1
ATOM 2983 C C . LEU A 1 367 ? -20.911 -2.069 31.361 1.00 93.62 367 LEU A C 1
ATOM 2985 O O . LEU A 1 367 ? -19.752 -2.131 30.936 1.00 93.62 367 LEU A O 1
ATOM 2989 N N . ALA A 1 368 ? -21.738 -3.115 31.300 1.00 94.06 368 ALA A N 1
ATOM 2990 C CA . ALA A 1 368 ? -21.385 -4.371 30.638 1.00 94.06 368 ALA A CA 1
ATOM 2991 C C . ALA A 1 368 ? -21.165 -4.176 29.126 1.00 94.06 368 ALA A C 1
ATOM 2993 O O . ALA A 1 368 ? -20.157 -4.651 28.597 1.00 94.06 368 ALA A O 1
ATOM 2994 N N . LYS A 1 369 ? -22.021 -3.395 28.449 1.00 93.75 369 LYS A N 1
ATOM 2995 C CA . LYS A 1 369 ? -21.851 -3.008 27.036 1.00 93.75 369 LYS A CA 1
ATOM 2996 C C . LYS A 1 369 ? -20.541 -2.245 26.810 1.00 93.75 369 LYS A C 1
ATOM 2998 O O . LYS A 1 369 ? -19.792 -2.581 25.895 1.00 93.75 369 LYS A O 1
ATOM 3003 N N . HIS A 1 370 ? -20.205 -1.285 27.675 1.00 93.88 370 HIS A N 1
ATOM 3004 C CA . HIS A 1 370 ? -18.927 -0.565 27.609 1.00 93.88 370 HIS A CA 1
ATOM 3005 C C . HIS A 1 370 ? -17.718 -1.503 27.805 1.00 93.88 370 HIS A C 1
ATOM 3007 O O . HIS A 1 370 ? -16.726 -1.409 27.078 1.00 93.88 370 HIS A O 1
ATOM 3013 N N . LYS A 1 371 ? -17.796 -2.460 28.744 1.00 94.12 371 LYS A N 1
ATOM 3014 C CA . LYS A 1 371 ? -16.760 -3.497 28.920 1.00 94.12 371 LYS A CA 1
ATOM 3015 C C . LYS A 1 371 ? -16.626 -4.388 27.678 1.00 94.12 371 LYS A C 1
ATOM 3017 O O . LYS A 1 371 ? -15.502 -4.689 27.278 1.00 94.12 371 LYS A O 1
ATOM 3022 N N . ALA A 1 372 ? -17.739 -4.777 27.053 1.00 94.25 372 ALA A N 1
ATOM 3023 C CA . ALA A 1 372 ? -17.745 -5.576 25.827 1.00 94.25 372 ALA A CA 1
ATOM 3024 C C . ALA A 1 372 ? -17.117 -4.820 24.643 1.00 94.25 372 ALA A C 1
ATOM 3026 O O . ALA A 1 372 ? -16.274 -5.384 23.946 1.00 94.25 372 ALA A O 1
ATOM 3027 N N . TYR A 1 373 ? -17.438 -3.532 24.471 1.00 94.38 373 TYR A N 1
ATOM 3028 C CA . TYR A 1 373 ? -16.783 -2.657 23.489 1.00 94.38 373 TYR A CA 1
ATOM 3029 C C . TYR A 1 373 ? -15.256 -2.648 23.676 1.00 94.38 373 TYR A C 1
ATOM 3031 O O . TYR A 1 373 ? -14.512 -2.904 22.729 1.00 94.38 373 TYR A O 1
ATOM 3039 N N . ARG A 1 374 ? -14.773 -2.453 24.912 1.00 94.31 374 ARG A N 1
ATOM 3040 C CA . ARG A 1 374 ? -13.329 -2.448 25.211 1.00 94.31 374 ARG A CA 1
ATOM 3041 C C . ARG A 1 374 ? -12.646 -3.790 24.949 1.00 94.31 374 ARG A C 1
ATOM 3043 O O . ARG A 1 374 ? -11.457 -3.807 24.647 1.00 94.31 374 ARG A O 1
ATOM 3050 N N . ARG A 1 375 ? -13.372 -4.900 25.096 1.00 93.00 375 ARG A N 1
ATOM 3051 C CA . ARG A 1 375 ? -12.841 -6.252 24.881 1.00 93.00 375 ARG A CA 1
ATOM 3052 C C . ARG A 1 375 ? -12.808 -6.644 23.406 1.00 93.00 375 ARG A C 1
ATOM 3054 O O . ARG A 1 375 ? -11.882 -7.337 23.007 1.00 93.00 375 ARG A O 1
ATOM 3061 N N . ASN A 1 376 ? -13.802 -6.220 22.628 1.00 92.69 376 ASN A N 1
ATOM 3062 C CA . ASN A 1 376 ? -14.027 -6.750 21.284 1.00 92.69 376 ASN A CA 1
ATOM 3063 C C . ASN A 1 376 ? -13.758 -5.716 20.181 1.00 92.69 376 ASN A C 1
ATOM 3065 O O . ASN A 1 376 ? -13.072 -6.028 19.217 1.00 92.69 376 ASN A O 1
ATOM 3069 N N . VAL A 1 377 ? -14.258 -4.484 20.329 1.00 94.50 377 VAL A N 1
ATOM 3070 C CA . VAL A 1 377 ? -14.210 -3.449 19.277 1.00 94.50 377 VAL A CA 1
ATOM 3071 C C . VAL A 1 377 ? -12.913 -2.645 19.340 1.00 94.50 377 VAL A C 1
ATOM 3073 O O . VAL A 1 377 ? -12.238 -2.472 18.328 1.00 94.50 377 VAL A O 1
ATOM 3076 N N . LYS A 1 378 ? -12.507 -2.194 20.536 1.00 93.31 378 LYS A N 1
ATOM 3077 C CA . LYS A 1 378 ? -11.283 -1.391 20.705 1.00 93.31 378 LYS A CA 1
ATOM 3078 C C . LYS A 1 378 ? -10.021 -2.068 20.138 1.00 93.31 378 LYS A C 1
ATOM 3080 O O . LYS A 1 378 ? -9.248 -1.373 19.478 1.00 93.31 378 LYS A O 1
ATOM 3085 N N . PRO A 1 379 ? -9.789 -3.383 20.335 1.00 96.31 379 PRO A N 1
ATOM 3086 C CA . PRO A 1 379 ? -8.648 -4.059 19.720 1.00 96.31 379 PRO A CA 1
ATOM 3087 C C . PRO A 1 379 ? -8.663 -4.004 18.188 1.00 96.31 379 PRO A C 1
ATOM 3089 O O . PRO A 1 379 ? -7.625 -3.717 17.604 1.00 96.31 379 PRO A O 1
ATOM 3092 N N . GLN A 1 380 ? -9.827 -4.180 17.551 1.00 95.81 380 GLN A N 1
ATOM 3093 C CA . GLN A 1 380 ? -9.966 -4.123 16.087 1.00 95.81 380 GLN A CA 1
ATOM 3094 C C . GLN A 1 380 ? -9.674 -2.720 15.534 1.00 95.81 380 GLN A C 1
ATOM 3096 O O . GLN A 1 380 ? -9.022 -2.574 14.503 1.00 95.81 380 GLN A O 1
ATOM 3101 N N . LEU A 1 381 ? -10.104 -1.663 16.236 1.00 96.12 381 LEU A N 1
ATOM 3102 C CA . LEU A 1 381 ? -9.766 -0.285 15.856 1.00 96.12 381 LEU A CA 1
ATOM 3103 C C . LEU A 1 381 ? -8.257 -0.019 15.965 1.00 96.12 381 LEU A C 1
ATOM 3105 O O . LEU A 1 381 ? -7.677 0.612 15.084 1.00 96.12 381 LEU A O 1
ATOM 3109 N N . ASN A 1 382 ? -7.609 -0.518 17.022 1.00 95.56 382 ASN A N 1
ATOM 3110 C CA . ASN A 1 382 ? -6.160 -0.385 17.193 1.00 95.56 382 ASN A CA 1
ATOM 3111 C C . ASN A 1 382 ? -5.373 -1.188 16.143 1.00 95.56 382 ASN A C 1
ATOM 3113 O O . ASN A 1 382 ? -4.330 -0.727 15.687 1.00 95.56 382 ASN A O 1
ATOM 3117 N N . GLU A 1 383 ? -5.865 -2.362 15.747 1.00 96.44 383 GLU A N 1
ATOM 3118 C CA . GLU A 1 383 ? -5.289 -3.163 14.662 1.00 96.44 383 GLU A CA 1
ATOM 3119 C C . GLU A 1 383 ? -5.335 -2.396 13.336 1.00 96.44 383 GLU A C 1
ATOM 3121 O O . GLU A 1 383 ? -4.297 -2.180 12.715 1.00 96.44 383 GLU A O 1
ATOM 3126 N N . ARG A 1 384 ? -6.498 -1.843 12.969 1.00 97.00 384 ARG A N 1
ATOM 3127 C CA . ARG A 1 384 ? -6.644 -0.995 11.771 1.00 97.00 384 ARG A CA 1
ATOM 3128 C C . ARG A 1 384 ? -5.782 0.268 11.813 1.00 97.00 384 ARG A C 1
ATOM 3130 O O . ARG A 1 384 ? -5.321 0.735 10.768 1.00 97.00 384 ARG A O 1
ATOM 3137 N N . LYS A 1 385 ? -5.554 0.840 13.001 1.00 96.69 385 LYS A N 1
ATOM 3138 C CA . LYS A 1 385 ? -4.607 1.951 13.181 1.00 96.69 385 LYS A CA 1
ATOM 3139 C C . LYS A 1 385 ? -3.182 1.514 12.837 1.00 96.69 385 LYS A C 1
ATOM 3141 O O . LYS A 1 385 ? -2.524 2.169 12.032 1.00 96.69 385 LYS A O 1
ATOM 3146 N N . LEU A 1 386 ? -2.736 0.387 13.391 1.00 96.56 386 LEU A N 1
ATOM 3147 C CA . LEU A 1 386 ? -1.407 -0.170 13.131 1.00 96.56 386 LEU A CA 1
ATOM 3148 C C . LEU A 1 386 ? -1.210 -0.527 11.647 1.00 96.56 386 LEU A C 1
ATOM 3150 O O . LEU A 1 386 ? -0.135 -0.295 11.090 1.00 96.56 386 LEU A O 1
ATOM 3154 N N . GLU A 1 387 ? -2.239 -1.062 10.988 1.00 95.94 387 GLU A N 1
ATOM 3155 C CA . GLU A 1 387 ? -2.217 -1.336 9.548 1.00 95.94 387 GLU A CA 1
ATOM 3156 C C . GLU A 1 387 ? -2.002 -0.059 8.725 1.00 95.94 387 GLU A C 1
ATOM 3158 O O . GLU A 1 387 ? -1.170 -0.053 7.815 1.00 95.94 387 GLU A O 1
ATOM 3163 N N . ASN A 1 388 ? -2.682 1.040 9.072 1.00 95.00 388 ASN A N 1
ATOM 3164 C CA . ASN A 1 388 ? -2.484 2.336 8.414 1.00 95.00 388 ASN A CA 1
ATOM 3165 C C . ASN A 1 388 ? -1.070 2.889 8.648 1.00 95.00 388 ASN A C 1
ATOM 3167 O O . ASN A 1 388 ? -0.408 3.294 7.692 1.00 95.00 388 ASN A O 1
ATOM 3171 N N . GLU A 1 389 ? -0.553 2.840 9.879 1.00 95.19 389 GLU A N 1
ATOM 3172 C CA . GLU A 1 389 ? 0.828 3.251 10.192 1.00 95.19 389 GLU A CA 1
ATOM 3173 C C . GLU A 1 389 ? 1.865 2.424 9.407 1.00 95.19 389 GLU A C 1
ATOM 3175 O O . GLU A 1 389 ? 2.854 2.947 8.872 1.00 95.19 389 GLU A O 1
ATOM 3180 N N . THR A 1 390 ? 1.621 1.119 9.283 1.00 96.62 390 THR A N 1
ATOM 3181 C CA . THR A 1 390 ? 2.468 0.200 8.514 1.00 96.62 390 THR A CA 1
ATOM 3182 C C . THR A 1 390 ? 2.395 0.503 7.017 1.00 96.62 390 THR A C 1
ATOM 3184 O O . THR A 1 390 ? 3.427 0.537 6.343 1.00 96.62 390 THR A O 1
ATOM 3187 N N . ALA A 1 391 ? 1.205 0.787 6.486 1.00 96.06 391 ALA A N 1
ATOM 3188 C CA . ALA A 1 391 ? 1.023 1.178 5.092 1.00 96.06 391 ALA A CA 1
ATOM 3189 C C . ALA A 1 391 ? 1.749 2.498 4.784 1.00 96.06 391 ALA A C 1
ATOM 3191 O O . ALA A 1 391 ? 2.539 2.558 3.837 1.00 96.06 391 ALA A O 1
ATOM 3192 N N . TYR A 1 392 ? 1.572 3.519 5.629 1.00 96.44 392 TYR A N 1
ATOM 3193 C CA . TYR A 1 392 ? 2.246 4.811 5.498 1.00 96.44 392 TYR A CA 1
ATOM 3194 C C . TYR A 1 392 ? 3.771 4.667 5.522 1.00 96.44 392 TYR A C 1
ATOM 3196 O O . TYR A 1 392 ? 4.466 5.101 4.598 1.00 96.44 392 TYR A O 1
ATOM 3204 N N . SER A 1 393 ? 4.314 4.000 6.545 1.00 95.81 393 SER A N 1
ATOM 3205 C CA . SER A 1 393 ? 5.761 3.774 6.664 1.00 95.81 393 SER A CA 1
ATOM 3206 C C . SER A 1 393 ? 6.317 2.927 5.511 1.00 95.81 393 SER A C 1
ATOM 3208 O O . SER A 1 393 ? 7.424 3.190 5.024 1.00 95.81 393 SER A O 1
ATOM 3210 N N . GLY A 1 394 ? 5.533 1.969 5.009 1.00 97.06 394 GLY A N 1
ATOM 3211 C CA . GLY A 1 394 ? 5.834 1.184 3.816 1.00 97.06 394 GLY A CA 1
ATOM 3212 C C . GLY A 1 394 ? 5.971 2.045 2.558 1.00 97.06 394 GLY A C 1
ATOM 3213 O O . GLY A 1 394 ? 6.971 1.923 1.842 1.00 97.06 394 GLY A O 1
ATOM 3214 N N . ILE A 1 395 ? 5.021 2.954 2.310 1.00 96.62 395 ILE A N 1
ATOM 3215 C CA . ILE A 1 395 ? 5.065 3.912 1.190 1.00 96.62 395 ILE A CA 1
ATOM 3216 C C . ILE A 1 395 ? 6.293 4.826 1.324 1.00 96.62 395 ILE A C 1
ATOM 3218 O O . ILE A 1 395 ? 7.103 4.915 0.395 1.00 96.62 395 ILE A O 1
ATOM 3222 N N . GLN A 1 396 ? 6.516 5.417 2.502 1.00 96.19 396 GLN A N 1
ATOM 3223 C CA . GLN A 1 396 ? 7.678 6.278 2.771 1.00 96.19 396 GLN A CA 1
ATOM 3224 C C . GLN A 1 396 ? 9.009 5.558 2.525 1.00 96.19 396 GLN A C 1
ATOM 3226 O O . GLN A 1 396 ? 9.926 6.098 1.898 1.00 96.19 396 GLN A O 1
ATOM 3231 N N . SER A 1 397 ? 9.126 4.310 2.985 1.00 95.81 397 SER A N 1
ATOM 3232 C CA . SER A 1 397 ? 10.330 3.499 2.803 1.00 95.81 397 SER A CA 1
ATOM 3233 C C . SER A 1 397 ? 10.588 3.180 1.327 1.00 95.81 397 SER A C 1
ATOM 3235 O O . SER A 1 397 ? 11.732 3.299 0.866 1.00 95.81 397 SER A O 1
ATOM 3237 N N . LYS A 1 398 ? 9.535 2.855 0.559 1.00 95.00 398 LYS A N 1
ATOM 3238 C CA . LYS A 1 398 ? 9.621 2.639 -0.896 1.00 95.00 398 LYS A CA 1
ATOM 3239 C C . LYS A 1 398 ? 10.085 3.904 -1.618 1.00 95.00 398 LYS A C 1
ATOM 3241 O O . LYS A 1 398 ? 10.994 3.821 -2.449 1.00 95.00 398 LYS A O 1
ATOM 3246 N N . LEU A 1 399 ? 9.531 5.067 -1.278 1.00 94.88 399 LEU A N 1
ATOM 3247 C CA . LEU A 1 399 ? 9.920 6.352 -1.866 1.00 94.88 399 LEU A CA 1
ATOM 3248 C C . LEU A 1 399 ? 11.370 6.715 -1.527 1.00 94.88 399 LEU A C 1
ATOM 3250 O O . LEU A 1 399 ? 12.154 7.024 -2.427 1.00 94.88 399 LEU A O 1
ATOM 3254 N N . ARG A 1 400 ? 11.772 6.583 -0.259 1.00 94.44 400 ARG A N 1
ATOM 3255 C CA . ARG A 1 400 ? 13.139 6.871 0.202 1.00 94.44 400 ARG A CA 1
ATOM 3256 C C . ARG A 1 400 ? 14.177 5.965 -0.454 1.00 94.44 400 ARG A C 1
ATOM 3258 O O . ARG A 1 400 ? 15.185 6.458 -0.956 1.00 94.44 400 ARG A O 1
ATOM 3265 N N . THR A 1 401 ? 13.921 4.657 -0.492 1.00 94.06 401 THR A N 1
ATOM 3266 C CA . THR A 1 401 ? 14.819 3.673 -1.128 1.00 94.06 401 THR A CA 1
ATOM 3267 C C . THR A 1 401 ? 15.024 3.988 -2.609 1.00 94.06 401 THR A C 1
ATOM 3269 O O . THR A 1 401 ? 16.132 3.869 -3.127 1.00 94.06 401 THR A O 1
ATOM 3272 N N . ASN A 1 402 ? 13.978 4.481 -3.277 1.00 91.00 402 ASN A N 1
ATOM 3273 C CA . ASN A 1 402 ? 14.028 4.895 -4.678 1.00 91.00 402 ASN A CA 1
ATOM 3274 C C . ASN A 1 402 ? 14.413 6.374 -4.879 1.00 91.00 402 ASN A C 1
ATOM 3276 O O . ASN A 1 402 ? 14.335 6.869 -6.004 1.00 91.00 402 ASN A O 1
ATOM 3280 N N . LYS A 1 403 ? 14.860 7.084 -3.829 1.00 91.25 403 LYS A N 1
ATOM 3281 C CA . LYS A 1 403 ? 15.265 8.504 -3.867 1.00 91.25 403 LYS A CA 1
ATOM 3282 C C . LYS A 1 403 ? 14.186 9.412 -4.474 1.00 91.25 403 LYS A C 1
ATOM 3284 O O . LYS A 1 403 ? 14.464 10.227 -5.354 1.00 91.25 403 LYS A O 1
ATOM 3289 N N . ARG A 1 404 ? 12.934 9.213 -4.068 1.00 88.62 404 ARG A N 1
ATOM 3290 C CA . ARG A 1 404 ? 11.785 10.040 -4.455 1.00 88.62 404 ARG A CA 1
ATOM 3291 C C . ARG A 1 404 ? 11.424 11.007 -3.339 1.00 88.62 404 ARG A C 1
ATOM 3293 O O . ARG A 1 404 ? 11.832 10.822 -2.193 1.00 88.62 404 ARG A O 1
ATOM 3300 N N . LYS A 1 405 ? 10.674 12.050 -3.700 1.00 89.81 405 LYS A N 1
ATOM 3301 C CA . LYS A 1 405 ? 10.116 12.984 -2.726 1.00 89.81 405 LYS A CA 1
ATOM 3302 C C . LYS A 1 405 ? 9.232 12.190 -1.748 1.00 89.81 405 LYS A C 1
ATOM 3304 O O . LYS A 1 405 ? 8.457 11.358 -2.221 1.00 89.81 405 LYS A O 1
ATOM 3309 N N . PRO A 1 406 ? 9.358 12.411 -0.429 1.00 91.88 406 PRO A N 1
ATOM 3310 C CA . PRO A 1 406 ? 8.428 11.856 0.543 1.00 91.88 406 PRO A CA 1
ATOM 3311 C C . PRO A 1 406 ? 6.998 12.256 0.196 1.00 91.88 406 PRO A C 1
ATOM 3313 O O . PRO A 1 406 ? 6.748 13.400 -0.195 1.00 91.88 406 PRO A O 1
ATOM 3316 N N . TRP A 1 407 ? 6.081 11.311 0.338 1.00 94.31 407 TRP A N 1
ATOM 3317 C CA . TRP A 1 407 ? 4.661 11.588 0.202 1.00 94.31 407 TRP A CA 1
ATOM 3318 C C . TRP A 1 407 ? 4.143 12.286 1.465 1.00 94.31 407 TRP A C 1
ATOM 3320 O O . TRP A 1 407 ? 4.697 12.118 2.552 1.00 94.31 407 TRP A O 1
ATOM 3330 N N . THR A 1 408 ? 3.110 13.108 1.332 1.00 92.19 408 THR A N 1
ATOM 3331 C CA . THR A 1 408 ? 2.450 13.766 2.461 1.00 92.19 408 THR A CA 1
ATOM 3332 C C . THR A 1 408 ? 0.948 13.650 2.229 1.00 92.19 408 THR A C 1
ATOM 3334 O O . THR A 1 408 ? 0.482 14.192 1.226 1.00 92.19 408 THR A O 1
ATOM 3337 N N . PRO A 1 409 ? 0.211 12.928 3.093 1.00 91.81 409 PRO A N 1
ATOM 3338 C CA . PRO A 1 409 ? -1.236 12.800 2.981 1.00 91.81 409 PRO A CA 1
ATOM 3339 C C . PRO A 1 409 ? -1.928 14.155 3.151 1.00 91.81 409 PRO A C 1
ATOM 3341 O O . PRO A 1 409 ? -1.351 15.107 3.684 1.00 91.81 409 PRO A O 1
ATOM 3344 N N . GLU A 1 410 ? -3.183 14.239 2.719 1.00 90.12 410 GLU A N 1
ATOM 3345 C CA . GLU A 1 410 ? -4.027 15.405 2.991 1.00 90.12 410 GLU A CA 1
ATOM 3346 C C . GLU A 1 410 ? -4.250 15.562 4.502 1.00 90.12 410 GLU A C 1
ATOM 3348 O O . GLU A 1 410 ? -4.247 14.567 5.228 1.00 90.12 410 GLU A O 1
ATOM 3353 N N . GLN A 1 411 ? -4.466 16.794 4.983 1.00 85.00 411 GLN A N 1
ATOM 3354 C CA . GLN A 1 411 ? -4.558 17.098 6.423 1.00 85.00 411 GLN A CA 1
ATOM 3355 C C . GLN A 1 411 ? -5.557 16.199 7.171 1.00 85.00 411 GLN A C 1
ATOM 3357 O O . GLN A 1 411 ? -5.295 15.797 8.301 1.00 85.00 411 GLN A O 1
ATOM 3362 N N . GLU A 1 412 ? -6.668 15.833 6.535 1.00 88.25 412 GLU A N 1
ATOM 3363 C CA . GLU A 1 412 ? -7.699 14.971 7.124 1.00 88.25 412 GLU A CA 1
ATOM 3364 C C . GLU A 1 412 ? -7.234 13.520 7.331 1.00 88.25 412 GLU A C 1
ATOM 3366 O O . GLU A 1 412 ? -7.706 12.849 8.237 1.00 88.25 412 GLU A O 1
ATOM 3371 N N . THR A 1 413 ? -6.278 13.043 6.532 1.00 91.25 413 THR A N 1
ATOM 3372 C CA . THR A 1 413 ? -5.746 11.661 6.563 1.00 91.25 413 THR A CA 1
ATOM 3373 C C . THR A 1 413 ? -4.312 11.583 7.095 1.00 91.25 413 THR A C 1
ATOM 3375 O O . THR A 1 413 ? -3.660 10.534 7.050 1.00 91.25 413 THR A O 1
ATOM 3378 N N . ALA A 1 414 ? -3.795 12.705 7.595 1.00 93.62 414 ALA A N 1
ATOM 3379 C CA . ALA A 1 414 ? -2.456 12.785 8.148 1.00 93.62 414 ALA A CA 1
ATOM 3380 C C . ALA A 1 414 ? -2.329 11.887 9.398 1.00 93.62 414 ALA A C 1
ATOM 3382 O O . ALA A 1 414 ? -3.275 11.813 10.192 1.00 93.62 414 ALA A O 1
ATOM 3383 N N . PRO A 1 415 ? -1.175 11.225 9.616 1.00 93.44 415 PRO A N 1
ATOM 3384 C CA . PRO A 1 415 ? -0.948 10.395 10.801 1.00 93.44 415 PRO A CA 1
ATOM 3385 C C . PRO A 1 415 ? -1.229 11.133 12.117 1.00 93.44 415 PRO A C 1
ATOM 3387 O O . PRO A 1 415 ? -1.796 10.561 13.044 1.00 93.44 415 PRO A O 1
ATOM 3390 N N . GLU A 1 416 ? -0.915 12.428 12.173 1.00 93.50 416 GLU A N 1
ATOM 3391 C CA . GLU A 1 416 ? -1.166 13.289 13.327 1.00 93.50 416 GLU A CA 1
ATOM 3392 C C . GLU A 1 416 ? -2.667 13.437 13.630 1.00 93.50 416 GLU A C 1
ATOM 3394 O O . GLU A 1 416 ? -3.070 13.460 14.794 1.00 93.50 416 GLU A O 1
ATOM 3399 N N . THR A 1 417 ? -3.507 13.497 12.593 1.00 95.00 417 THR A N 1
ATOM 3400 C CA . THR A 1 417 ? -4.970 13.579 12.717 1.00 95.00 417 THR A CA 1
ATOM 3401 C C . THR A 1 417 ? -5.546 12.260 13.228 1.00 95.00 417 THR A C 1
ATOM 3403 O O . THR A 1 417 ? -6.400 12.259 14.117 1.00 95.00 417 THR A O 1
ATOM 3406 N N . VAL A 1 418 ? -5.027 11.126 12.743 1.00 95.81 418 VAL A N 1
ATOM 3407 C CA . VAL A 1 418 ? -5.385 9.793 13.257 1.00 95.81 418 VAL A CA 1
ATOM 3408 C C . VAL A 1 418 ? -5.006 9.667 14.732 1.00 95.81 418 VAL A C 1
ATOM 3410 O O . VAL A 1 418 ? -5.826 9.243 15.547 1.00 95.81 418 VAL A O 1
ATOM 3413 N N . ASP A 1 419 ? -3.801 10.091 15.110 1.00 95.81 419 ASP A N 1
ATOM 3414 C CA . ASP A 1 419 ? -3.366 10.086 16.506 1.00 95.81 419 ASP A CA 1
ATOM 3415 C C . ASP A 1 419 ? -4.262 10.946 17.400 1.00 9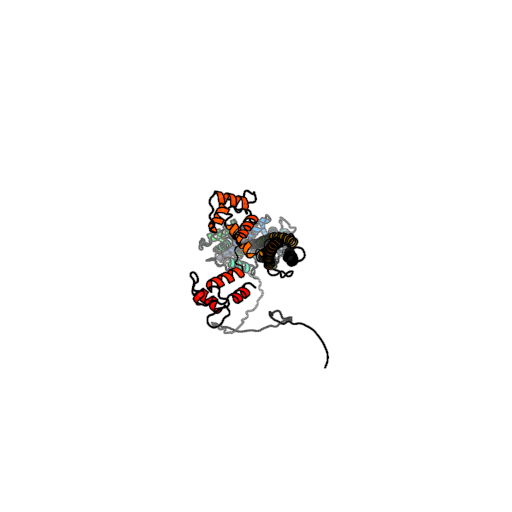5.81 419 ASP A C 1
ATOM 3417 O O . ASP A 1 419 ? -4.691 10.480 18.460 1.00 95.81 419 ASP A O 1
ATOM 3421 N N . ALA A 1 420 ? -4.600 12.160 16.963 1.00 96.62 420 ALA A N 1
ATOM 3422 C CA . ALA A 1 420 ? -5.496 13.051 17.694 1.00 96.62 420 ALA A CA 1
ATOM 3423 C C . ALA A 1 420 ? -6.898 12.440 17.880 1.00 96.62 420 ALA A C 1
ATOM 3425 O O . ALA A 1 420 ? -7.447 12.477 18.984 1.00 96.62 420 ALA A O 1
ATOM 3426 N N . ALA A 1 421 ? -7.462 11.814 16.842 1.00 96.88 421 ALA A N 1
ATOM 3427 C CA . ALA A 1 421 ? -8.762 11.146 16.924 1.00 96.88 421 ALA A CA 1
ATOM 3428 C C . ALA A 1 421 ? -8.745 9.967 17.916 1.00 96.88 421 ALA A C 1
ATOM 3430 O O . ALA A 1 421 ? -9.655 9.819 18.733 1.00 96.88 421 ALA A O 1
ATOM 3431 N N . PHE A 1 422 ? -7.681 9.158 17.915 1.00 97.56 422 PHE A N 1
ATOM 3432 C CA . PHE A 1 422 ? -7.528 8.055 18.870 1.00 97.56 422 PHE A CA 1
ATOM 3433 C C . PHE A 1 422 ? -7.285 8.527 20.310 1.00 97.56 422 PHE A C 1
ATOM 3435 O O . PHE A 1 422 ? -7.716 7.850 21.249 1.00 97.56 422 PHE A O 1
ATOM 3442 N N . GLN A 1 423 ? -6.626 9.673 20.502 1.00 97.00 423 GLN A N 1
ATOM 3443 C CA . GLN A 1 423 ? -6.498 10.310 21.816 1.00 97.00 423 GLN A CA 1
ATOM 3444 C C . GLN A 1 423 ? -7.861 10.780 22.337 1.00 97.00 423 GLN A C 1
ATOM 3446 O O . GLN A 1 423 ? -8.213 10.459 23.473 1.00 97.00 423 GLN A O 1
ATOM 3451 N N . ALA A 1 424 ? -8.657 11.449 21.496 1.00 96.75 424 ALA A N 1
ATOM 3452 C CA . ALA A 1 424 ? -10.019 11.859 21.840 1.00 96.75 424 ALA A CA 1
ATOM 3453 C C . ALA A 1 424 ? -10.907 10.653 22.193 1.00 96.75 424 ALA A C 1
ATOM 3455 O O . ALA A 1 424 ? -11.617 10.676 23.199 1.00 96.75 424 ALA A O 1
ATOM 3456 N N . LEU A 1 425 ? -10.798 9.561 21.430 1.00 96.81 425 LEU A N 1
ATOM 3457 C CA . LEU A 1 425 ? -11.487 8.307 21.728 1.00 96.81 425 LEU A CA 1
ATOM 3458 C C . LEU A 1 425 ? -11.070 7.737 23.094 1.00 96.81 425 LEU A C 1
ATOM 3460 O O . LEU A 1 425 ? -11.921 7.339 23.885 1.00 96.81 425 LEU A O 1
ATOM 3464 N N . ALA A 1 426 ? -9.770 7.700 23.402 1.00 95.81 426 ALA A N 1
ATOM 3465 C CA . ALA A 1 426 ? -9.274 7.198 24.687 1.00 95.81 426 ALA A CA 1
ATOM 3466 C C . ALA A 1 426 ? -9.747 8.054 25.879 1.00 95.81 426 ALA A C 1
ATOM 3468 O O . ALA A 1 426 ? -10.052 7.520 26.951 1.00 95.81 426 ALA A O 1
ATOM 3469 N N . GLU A 1 427 ? -9.835 9.372 25.699 1.00 96.06 427 GLU A N 1
ATOM 3470 C CA . GLU A 1 427 ? -10.394 10.287 26.694 1.00 96.06 427 GLU A CA 1
ATOM 3471 C C . GLU A 1 427 ? -11.892 10.035 26.917 1.00 96.06 427 GLU A C 1
ATOM 3473 O O . GLU A 1 427 ? -12.305 9.847 28.066 1.00 96.06 427 GLU A O 1
ATOM 3478 N N . ALA A 1 428 ? -12.678 9.936 25.840 1.00 95.69 428 ALA A N 1
ATOM 3479 C CA . ALA A 1 428 ? -14.103 9.613 25.900 1.00 95.69 428 ALA A CA 1
ATOM 3480 C C . ALA A 1 428 ? -14.351 8.253 26.580 1.00 95.69 428 ALA A C 1
ATOM 3482 O O . ALA A 1 428 ? -15.201 8.137 27.464 1.00 95.69 428 ALA A O 1
ATOM 3483 N N . GLU A 1 429 ? -13.550 7.230 26.257 1.00 94.06 429 GLU A N 1
ATOM 3484 C CA . GLU A 1 429 ? -13.603 5.911 26.902 1.00 94.06 429 GLU A CA 1
ATOM 3485 C C . GLU A 1 429 ? -13.367 5.999 28.414 1.00 94.06 429 GLU A C 1
ATOM 3487 O O . GLU A 1 429 ? -14.111 5.408 29.207 1.00 94.06 429 GLU A O 1
ATOM 3492 N N . ARG A 1 430 ? -12.334 6.744 28.827 1.00 93.50 430 ARG A N 1
ATOM 3493 C CA . ARG A 1 430 ? -12.002 6.944 30.242 1.00 93.50 430 ARG A CA 1
ATOM 3494 C C . ARG A 1 430 ? -13.129 7.672 30.967 1.00 93.50 430 ARG A C 1
ATOM 3496 O O . ARG A 1 430 ? -13.502 7.254 32.067 1.00 93.50 430 ARG A O 1
ATOM 3503 N N . HIS A 1 431 ? -13.655 8.732 30.357 1.00 94.06 431 HIS A N 1
ATOM 3504 C CA . HIS A 1 431 ? -14.733 9.536 30.916 1.00 94.06 431 HIS A CA 1
ATOM 3505 C C . HIS A 1 431 ? -16.014 8.710 31.077 1.00 94.06 431 HIS A C 1
ATOM 3507 O O . HIS A 1 431 ? -16.510 8.583 32.195 1.00 94.06 431 HIS A O 1
ATOM 3513 N N . ARG A 1 432 ? -16.481 8.047 30.011 1.00 94.25 432 ARG A N 1
ATOM 3514 C CA . ARG A 1 432 ? -17.690 7.207 30.028 1.00 94.25 432 ARG A CA 1
ATOM 3515 C C . ARG A 1 432 ? -17.585 6.077 31.040 1.00 94.25 432 ARG A C 1
ATOM 3517 O O . ARG A 1 432 ? -18.501 5.860 31.826 1.00 94.25 432 ARG A O 1
ATOM 3524 N N . GLY A 1 433 ? -16.446 5.383 31.074 1.00 93.12 433 GLY A N 1
ATOM 3525 C CA . GLY A 1 433 ? -16.219 4.305 32.029 1.00 93.12 433 GLY A CA 1
ATOM 3526 C C . GLY A 1 433 ? -16.234 4.786 33.483 1.00 93.12 433 GLY A C 1
ATOM 3527 O O . GLY A 1 433 ? -16.742 4.072 34.346 1.00 93.12 433 GLY A O 1
ATOM 3528 N N . LYS A 1 434 ? -15.674 5.971 33.767 1.00 94.44 434 LYS A N 1
ATOM 3529 C CA . LYS A 1 434 ? -15.733 6.589 35.098 1.00 94.44 434 LYS A CA 1
ATOM 3530 C C . LYS A 1 434 ? -17.168 6.991 35.442 1.00 94.44 434 LYS A C 1
ATOM 3532 O O . LYS A 1 434 ? -17.675 6.531 36.456 1.00 94.44 434 LYS A O 1
ATOM 3537 N N . ALA A 1 435 ? -17.825 7.749 34.570 1.00 94.12 435 ALA A N 1
ATOM 3538 C CA . ALA A 1 435 ? -19.174 8.250 34.797 1.00 94.12 435 ALA A CA 1
ATOM 3539 C C . ALA A 1 435 ? -20.189 7.116 35.033 1.00 94.12 435 ALA A C 1
ATOM 3541 O O . ALA A 1 435 ? -20.974 7.195 35.968 1.00 94.12 435 ALA A O 1
ATOM 3542 N N . LEU A 1 436 ? -20.105 6.009 34.279 1.00 94.31 436 LEU A N 1
ATOM 3543 C CA . LEU A 1 436 ? -20.955 4.831 34.501 1.00 94.31 436 LEU A CA 1
ATOM 3544 C C . LEU A 1 436 ? -20.729 4.175 35.869 1.00 94.31 436 LEU A C 1
ATOM 3546 O O . LEU A 1 436 ? -21.685 3.722 36.488 1.00 94.31 436 LEU A O 1
ATOM 3550 N N . ARG A 1 437 ? -19.480 4.096 36.351 1.00 94.06 437 ARG A N 1
ATOM 3551 C CA . ARG A 1 437 ? -19.188 3.531 37.681 1.00 94.06 437 ARG A CA 1
ATOM 3552 C C . ARG A 1 437 ? -19.652 4.454 38.800 1.00 94.06 437 ARG A C 1
ATOM 3554 O O . ARG A 1 437 ? -20.214 3.964 39.773 1.00 94.06 437 ARG A O 1
ATOM 3561 N N . ASP A 1 438 ? -19.423 5.753 38.644 1.00 94.06 438 ASP A N 1
ATOM 3562 C CA . ASP A 1 438 ? -19.834 6.760 39.620 1.00 94.06 438 ASP A CA 1
ATOM 3563 C C . ASP A 1 438 ? -21.370 6.782 39.730 1.00 94.06 438 ASP A C 1
ATOM 3565 O O . ASP A 1 438 ? -21.899 6.698 40.835 1.00 94.06 438 ASP A O 1
ATOM 3569 N N . HIS A 1 439 ? -22.087 6.773 38.598 1.00 93.62 439 HIS A N 1
ATOM 3570 C CA . HIS A 1 439 ? -23.554 6.718 38.561 1.00 93.62 439 HIS A CA 1
ATOM 3571 C C . HIS A 1 439 ? -24.107 5.421 39.165 1.00 93.62 439 HIS A C 1
ATOM 3573 O O . HIS A 1 439 ? -25.002 5.458 40.005 1.00 93.62 439 HIS A O 1
ATOM 3579 N N . LEU A 1 440 ? -23.526 4.269 38.808 1.00 93.56 440 LEU A N 1
ATOM 3580 C CA . LEU A 1 440 ? -23.923 2.975 39.370 1.00 93.56 440 LEU A CA 1
ATOM 3581 C C . LEU A 1 440 ? -23.729 2.935 40.895 1.00 93.56 440 LEU A C 1
ATOM 3583 O O . LEU A 1 440 ? -24.562 2.388 41.615 1.00 93.56 440 LEU A O 1
ATOM 3587 N N . SER A 1 441 ? -22.638 3.527 41.392 1.00 92.81 441 SER A N 1
ATOM 3588 C CA . SER A 1 441 ? -22.387 3.646 42.829 1.00 92.81 441 SER A CA 1
ATOM 3589 C C . SER A 1 441 ? -23.404 4.560 43.507 1.00 92.81 441 SER A C 1
ATOM 3591 O O . SER A 1 441 ? -23.850 4.229 44.598 1.00 92.81 441 SER A O 1
ATOM 3593 N N . GLN A 1 442 ? -23.777 5.680 42.882 1.00 93.12 442 GLN A N 1
ATOM 3594 C CA . GLN A 1 442 ? -24.792 6.598 43.410 1.00 93.12 442 GLN A CA 1
ATOM 3595 C C . GLN A 1 442 ? -26.177 5.947 43.471 1.00 93.12 442 GLN A C 1
ATOM 3597 O O . GLN A 1 442 ? -26.859 6.081 44.480 1.00 93.12 442 GLN A O 1
ATOM 3602 N N . GLN A 1 443 ? -26.576 5.199 42.437 1.00 92.69 443 GLN A N 1
ATOM 3603 C CA . GLN A 1 443 ? -27.843 4.459 42.427 1.00 92.69 443 GLN A CA 1
ATOM 3604 C C . GLN A 1 443 ? -27.871 3.357 43.485 1.00 92.69 443 GLN A C 1
ATOM 3606 O O . GLN A 1 443 ? -28.859 3.237 44.206 1.00 92.69 443 GLN A O 1
ATOM 3611 N N . LYS A 1 444 ? -26.778 2.590 43.621 1.00 92.31 444 LYS A N 1
ATOM 3612 C CA . LYS A 1 444 ? -26.637 1.594 44.695 1.00 92.31 444 LYS A CA 1
ATOM 3613 C C . LYS A 1 444 ? -26.797 2.250 46.069 1.00 92.31 444 LYS A C 1
ATOM 3615 O O . LYS A 1 444 ? -27.595 1.791 46.877 1.00 92.31 444 LYS A O 1
ATOM 3620 N N . ASP A 1 445 ? -26.060 3.331 46.306 1.00 93.38 445 ASP A N 1
ATOM 3621 C CA . ASP A 1 445 ? -26.075 4.073 47.568 1.00 93.38 445 ASP A CA 1
ATOM 3622 C C . ASP A 1 445 ? -27.467 4.640 47.892 1.00 93.38 445 ASP A C 1
ATOM 3624 O O . ASP A 1 445 ? -27.940 4.535 49.022 1.00 93.38 445 ASP A O 1
ATOM 3628 N N . ALA A 1 446 ? -28.159 5.188 46.888 1.00 92.25 446 ALA A N 1
ATOM 3629 C CA . ALA A 1 446 ? -29.519 5.701 47.026 1.00 92.25 446 ALA A CA 1
ATOM 3630 C C . ALA A 1 446 ? -30.533 4.593 47.357 1.00 92.25 446 ALA A C 1
ATOM 3632 O O . ALA A 1 446 ? -31.357 4.784 48.251 1.00 92.25 446 ALA A O 1
ATOM 3633 N N . LEU A 1 447 ? -30.455 3.434 46.691 1.00 92.56 447 LEU A N 1
ATOM 3634 C CA . LEU A 1 447 ? -31.308 2.276 46.990 1.00 92.56 447 LEU A CA 1
ATOM 3635 C C . LEU A 1 447 ? -31.065 1.756 48.413 1.00 92.56 447 LEU A C 1
ATOM 3637 O O . LEU A 1 447 ? -32.019 1.533 49.157 1.00 92.56 447 LEU A O 1
ATOM 3641 N N . HIS A 1 448 ? -29.799 1.634 48.822 1.00 93.38 448 HIS A N 1
ATOM 3642 C CA . HIS A 1 448 ? -29.425 1.203 50.172 1.00 93.38 448 HIS A CA 1
ATOM 3643 C C . HIS A 1 448 ? -29.912 2.163 51.258 1.00 93.38 448 HIS A C 1
ATOM 3645 O O . HIS A 1 448 ? -30.483 1.705 52.250 1.00 93.38 448 HIS A O 1
ATOM 3651 N N . LYS A 1 449 ? -29.761 3.479 51.062 1.00 94.25 449 LYS A N 1
ATOM 3652 C CA . LYS A 1 449 ? -30.311 4.499 51.972 1.00 94.25 449 LYS A CA 1
ATOM 3653 C C . LYS A 1 449 ? -31.829 4.455 52.031 1.00 94.25 449 LYS A C 1
ATOM 3655 O O . LYS A 1 449 ? -32.390 4.519 53.117 1.00 94.25 449 LYS A O 1
ATOM 3660 N N . SER A 1 450 ? -32.481 4.326 50.878 1.00 93.31 450 SER A N 1
ATOM 3661 C CA . SER A 1 450 ? -33.939 4.282 50.799 1.00 93.31 450 SER A CA 1
ATOM 3662 C C . SER A 1 450 ? -34.514 3.069 51.530 1.00 93.31 450 SER A C 1
ATOM 3664 O O . SER A 1 450 ? -35.507 3.202 52.244 1.00 93.31 450 SER A O 1
ATOM 3666 N N . TYR A 1 451 ? -33.872 1.904 51.402 1.00 94.69 451 TYR A N 1
ATOM 3667 C CA . TYR A 1 451 ? -34.227 0.731 52.193 1.00 94.69 451 TYR A CA 1
ATOM 3668 C C . TYR A 1 451 ? -33.967 0.963 53.682 1.00 94.69 451 TYR A C 1
ATOM 3670 O O . TYR A 1 451 ? -34.857 0.714 54.482 1.00 94.69 451 TYR A O 1
ATOM 3678 N N . ALA A 1 452 ? -32.794 1.483 54.063 1.00 93.88 452 ALA A N 1
ATOM 3679 C CA . ALA A 1 452 ? -32.454 1.710 55.467 1.00 93.88 452 ALA A CA 1
ATOM 3680 C C . ALA A 1 452 ? -33.422 2.675 56.165 1.00 93.88 452 ALA A C 1
ATOM 3682 O O . ALA A 1 452 ? -33.840 2.414 57.288 1.00 93.88 452 ALA A O 1
ATOM 3683 N N . GLU A 1 453 ? -33.831 3.748 55.487 1.00 94.50 453 GLU A N 1
ATOM 3684 C CA . GLU A 1 453 ? -34.836 4.688 55.986 1.00 94.50 453 GLU A CA 1
ATOM 3685 C C . GLU A 1 453 ? -36.202 4.010 56.178 1.00 94.50 453 GLU A C 1
ATOM 3687 O O . GLU A 1 453 ? -36.800 4.116 57.247 1.00 94.50 453 GLU A O 1
ATOM 3692 N N . ARG A 1 454 ? -36.678 3.252 55.181 1.00 94.00 454 ARG A N 1
ATOM 3693 C CA . ARG A 1 454 ? -37.965 2.534 55.249 1.00 94.00 454 ARG A CA 1
ATOM 3694 C C . ARG A 1 454 ? -37.963 1.408 56.288 1.00 94.00 454 ARG A C 1
ATOM 3696 O O . ARG A 1 454 ? -38.923 1.277 57.047 1.00 94.00 454 ARG A O 1
ATOM 3703 N N . ALA A 1 455 ? -36.868 0.660 56.388 1.00 93.38 455 ALA A N 1
ATOM 3704 C CA . ALA A 1 455 ? -36.657 -0.367 57.402 1.00 93.38 455 ALA A CA 1
ATOM 3705 C C . ALA A 1 455 ? -36.632 0.242 58.811 1.00 93.38 455 ALA A C 1
ATOM 3707 O O . ALA A 1 455 ? -37.315 -0.255 59.702 1.00 93.38 455 ALA A O 1
ATOM 3708 N N . GLN A 1 456 ? -35.928 1.363 59.003 1.00 94.00 456 GLN A N 1
ATOM 3709 C CA . GLN A 1 456 ? -35.899 2.088 60.275 1.00 94.00 456 GLN A CA 1
ATOM 3710 C C . GLN A 1 456 ? -37.284 2.626 60.659 1.00 94.00 456 GLN A C 1
ATOM 3712 O O . GLN A 1 456 ? -37.680 2.516 61.821 1.00 94.00 456 GLN A O 1
ATOM 3717 N N . ASN A 1 457 ? -38.034 3.175 59.699 1.00 93.75 457 ASN A N 1
ATOM 3718 C CA . ASN A 1 457 ? -39.405 3.639 59.920 1.00 93.75 457 ASN A CA 1
ATOM 3719 C C . ASN A 1 457 ? -40.331 2.475 60.303 1.00 93.75 457 ASN A C 1
ATOM 3721 O O . ASN A 1 457 ? -41.109 2.594 61.247 1.00 93.75 457 ASN A O 1
ATOM 3725 N N . THR A 1 458 ? -40.205 1.329 59.628 1.00 93.69 458 THR A N 1
ATOM 3726 C CA . THR A 1 458 ? -40.967 0.111 59.943 1.00 93.69 458 THR A CA 1
ATOM 3727 C C . THR A 1 458 ? -40.610 -0.428 61.326 1.00 93.69 458 THR A C 1
ATOM 3729 O O . THR A 1 458 ? -41.509 -0.743 62.100 1.00 93.69 458 THR A O 1
ATOM 3732 N N . ALA A 1 459 ? -39.325 -0.460 61.686 1.00 93.19 459 ALA A N 1
ATOM 3733 C CA . ALA A 1 459 ? -38.867 -0.871 63.012 1.00 93.19 459 ALA A CA 1
ATOM 3734 C C . ALA A 1 459 ? -39.422 0.044 64.117 1.00 93.19 459 ALA A C 1
ATOM 3736 O O . ALA A 1 459 ? -39.921 -0.437 65.133 1.00 93.19 459 ALA A O 1
ATOM 3737 N N . GLN A 1 460 ? -39.390 1.367 63.915 1.00 93.25 460 GLN A N 1
ATOM 3738 C CA . GLN A 1 460 ? -39.968 2.332 64.859 1.00 93.25 460 GLN A CA 1
ATOM 3739 C C . GLN A 1 460 ? -41.484 2.180 64.985 1.00 93.25 460 GLN A C 1
ATOM 3741 O O . GLN A 1 460 ? -42.015 2.256 66.092 1.00 93.25 460 GLN A O 1
ATOM 3746 N N . TRP A 1 461 ? -42.177 1.941 63.872 1.00 94.19 461 TRP A N 1
ATOM 3747 C CA . TRP A 1 461 ? -43.612 1.677 63.861 1.00 94.19 461 TRP A CA 1
ATOM 3748 C C . TRP A 1 461 ? -43.958 0.396 64.638 1.00 94.19 461 TRP A C 1
ATOM 3750 O O . TRP A 1 461 ? -44.790 0.446 65.546 1.00 94.19 461 TRP A O 1
ATOM 3760 N N . LEU A 1 462 ? -43.252 -0.715 64.384 1.00 93.00 462 LEU A N 1
ATOM 3761 C CA . LEU A 1 462 ? -43.407 -1.970 65.133 1.00 93.00 462 LEU A CA 1
ATOM 3762 C C . LEU A 1 462 ? -43.111 -1.784 66.625 1.00 93.00 462 LEU A C 1
ATOM 3764 O O . LEU A 1 462 ? -43.869 -2.258 67.471 1.00 93.00 462 LEU A O 1
ATOM 3768 N N . GLN A 1 463 ? -42.054 -1.043 66.967 1.00 92.06 463 GLN A N 1
ATOM 3769 C CA . GLN A 1 463 ? -41.724 -0.724 68.354 1.00 92.06 463 GLN A CA 1
ATOM 3770 C C . GLN A 1 463 ? -42.818 0.121 69.023 1.00 92.06 463 GLN A C 1
ATOM 3772 O O . GLN A 1 463 ? -43.166 -0.138 70.175 1.00 92.06 463 GLN A O 1
ATOM 3777 N N . GLY A 1 464 ? -43.379 1.105 68.315 1.00 91.31 464 GLY A N 1
ATOM 3778 C CA . GLY A 1 464 ? -44.491 1.926 68.795 1.00 91.31 464 GLY A CA 1
ATOM 3779 C C . GLY A 1 464 ? -45.718 1.079 69.117 1.00 91.31 464 GLY A C 1
ATOM 3780 O O . GLY A 1 464 ? -46.246 1.166 70.226 1.00 91.31 464 GLY A O 1
ATOM 3781 N N . ILE A 1 465 ? -46.098 0.181 68.203 1.00 89.06 465 ILE A N 1
ATOM 3782 C CA . ILE A 1 465 ? -47.191 -0.770 68.435 1.00 89.06 465 ILE A CA 1
ATOM 3783 C C . ILE A 1 465 ? -46.862 -1.670 69.626 1.00 89.06 465 ILE A C 1
ATOM 3785 O O . ILE A 1 465 ? -47.675 -1.803 70.531 1.00 89.06 465 ILE A O 1
ATOM 3789 N N . LYS A 1 466 ? -45.651 -2.224 69.709 1.00 91.31 466 LYS A N 1
ATOM 3790 C CA . LYS A 1 466 ? -45.214 -3.073 70.829 1.00 91.31 466 LYS A CA 1
ATOM 3791 C C . LYS A 1 466 ? -45.306 -2.379 72.187 1.00 91.31 466 LYS A C 1
ATOM 3793 O O . LYS A 1 466 ? -45.663 -3.022 73.174 1.00 91.31 466 LYS A O 1
ATOM 3798 N N . ILE A 1 467 ? -45.003 -1.083 72.259 1.00 88.94 467 ILE A N 1
ATOM 3799 C CA . ILE A 1 467 ? -45.168 -0.287 73.483 1.00 88.94 467 ILE A CA 1
ATOM 3800 C C . ILE A 1 467 ? -46.655 -0.117 73.804 1.00 88.94 467 ILE A C 1
ATOM 3802 O O . ILE A 1 467 ? -47.054 -0.418 74.926 1.00 88.94 467 ILE A O 1
ATOM 3806 N N . SER A 1 468 ? -47.481 0.279 72.830 1.00 85.44 468 SER A N 1
ATOM 3807 C CA . SER A 1 468 ? -48.934 0.419 73.015 1.00 85.44 468 SER A CA 1
ATOM 3808 C C . SER A 1 468 ? -49.608 -0.891 73.425 1.00 85.44 468 SER A C 1
ATOM 3810 O O . SER A 1 468 ? -50.510 -0.888 74.252 1.00 85.44 468 SER A O 1
ATOM 3812 N N . VAL A 1 469 ? -49.142 -2.024 72.900 1.00 84.31 469 VAL A N 1
ATOM 3813 C CA . VAL A 1 469 ? -49.652 -3.357 73.245 1.00 84.31 469 VAL A CA 1
ATOM 3814 C C . VAL A 1 469 ? -49.279 -3.747 74.667 1.00 84.31 469 VAL A C 1
ATOM 3816 O O . VAL A 1 469 ? -50.041 -4.456 75.316 1.00 84.31 469 VAL A O 1
ATOM 3819 N N . ASN A 1 470 ? -48.134 -3.295 75.175 1.00 84.12 470 ASN A N 1
ATOM 3820 C CA . ASN A 1 470 ? -47.717 -3.550 76.552 1.00 84.12 470 ASN A CA 1
ATOM 3821 C C . ASN A 1 470 ? -48.307 -2.559 77.560 1.00 84.12 470 ASN A C 1
ATOM 3823 O O . ASN A 1 470 ? -48.282 -2.854 78.755 1.00 84.12 470 ASN A O 1
ATOM 3827 N N . ASP A 1 471 ? -48.864 -1.439 77.102 1.00 80.69 471 ASP A N 1
ATOM 3828 C CA . ASP A 1 471 ? -49.607 -0.517 77.952 1.00 80.69 471 ASP A CA 1
ATOM 3829 C C . ASP A 1 471 ? -50.837 -1.226 78.555 1.00 80.69 471 ASP A C 1
ATOM 3831 O O . ASP A 1 471 ? -51.516 -2.029 77.908 1.00 80.69 471 ASP A O 1
ATOM 3835 N N . GLN A 1 472 ? -51.058 -0.996 79.846 1.00 72.75 472 GLN A N 1
ATOM 3836 C CA . GLN A 1 472 ? -52.150 -1.567 80.646 1.00 72.75 472 GLN A CA 1
ATOM 3837 C C . GLN A 1 472 ? -52.969 -0.462 81.330 1.00 72.75 472 GLN A C 1
ATOM 3839 O O . GLN A 1 472 ? -53.673 -0.718 82.306 1.00 72.75 472 GLN A O 1
ATOM 3844 N N . SER A 1 473 ? -52.837 0.783 80.874 1.00 70.12 473 SER A N 1
ATOM 3845 C CA . SER A 1 473 ? -53.623 1.903 81.378 1.00 70.12 473 SER A CA 1
ATOM 3846 C C . SER A 1 473 ? -55.040 1.919 80.778 1.00 70.12 473 SER A C 1
ATOM 3848 O O . SER A 1 473 ? -55.250 1.515 79.637 1.00 70.12 473 SER A O 1
ATOM 3850 N N . GLY A 1 474 ? -56.026 2.363 81.565 1.00 73.25 474 GLY A N 1
ATOM 3851 C CA . GLY A 1 474 ? -57.438 2.453 81.158 1.00 73.25 474 GLY A CA 1
ATOM 3852 C C . GLY A 1 474 ? -58.288 1.230 81.523 1.00 73.25 474 GLY A C 1
ATOM 3853 O O . GLY A 1 474 ? -57.772 0.219 82.000 1.00 73.25 474 GLY A O 1
ATOM 3854 N N . GLU A 1 475 ? -59.600 1.340 81.312 1.00 77.31 475 GLU A N 1
ATOM 3855 C CA . GLU A 1 475 ? -60.560 0.252 81.548 1.00 77.31 475 GLU A CA 1
ATOM 3856 C C . GLU A 1 475 ? -60.407 -0.866 80.494 1.00 77.31 475 GLU A C 1
ATOM 3858 O O . GLU A 1 475 ? -60.052 -0.581 79.345 1.00 77.31 475 GLU A O 1
ATOM 3863 N N . PRO A 1 476 ? -60.719 -2.139 80.813 1.00 77.50 476 PRO A N 1
ATOM 3864 C CA . PRO A 1 476 ? -60.562 -3.261 79.882 1.00 77.50 476 PRO A CA 1
ATOM 3865 C C . PRO A 1 476 ? -61.242 -3.055 78.516 1.00 77.50 476 PRO A C 1
ATOM 3867 O O . PRO A 1 476 ? -60.694 -3.471 77.495 1.00 77.50 476 PRO A O 1
ATOM 3870 N N . GLN A 1 477 ? -62.398 -2.373 78.462 1.00 78.81 477 GLN A N 1
ATOM 3871 C CA . GLN A 1 477 ? -63.059 -2.041 77.190 1.00 78.81 477 GLN A CA 1
ATOM 3872 C C . GLN A 1 477 ? -62.262 -1.044 76.333 1.00 78.81 477 GLN A C 1
ATOM 3874 O O . GLN A 1 477 ? -62.216 -1.194 75.112 1.00 78.81 477 GLN A O 1
ATOM 3879 N N . GLU A 1 478 ? -61.627 -0.043 76.946 1.00 80.50 478 GLU A N 1
ATOM 3880 C CA . GLU A 1 478 ? -60.797 0.940 76.237 1.00 80.50 478 GLU A CA 1
ATOM 3881 C C . GLU A 1 478 ? -59.513 0.284 75.713 1.00 80.50 478 GLU A C 1
ATOM 3883 O O . GLU A 1 478 ? -59.112 0.514 74.570 1.00 80.50 478 GLU A O 1
ATOM 3888 N N . GLN A 1 479 ? -58.922 -0.613 76.509 1.00 81.44 479 GLN A N 1
ATOM 3889 C CA . GLN A 1 479 ? -57.771 -1.420 76.098 1.00 81.44 479 GLN A CA 1
ATOM 3890 C C . GLN A 1 479 ? -58.110 -2.327 74.907 1.00 81.44 479 GLN A C 1
ATOM 3892 O O . GLN A 1 479 ? -57.326 -2.423 73.961 1.00 81.44 479 GLN A O 1
ATOM 3897 N N . LEU A 1 480 ? -59.290 -2.958 74.913 1.00 83.06 480 LEU A N 1
ATOM 3898 C CA . LEU A 1 480 ? -59.749 -3.807 73.815 1.00 83.06 480 LEU A CA 1
ATOM 3899 C C . LEU A 1 480 ? -59.972 -3.015 72.515 1.00 83.06 480 LEU A C 1
ATOM 3901 O O . LEU A 1 480 ? -59.602 -3.487 71.436 1.00 83.06 480 LEU A O 1
ATOM 3905 N N . ALA A 1 481 ? -60.548 -1.814 72.606 1.00 84.62 481 ALA A N 1
ATOM 3906 C CA . ALA A 1 481 ? -60.751 -0.939 71.452 1.00 84.62 481 ALA A CA 1
ATOM 3907 C C . ALA A 1 481 ? -59.412 -0.514 70.824 1.00 84.62 481 ALA A C 1
ATOM 3909 O O . ALA A 1 481 ? -59.233 -0.666 69.615 1.00 84.62 481 ALA A O 1
ATOM 3910 N N . ASN A 1 482 ? -58.447 -0.087 71.649 1.00 85.62 482 ASN A N 1
ATOM 3911 C CA . ASN A 1 482 ? -57.101 0.284 71.201 1.00 85.62 482 ASN A CA 1
ATOM 3912 C C . ASN A 1 482 ? -56.364 -0.904 70.550 1.00 85.62 482 ASN A C 1
ATOM 3914 O O . ASN A 1 482 ? -55.817 -0.781 69.459 1.00 85.62 482 ASN A O 1
ATOM 3918 N N . LEU A 1 483 ? -56.402 -2.098 71.155 1.00 86.19 483 LEU A N 1
ATOM 3919 C CA . LEU A 1 483 ? -55.792 -3.292 70.551 1.00 86.19 483 LEU A CA 1
ATOM 3920 C C . LEU A 1 483 ? -56.477 -3.722 69.250 1.00 86.19 483 LEU A C 1
ATOM 3922 O O . LEU A 1 483 ? -55.809 -4.235 68.357 1.00 86.19 483 LEU A O 1
ATOM 3926 N N . THR A 1 484 ? -57.788 -3.509 69.118 1.00 87.50 484 THR A N 1
ATOM 3927 C CA . THR A 1 484 ? -58.515 -3.811 67.877 1.00 87.50 484 THR A CA 1
ATOM 3928 C C . THR A 1 484 ? -58.091 -2.875 66.744 1.00 87.50 484 THR A C 1
ATOM 3930 O O . THR A 1 484 ? -57.887 -3.339 65.624 1.00 87.50 484 THR A O 1
ATOM 3933 N N . GLU A 1 485 ? -57.884 -1.589 67.038 1.00 88.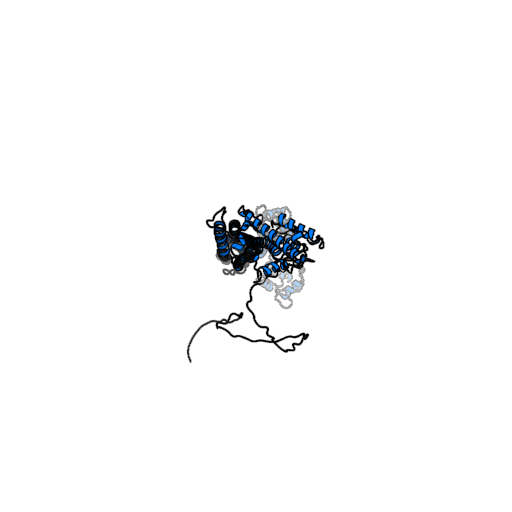31 485 GLU A N 1
ATOM 3934 C CA . GLU A 1 485 ? -57.316 -0.620 66.093 1.00 88.31 485 GLU A CA 1
ATOM 3935 C C . GLU A 1 485 ? -55.883 -1.006 65.693 1.00 88.31 485 GLU A C 1
ATOM 3937 O O . GLU A 1 485 ? -55.573 -1.103 64.506 1.00 88.31 485 GLU A O 1
ATOM 3942 N N . LYS A 1 486 ? -55.026 -1.338 66.668 1.00 87.81 486 LYS A N 1
ATOM 3943 C CA . LYS A 1 486 ? -53.639 -1.756 66.402 1.00 87.81 486 LYS A CA 1
ATOM 3944 C C . LYS A 1 486 ? -53.523 -3.087 65.663 1.00 87.81 486 LYS A C 1
ATOM 3946 O O . LYS A 1 486 ? -52.618 -3.234 64.846 1.00 87.81 486 LYS A O 1
ATOM 3951 N N . SER A 1 487 ? -54.444 -4.022 65.882 1.00 88.62 487 SER A N 1
ATOM 3952 C CA . SER A 1 487 ? -54.550 -5.245 65.078 1.00 88.62 487 SER A CA 1
ATOM 3953 C C . SER A 1 487 ? -54.861 -4.924 63.616 1.00 88.62 487 SER A C 1
ATOM 3955 O O . SER A 1 487 ? -54.211 -5.452 62.722 1.00 88.62 487 SER A O 1
ATOM 3957 N N . ALA A 1 488 ? -55.807 -4.017 63.353 1.00 88.81 488 ALA A N 1
ATOM 3958 C CA . ALA A 1 488 ? -56.132 -3.612 61.985 1.00 88.81 488 ALA A CA 1
ATOM 3959 C C . ALA A 1 488 ? -54.952 -2.891 61.298 1.00 88.81 488 ALA A C 1
ATOM 3961 O O . ALA A 1 488 ? -54.697 -3.118 60.115 1.00 88.81 488 ALA A O 1
ATOM 3962 N N . GLU A 1 489 ? -54.193 -2.067 62.032 1.00 89.88 489 GLU A N 1
ATOM 3963 C CA . GLU A 1 489 ? -52.952 -1.448 61.531 1.00 89.88 489 GLU A CA 1
ATOM 3964 C C . GLU A 1 489 ? -51.866 -2.490 61.185 1.00 89.88 489 GLU A C 1
ATOM 3966 O O . GLU A 1 489 ? -51.176 -2.354 60.174 1.00 89.88 489 GLU A O 1
ATOM 3971 N N . LEU A 1 490 ? -51.707 -3.545 61.992 1.00 89.75 490 LEU A N 1
ATOM 3972 C CA . LEU A 1 490 ? -50.754 -4.635 61.730 1.00 89.75 490 LEU A CA 1
ATOM 3973 C C . LEU A 1 490 ? -51.186 -5.556 60.576 1.00 89.75 490 LEU A C 1
ATOM 3975 O O . LEU A 1 490 ? -50.330 -6.114 59.880 1.00 89.75 490 LEU A O 1
ATOM 3979 N N . GLU A 1 491 ? -52.488 -5.707 60.335 1.00 88.00 491 GLU A N 1
ATOM 3980 C CA . GLU A 1 491 ? -53.012 -6.428 59.171 1.00 88.00 491 GLU A CA 1
ATOM 3981 C C . GLU A 1 491 ? -52.758 -5.661 57.866 1.00 88.00 491 GLU A C 1
ATOM 3983 O O . GLU A 1 491 ? -52.367 -6.253 56.853 1.00 88.00 491 GLU A O 1
ATOM 3988 N N . THR A 1 492 ? -52.944 -4.335 57.869 1.00 89.69 492 THR A N 1
ATOM 3989 C CA . THR A 1 492 ? -52.670 -3.505 56.687 1.00 89.69 492 THR A CA 1
ATOM 3990 C C . THR A 1 492 ? -51.173 -3.347 56.438 1.00 89.69 492 THR A C 1
ATOM 3992 O O . THR A 1 492 ? -50.767 -3.402 55.271 1.00 89.69 492 THR A O 1
ATOM 3995 N N . ALA A 1 493 ? -50.371 -3.203 57.501 1.00 91.25 493 ALA A N 1
ATOM 3996 C CA . ALA A 1 493 ? -48.909 -3.131 57.501 1.00 91.25 493 ALA A CA 1
ATOM 3997 C C . ALA A 1 493 ? -48.324 -2.251 56.380 1.00 91.25 493 ALA A C 1
ATOM 3999 O O . ALA A 1 493 ? -47.403 -2.662 55.670 1.00 91.25 493 ALA A O 1
ATOM 4000 N N . GLU A 1 494 ? -48.867 -1.042 56.197 1.00 90.50 494 GLU A N 1
ATOM 4001 C CA . GLU A 1 494 ? -48.425 -0.116 55.142 1.00 90.50 494 GLU A CA 1
ATOM 4002 C C . GLU A 1 494 ? -46.904 0.147 55.164 1.00 90.50 494 GLU A C 1
ATOM 4004 O O . GLU A 1 494 ? -46.278 -0.034 54.114 1.00 90.50 494 GLU A O 1
ATOM 4009 N N . PRO A 1 495 ? -46.257 0.436 56.317 1.00 91.75 495 PRO A N 1
ATOM 4010 C CA . PRO A 1 495 ? -44.805 0.654 56.357 1.00 91.75 495 PRO A CA 1
ATOM 4011 C C . PRO A 1 495 ? -43.986 -0.566 55.901 1.00 91.75 495 PRO A C 1
ATOM 4013 O O . PRO A 1 495 ? -42.977 -0.432 55.200 1.00 91.75 495 PRO A O 1
ATOM 4016 N N . LEU A 1 496 ? -44.446 -1.778 56.236 1.00 91.88 496 LEU A N 1
ATOM 4017 C CA . LEU A 1 496 ? -43.780 -3.020 55.840 1.00 91.88 496 LEU A CA 1
ATOM 4018 C C . LEU A 1 496 ? -43.903 -3.267 54.328 1.00 91.88 496 LEU A C 1
ATOM 4020 O O . LEU A 1 496 ? -42.924 -3.663 53.698 1.00 91.88 496 LEU A O 1
ATOM 4024 N N . LYS A 1 497 ? -45.067 -2.979 53.726 1.00 92.31 497 LYS A N 1
ATOM 4025 C CA . LYS A 1 497 ? -45.282 -3.077 52.269 1.00 92.31 497 LYS A CA 1
ATOM 4026 C C . LYS A 1 497 ? -44.408 -2.095 51.493 1.00 92.31 497 LYS A C 1
ATOM 4028 O O . LYS A 1 497 ? -43.831 -2.458 50.471 1.00 92.31 497 LYS A O 1
ATOM 4033 N N . GLU A 1 498 ? -44.274 -0.860 51.974 1.00 91.56 498 GLU A N 1
ATOM 4034 C CA . GLU A 1 498 ? -43.374 0.123 51.357 1.00 91.56 498 GLU A CA 1
ATOM 4035 C C . GLU A 1 498 ? -41.906 -0.318 51.419 1.00 91.56 498 GLU A C 1
ATOM 4037 O O . GLU A 1 498 ? -41.154 -0.122 50.460 1.00 91.56 498 GLU A O 1
ATOM 4042 N N . THR A 1 499 ? -41.504 -0.949 52.526 1.00 92.62 499 THR A N 1
ATOM 4043 C CA . THR A 1 499 ? -40.163 -1.528 52.689 1.00 92.62 499 THR A CA 1
ATOM 4044 C C . THR A 1 499 ? -39.947 -2.720 51.749 1.00 92.62 499 THR A C 1
ATOM 4046 O O . THR A 1 499 ? -38.900 -2.807 51.104 1.00 92.62 499 THR A O 1
ATOM 4049 N N . GLU A 1 500 ? -40.951 -3.590 51.592 1.00 92.81 500 GLU A N 1
ATOM 4050 C CA . GLU A 1 500 ? -40.917 -4.765 50.707 1.00 92.81 500 GLU A CA 1
ATOM 4051 C C . GLU A 1 500 ? -40.651 -4.387 49.242 1.00 92.81 500 GLU A C 1
ATOM 4053 O O . GLU A 1 500 ? -39.882 -5.059 48.552 1.00 92.81 500 GLU A O 1
ATOM 4058 N N . VAL A 1 501 ? -41.245 -3.290 48.756 1.00 93.00 501 VAL A N 1
ATOM 4059 C CA . VAL A 1 501 ? -41.047 -2.821 47.373 1.00 93.00 501 VAL A CA 1
ATOM 4060 C C . VAL A 1 501 ? -39.571 -2.533 47.088 1.00 93.00 501 VAL A C 1
ATOM 4062 O O . VAL A 1 501 ? -39.063 -2.926 46.037 1.00 93.00 501 VAL A O 1
ATOM 4065 N N . VAL A 1 502 ? -38.868 -1.875 48.013 1.00 91.94 502 VAL A N 1
ATOM 4066 C CA . VAL A 1 502 ? -37.437 -1.564 47.845 1.00 91.94 502 VAL A CA 1
ATOM 4067 C C . VAL A 1 502 ? -36.576 -2.797 48.042 1.00 91.94 502 VAL A C 1
ATOM 4069 O O . VAL A 1 502 ? -35.615 -2.993 47.303 1.00 91.94 502 VAL A O 1
ATOM 4072 N N . TYR A 1 503 ? -36.927 -3.639 49.013 1.00 92.25 503 TYR A N 1
ATOM 4073 C CA . TYR A 1 503 ? -36.221 -4.890 49.257 1.00 92.25 503 TYR A CA 1
ATOM 4074 C C . TYR A 1 503 ? -36.216 -5.779 48.007 1.00 92.25 503 TYR A C 1
ATOM 4076 O O . TYR A 1 503 ? -35.151 -6.195 47.559 1.00 92.25 503 TYR A O 1
ATOM 4084 N N . LYS A 1 504 ? -37.370 -5.947 47.347 1.00 91.62 504 LYS A N 1
ATOM 4085 C CA . LYS A 1 504 ? -37.465 -6.687 46.076 1.00 91.62 504 LYS A CA 1
ATOM 4086 C C . LYS A 1 504 ? -36.603 -6.083 44.966 1.00 91.62 504 LYS A C 1
ATOM 4088 O O . LYS A 1 504 ? -36.051 -6.814 44.151 1.00 91.62 504 LYS A O 1
ATOM 4093 N N . GLN A 1 505 ? -36.467 -4.755 44.911 1.00 89.25 505 GLN A N 1
ATOM 4094 C CA . GLN A 1 505 ? -35.568 -4.106 43.946 1.00 89.25 505 GLN A CA 1
ATOM 4095 C C . GLN A 1 505 ? -34.091 -4.402 44.243 1.00 89.25 505 GLN A C 1
ATOM 4097 O O . GLN A 1 505 ? -33.316 -4.619 43.309 1.00 89.25 505 GLN A O 1
ATOM 4102 N N . LEU A 1 506 ? -33.703 -4.428 45.523 1.00 90.88 506 LEU A N 1
ATOM 4103 C CA . LEU A 1 506 ? -32.354 -4.803 45.951 1.00 90.88 506 LEU A CA 1
ATOM 4104 C C . LEU A 1 506 ? -32.053 -6.273 45.638 1.00 90.88 506 LEU A C 1
ATOM 4106 O O . LEU A 1 506 ? -31.008 -6.540 45.050 1.00 90.88 506 LEU A O 1
ATOM 4110 N N . GLU A 1 507 ? -32.984 -7.180 45.939 1.00 88.75 507 GLU A N 1
ATOM 4111 C CA . GLU A 1 507 ? -32.875 -8.622 45.671 1.00 88.75 507 GLU A CA 1
ATOM 4112 C C . GLU A 1 507 ? -32.723 -8.909 44.168 1.00 88.75 507 GLU A C 1
ATOM 4114 O O . GLU A 1 507 ? -31.782 -9.575 43.739 1.00 88.75 507 GLU A O 1
ATOM 4119 N N . LEU A 1 508 ? -33.587 -8.326 43.324 1.00 88.25 508 LEU A N 1
ATOM 4120 C CA . LEU A 1 508 ? -33.486 -8.471 41.864 1.00 88.25 508 LEU A CA 1
ATOM 4121 C C . LEU A 1 508 ? -32.146 -7.954 41.313 1.00 88.25 508 LEU A C 1
ATOM 4123 O O . LEU A 1 508 ? -31.623 -8.488 40.332 1.00 88.25 508 LEU A O 1
ATOM 4127 N N . SER A 1 509 ? -31.578 -6.933 41.960 1.00 87.50 509 SER A N 1
ATOM 4128 C CA . SER A 1 509 ? -30.291 -6.338 41.588 1.00 87.50 509 SER A CA 1
ATOM 4129 C C . SER A 1 509 ? -29.074 -7.103 42.141 1.00 87.50 509 SER A C 1
ATOM 4131 O O . SER A 1 509 ? -27.948 -6.863 41.667 1.00 87.50 509 SER A O 1
ATOM 4133 N N . GLY A 1 510 ? -29.280 -8.013 43.105 1.00 86.25 510 GLY A N 1
ATOM 4134 C CA . GLY A 1 510 ? -28.246 -8.732 43.860 1.00 86.25 510 GLY A CA 1
ATOM 4135 C C . GLY A 1 510 ? -27.466 -7.826 44.820 1.00 86.25 510 GLY A C 1
ATOM 4136 O O . GLY A 1 510 ? -26.233 -7.792 44.766 1.00 86.25 510 GLY A O 1
ATOM 4137 N N . LEU A 1 511 ? -28.167 -6.981 45.581 1.00 88.25 511 LEU A N 1
ATOM 4138 C CA . LEU A 1 511 ? -27.613 -5.943 46.463 1.00 88.25 511 LEU A CA 1
ATOM 4139 C C . LEU A 1 511 ? -28.068 -6.063 47.931 1.00 88.25 511 LEU A C 1
ATOM 4141 O O . LEU A 1 511 ? -27.870 -5.119 48.699 1.00 88.25 511 LEU A O 1
ATOM 4145 N N . GLU A 1 512 ? -28.676 -7.181 48.311 1.00 80.88 512 GLU A N 1
ATOM 4146 C CA . GLU A 1 512 ? -29.337 -7.422 49.597 1.00 80.88 512 GLU A CA 1
ATOM 4147 C C . GLU A 1 512 ? -28.378 -7.516 50.799 1.00 80.88 512 GLU A C 1
ATOM 4149 O O . GLU A 1 512 ? -28.664 -6.929 51.839 1.00 80.88 512 GLU A O 1
ATOM 4154 N N . ASP A 1 513 ? -27.215 -8.157 50.647 1.00 74.56 513 ASP A N 1
ATOM 4155 C CA . ASP A 1 513 ? -26.375 -8.566 51.791 1.00 74.56 513 ASP A CA 1
ATOM 4156 C C . ASP A 1 513 ? -25.400 -7.488 52.314 1.00 74.56 513 ASP A C 1
ATOM 4158 O O . ASP A 1 513 ? -24.834 -7.625 53.396 1.00 74.56 513 ASP A O 1
ATOM 4162 N N . ASP A 1 514 ? -25.189 -6.400 51.567 1.00 78.62 514 ASP A N 1
ATOM 4163 C CA . ASP A 1 514 ? -24.108 -5.427 51.813 1.00 78.62 514 ASP A CA 1
ATOM 4164 C C . ASP A 1 514 ? -24.639 -3.995 52.029 1.00 78.62 514 ASP A C 1
ATOM 4166 O O . ASP A 1 514 ? -24.160 -3.048 51.390 1.00 78.62 514 ASP A O 1
ATOM 4170 N N . ASN A 1 515 ? -25.649 -3.804 52.885 1.00 88.94 515 ASN A N 1
ATOM 4171 C CA . ASN A 1 515 ? -26.164 -2.465 53.191 1.00 88.94 515 ASN A CA 1
ATOM 4172 C C . ASN A 1 515 ? -25.393 -1.806 54.359 1.00 88.94 515 ASN A C 1
ATOM 4174 O O . ASN A 1 515 ? -25.532 -2.230 55.501 1.00 88.94 515 ASN A O 1
ATOM 4178 N N . PRO A 1 516 ? -24.614 -0.728 54.132 1.00 90.88 516 PRO A N 1
ATOM 4179 C CA . PRO A 1 516 ? -23.843 -0.078 55.195 1.00 90.88 516 PRO A CA 1
ATOM 4180 C C . PRO A 1 516 ? -24.683 0.829 56.113 1.00 90.88 516 PRO A C 1
ATOM 4182 O O . PRO A 1 516 ? -24.141 1.396 57.062 1.00 90.88 516 PRO A O 1
ATOM 4185 N N . TYR A 1 517 ? -25.968 1.032 55.809 1.00 92.00 517 TYR A N 1
ATOM 4186 C CA . TYR A 1 517 ? -26.846 1.967 56.519 1.00 92.00 517 TYR A CA 1
ATOM 4187 C C . TYR A 1 517 ? -27.806 1.291 57.500 1.00 92.00 517 TYR A C 1
ATOM 4189 O O . TYR A 1 517 ? -28.375 1.980 58.344 1.00 92.00 517 TYR A O 1
ATOM 4197 N N . THR A 1 518 ? -27.996 -0.025 57.401 1.00 89.50 518 THR A N 1
ATOM 4198 C CA . THR A 1 518 ? -28.830 -0.801 58.323 1.00 89.50 518 THR A CA 1
ATOM 4199 C C . THR A 1 518 ? -28.373 -2.256 58.351 1.00 89.50 518 THR A C 1
ATOM 4201 O O . THR A 1 518 ? -28.020 -2.806 57.312 1.00 89.50 518 THR A O 1
ATOM 4204 N N . GLU A 1 519 ? -28.396 -2.873 59.531 1.00 87.69 519 GLU A N 1
ATOM 4205 C CA . GLU A 1 519 ? -28.179 -4.319 59.706 1.00 87.69 519 GLU A CA 1
ATOM 4206 C C . GLU A 1 519 ? -29.505 -5.097 59.695 1.00 87.69 519 GLU A C 1
ATOM 4208 O O . GLU A 1 519 ? -29.502 -6.322 59.666 1.00 87.69 519 GLU A O 1
ATOM 4213 N N . THR A 1 520 ? -30.641 -4.393 59.715 1.00 85.19 520 THR A N 1
ATOM 4214 C CA . THR A 1 520 ? -31.966 -5.002 59.830 1.00 85.19 520 THR A CA 1
ATOM 4215 C C . THR A 1 520 ? -32.419 -5.604 58.504 1.00 85.19 520 THR A C 1
ATOM 4217 O O . THR A 1 520 ? -32.590 -4.895 57.500 1.00 85.19 520 THR A O 1
ATOM 4220 N N . SER A 1 521 ? -32.669 -6.913 58.518 1.00 90.50 521 SER A N 1
ATOM 4221 C CA . SER A 1 521 ? -33.216 -7.633 57.368 1.00 90.50 521 SER A CA 1
ATOM 4222 C C . SER A 1 521 ? -34.730 -7.441 57.254 1.00 90.50 521 SER A C 1
ATOM 4224 O O . SER A 1 521 ? -35.440 -7.275 58.249 1.00 90.50 521 SER A O 1
ATOM 4226 N N . TYR A 1 522 ? -35.247 -7.499 56.027 1.00 92.62 522 TYR A N 1
ATOM 4227 C CA . TYR A 1 522 ? -36.683 -7.458 55.774 1.00 92.62 522 TYR A CA 1
ATOM 4228 C C . TYR A 1 522 ? -37.388 -8.632 56.462 1.00 92.62 522 TYR A C 1
ATOM 4230 O O . TYR A 1 522 ? -38.435 -8.445 57.081 1.00 92.62 522 TYR A O 1
ATOM 4238 N N . ASP A 1 523 ? -36.771 -9.815 56.429 1.00 90.81 523 ASP A N 1
ATOM 4239 C CA . ASP A 1 523 ? -37.312 -11.024 57.050 1.00 90.81 523 ASP A CA 1
ATOM 4240 C C . ASP A 1 523 ? -37.444 -10.878 58.572 1.00 90.81 523 ASP A C 1
ATOM 4242 O O . ASP A 1 523 ? -38.396 -11.386 59.166 1.00 90.81 523 ASP A O 1
ATOM 4246 N N . GLU A 1 524 ? -36.528 -10.143 59.211 1.00 91.81 524 GLU A N 1
ATOM 4247 C CA . GLU A 1 524 ? -36.592 -9.847 60.647 1.00 91.81 524 GLU A CA 1
ATOM 4248 C C . GLU A 1 524 ? -37.786 -8.944 60.970 1.00 91.81 524 GLU A C 1
ATOM 4250 O O . GLU A 1 524 ? -38.536 -9.236 61.902 1.00 91.81 524 GLU A O 1
ATOM 4255 N N . LEU A 1 525 ? -38.015 -7.896 60.169 1.00 93.06 525 LEU A N 1
ATOM 4256 C CA . LEU A 1 525 ? -39.161 -6.990 60.326 1.00 93.06 525 LEU A CA 1
ATOM 4257 C C . LEU A 1 525 ? -40.494 -7.700 60.074 1.00 93.06 525 LEU A C 1
ATOM 4259 O O . LEU A 1 525 ? -41.451 -7.504 60.824 1.00 93.06 525 LEU A O 1
ATOM 4263 N N . ALA A 1 526 ? -40.561 -8.536 59.036 1.00 93.50 526 ALA A N 1
ATOM 4264 C CA . ALA A 1 526 ? -41.748 -9.324 58.725 1.00 93.50 526 ALA A CA 1
ATOM 4265 C C . ALA A 1 526 ? -42.060 -10.321 59.851 1.00 93.50 526 ALA A C 1
ATOM 4267 O O . ALA A 1 526 ? -43.200 -10.402 60.314 1.00 93.50 526 ALA A O 1
ATOM 4268 N N . THR A 1 527 ? -41.032 -11.005 60.362 1.00 94.06 527 THR A N 1
ATOM 4269 C CA . THR A 1 527 ? -41.173 -11.937 61.488 1.00 94.06 527 THR A CA 1
ATOM 4270 C C . THR A 1 527 ? -41.588 -11.210 62.771 1.00 94.06 527 THR A C 1
ATOM 4272 O O . THR A 1 527 ? -42.470 -11.693 63.482 1.00 94.06 527 THR A O 1
ATOM 4275 N N . GLU A 1 528 ? -41.012 -10.041 63.078 1.00 93.12 528 GLU A N 1
ATOM 4276 C CA . GLU A 1 528 ? -41.411 -9.254 64.253 1.00 93.12 528 GLU A CA 1
ATOM 4277 C C . GLU A 1 528 ? -42.868 -8.782 64.145 1.00 93.12 528 GLU A C 1
ATOM 4279 O O . GLU A 1 528 ? -43.609 -8.873 65.126 1.00 93.12 528 GLU A O 1
ATOM 4284 N N . ARG A 1 529 ? -43.316 -8.361 62.955 1.00 94.56 529 ARG A N 1
ATOM 4285 C CA . ARG A 1 529 ? -44.722 -8.019 62.694 1.00 94.56 529 ARG A CA 1
ATOM 4286 C C . ARG A 1 529 ? -45.643 -9.201 62.979 1.00 94.56 529 ARG A C 1
ATOM 4288 O O . ARG A 1 529 ? -46.622 -9.035 63.702 1.00 94.56 529 ARG A O 1
ATOM 4295 N N . ASP A 1 530 ? -45.328 -10.383 62.454 1.00 92.88 530 ASP A N 1
ATOM 4296 C CA . ASP A 1 530 ? -46.152 -11.590 62.623 1.00 92.88 530 ASP A CA 1
ATOM 4297 C C . ASP A 1 530 ? -46.235 -12.028 64.096 1.00 92.88 530 ASP A C 1
ATOM 4299 O O . ASP A 1 530 ? -47.303 -12.392 64.607 1.00 92.88 530 ASP A O 1
ATOM 4303 N N . GLN A 1 531 ? -45.112 -11.950 64.815 1.00 91.69 531 GLN A N 1
ATOM 4304 C CA . GLN A 1 531 ? -45.063 -12.223 66.252 1.00 91.69 531 GLN A CA 1
ATOM 4305 C C . GLN A 1 531 ? -45.885 -11.205 67.047 1.00 91.69 531 GLN A C 1
ATOM 4307 O O . GLN A 1 531 ? -46.605 -11.585 67.974 1.00 91.69 531 GLN A O 1
ATOM 4312 N N . LEU A 1 532 ? -45.798 -9.923 66.684 1.00 92.25 532 LEU A N 1
ATOM 4313 C CA . LEU A 1 532 ? -46.537 -8.854 67.342 1.00 92.25 532 LEU A CA 1
ATOM 4314 C C . LEU A 1 532 ? -48.043 -8.967 67.083 1.00 92.25 532 LEU A C 1
ATOM 4316 O O . LEU A 1 532 ? -48.810 -8.851 68.034 1.00 92.25 532 LEU A O 1
ATOM 4320 N N . GLN A 1 533 ? -48.459 -9.292 65.856 1.00 93.19 533 GLN A N 1
ATOM 4321 C CA . GLN A 1 533 ? -49.852 -9.598 65.510 1.00 93.19 533 GLN A CA 1
ATOM 4322 C C . GLN A 1 533 ? -50.392 -10.733 66.385 1.00 93.19 533 GLN A C 1
ATOM 4324 O O . GLN A 1 533 ? -51.397 -10.573 67.072 1.00 93.19 533 GLN A O 1
ATOM 4329 N N . THR A 1 534 ? -49.647 -11.838 66.480 1.00 91.19 534 THR A N 1
ATOM 4330 C CA . THR A 1 534 ? -50.022 -12.975 67.335 1.00 91.19 534 THR A CA 1
ATOM 4331 C C . THR A 1 534 ? -50.153 -12.572 68.811 1.00 91.19 534 THR A C 1
ATOM 4333 O O . THR A 1 534 ? -51.026 -13.072 69.525 1.00 91.19 534 THR A O 1
ATOM 4336 N N . ALA A 1 535 ? -49.279 -11.690 69.306 1.00 88.94 535 ALA A N 1
ATOM 4337 C CA . ALA A 1 535 ? -49.336 -11.199 70.681 1.00 88.94 535 ALA A CA 1
ATOM 4338 C C . ALA A 1 535 ? -50.548 -10.283 70.921 1.00 88.94 535 ALA A C 1
ATOM 4340 O O . ALA A 1 535 ? -51.205 -10.409 71.958 1.00 88.94 535 ALA A O 1
ATOM 4341 N N . VAL A 1 536 ? -50.864 -9.406 69.962 1.00 90.44 536 VAL A N 1
ATOM 4342 C CA . VAL A 1 536 ? -52.064 -8.558 69.973 1.00 90.44 536 VAL A CA 1
ATOM 4343 C C . VAL A 1 536 ? -53.319 -9.414 70.003 1.00 90.44 536 VAL A C 1
ATOM 4345 O O . VAL A 1 536 ? -54.147 -9.219 70.889 1.00 90.44 536 VAL A O 1
ATOM 4348 N N . ASP A 1 537 ? -53.422 -10.408 69.122 1.00 87.75 537 ASP A N 1
ATOM 4349 C CA . ASP A 1 537 ? -54.589 -11.288 69.030 1.00 87.75 537 ASP A CA 1
ATOM 4350 C C . ASP A 1 537 ? -54.820 -12.065 70.327 1.00 87.75 537 ASP A C 1
ATOM 4352 O O . ASP A 1 537 ? -55.937 -12.114 70.843 1.00 87.75 537 ASP A O 1
ATOM 4356 N N . LYS A 1 538 ? -53.752 -12.607 70.927 1.00 88.56 538 LYS A N 1
ATOM 4357 C CA . LYS A 1 538 ? -53.835 -13.280 72.232 1.00 88.56 538 LYS A CA 1
ATOM 4358 C C . LYS A 1 538 ? -54.276 -12.331 73.344 1.00 88.56 538 LYS A C 1
ATOM 4360 O O . LYS A 1 538 ? -55.089 -12.710 74.186 1.00 88.56 538 LYS A O 1
ATOM 4365 N N . LYS A 1 539 ? -53.751 -11.102 73.371 1.00 85.81 539 LYS A N 1
ATOM 4366 C CA . LYS A 1 539 ? -54.111 -10.114 74.399 1.00 85.81 539 LYS A CA 1
ATOM 4367 C C . LYS A 1 539 ? -55.543 -9.604 74.215 1.00 85.81 539 LYS A C 1
ATOM 4369 O O . LYS A 1 539 ? -56.249 -9.428 75.205 1.00 85.81 539 LYS A O 1
ATOM 4374 N N . LYS A 1 540 ? -55.990 -9.455 72.966 1.00 86.69 540 LYS A N 1
ATOM 4375 C CA . LYS A 1 540 ? -57.376 -9.160 72.595 1.00 86.69 540 LYS A CA 1
ATOM 4376 C C . LYS A 1 540 ? -58.318 -10.251 73.113 1.00 86.69 540 LYS A C 1
ATOM 4378 O O . LYS A 1 540 ? -59.230 -9.938 73.869 1.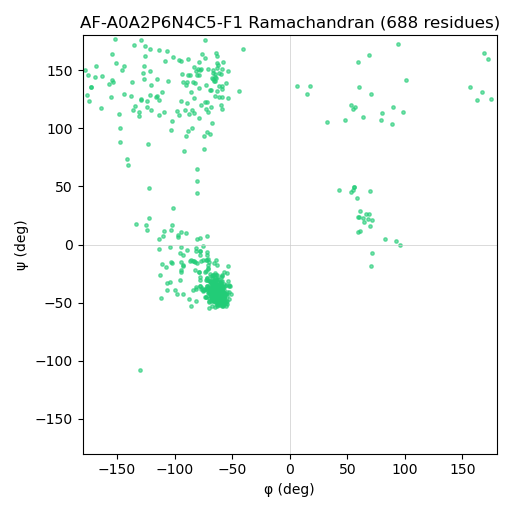00 86.69 540 LYS A O 1
ATOM 4383 N N . GLN A 1 541 ? -58.026 -11.521 72.821 1.00 84.56 541 GLN A N 1
ATOM 4384 C CA . GLN A 1 541 ? -58.800 -12.671 73.315 1.00 84.56 541 GLN A CA 1
ATOM 4385 C C . GLN A 1 541 ? -58.850 -12.734 74.850 1.00 84.56 541 GLN A C 1
ATOM 4387 O O . GLN A 1 541 ? -59.899 -13.010 75.435 1.00 84.56 541 GLN A O 1
ATOM 4392 N N . PHE A 1 542 ? -57.728 -12.454 75.520 1.00 85.56 542 PHE A N 1
ATOM 4393 C CA . PHE A 1 542 ? -57.670 -12.407 76.981 1.00 85.56 542 PHE A CA 1
ATOM 4394 C C . PHE A 1 542 ? -58.566 -11.301 77.562 1.00 85.56 542 PHE A C 1
ATOM 4396 O O . PHE A 1 542 ? -59.342 -11.564 78.480 1.00 85.56 542 PHE A O 1
ATOM 4403 N N . LEU A 1 543 ? -58.508 -10.082 77.017 1.00 84.06 543 LEU A N 1
ATOM 4404 C CA . LEU A 1 543 ? -59.346 -8.965 77.470 1.00 84.06 543 LEU A CA 1
ATOM 4405 C C . LEU A 1 543 ? -60.826 -9.178 77.144 1.00 84.06 543 LEU A C 1
ATOM 4407 O O . LEU A 1 543 ? -61.670 -8.891 77.986 1.00 84.06 543 LEU A O 1
ATOM 4411 N N . GLU A 1 544 ? -61.157 -9.736 75.978 1.00 82.06 544 GLU A N 1
ATOM 4412 C CA . GLU A 1 544 ? -62.527 -10.151 75.639 1.00 82.06 544 GLU A CA 1
ATOM 4413 C C . GLU A 1 544 ? -63.068 -11.153 76.667 1.00 82.06 544 GLU A C 1
ATOM 4415 O O . GLU A 1 544 ? -64.202 -11.018 77.131 1.00 82.06 544 GLU A O 1
ATOM 4420 N N . SER A 1 545 ? -62.234 -12.108 77.087 1.00 76.81 545 SER A N 1
ATOM 4421 C CA . SER A 1 545 ? -62.574 -13.091 78.121 1.00 76.81 545 SER A CA 1
ATOM 4422 C C . SER A 1 545 ? -62.732 -12.447 79.505 1.00 76.81 545 SER A C 1
ATOM 4424 O O . SER A 1 545 ? -63.651 -12.794 80.246 1.00 76.81 545 SER A O 1
ATOM 4426 N N . GLN A 1 546 ? -61.893 -11.465 79.851 1.00 73.88 546 GLN A N 1
ATOM 4427 C CA . GLN A 1 546 ? -61.980 -10.726 81.115 1.00 73.88 546 GLN A CA 1
ATOM 4428 C C . GLN A 1 546 ? -63.210 -9.805 81.175 1.00 73.88 546 GLN A C 1
ATOM 4430 O O . GLN A 1 546 ? -63.877 -9.746 82.206 1.00 73.88 546 GLN A O 1
ATOM 4435 N N . ILE A 1 547 ? -63.551 -9.119 80.079 1.00 71.31 547 ILE A N 1
ATOM 4436 C CA . ILE A 1 547 ? -64.768 -8.297 79.966 1.00 71.31 547 ILE A CA 1
ATOM 4437 C C . ILE A 1 547 ? -66.011 -9.185 80.046 1.00 71.31 547 ILE A C 1
ATOM 4439 O O . ILE A 1 547 ? -66.971 -8.834 80.733 1.00 71.31 547 ILE A O 1
ATOM 4443 N N . ALA A 1 548 ? -65.988 -10.348 79.389 1.00 64.94 548 ALA A N 1
ATOM 4444 C CA . ALA A 1 548 ? -67.058 -11.331 79.503 1.00 64.94 548 ALA A CA 1
ATOM 4445 C C . ALA A 1 548 ? -67.226 -11.811 80.954 1.00 64.94 548 ALA A C 1
ATOM 4447 O O . ALA A 1 548 ? -68.355 -11.883 81.427 1.00 64.94 548 ALA A O 1
ATOM 4448 N N . ALA A 1 549 ? -66.130 -12.054 81.684 1.00 61.22 549 ALA A N 1
ATOM 4449 C CA . ALA A 1 549 ? -66.163 -12.431 83.099 1.00 61.22 549 ALA A CA 1
ATOM 4450 C C . ALA A 1 549 ? -66.644 -11.293 84.026 1.00 61.22 549 ALA A C 1
ATOM 4452 O O . ALA A 1 549 ? -67.413 -11.545 84.949 1.00 61.22 549 ALA A O 1
ATOM 4453 N N . ALA A 1 550 ? -66.250 -10.039 83.775 1.00 55.06 550 ALA A N 1
ATOM 4454 C CA . ALA A 1 550 ? -66.647 -8.878 84.581 1.00 55.06 550 ALA A CA 1
ATOM 4455 C C . ALA A 1 550 ? -68.120 -8.468 84.380 1.00 55.06 550 ALA A C 1
ATOM 4457 O O . ALA A 1 550 ? -68.763 -7.984 85.312 1.00 55.06 550 ALA A O 1
ATOM 4458 N N . ASN A 1 551 ? -68.679 -8.698 83.188 1.00 52.56 551 ASN A N 1
ATOM 4459 C CA . ASN A 1 551 ? -70.106 -8.509 82.909 1.00 52.56 551 ASN A CA 1
ATOM 4460 C C . ASN A 1 551 ? -70.976 -9.698 83.367 1.00 52.56 551 ASN A C 1
ATOM 4462 O O . ASN A 1 551 ? -72.204 -9.631 83.263 1.00 52.56 551 ASN A O 1
ATOM 4466 N N . ASN A 1 552 ? -70.373 -10.772 83.895 1.00 46.81 552 ASN A N 1
ATOM 4467 C CA . ASN A 1 552 ? -71.078 -11.994 84.262 1.00 46.81 552 ASN A CA 1
ATOM 4468 C C . ASN A 1 552 ? -71.619 -11.935 85.703 1.00 46.81 552 ASN A C 1
ATOM 4470 O O . ASN A 1 552 ? -70.923 -12.230 86.672 1.00 46.81 552 ASN A O 1
ATOM 4474 N N . LYS A 1 553 ? -72.902 -11.592 85.858 1.00 48.47 553 LYS A N 1
ATOM 4475 C CA . LYS A 1 553 ? -73.615 -11.598 87.152 1.00 48.47 553 LYS A CA 1
ATOM 4476 C C . LYS A 1 553 ? -73.917 -13.004 87.712 1.00 48.47 553 LYS A C 1
ATOM 4478 O O . LYS A 1 553 ? -74.654 -13.089 88.691 1.00 48.47 553 LYS A O 1
ATOM 4483 N N . GLN A 1 554 ? -73.420 -14.090 87.109 1.00 53.53 554 GLN A N 1
ATOM 4484 C CA . GLN A 1 554 ? -73.952 -15.445 87.349 1.00 53.53 554 GLN A CA 1
ATOM 4485 C C . GLN A 1 554 ? -72.912 -16.561 87.604 1.00 53.53 554 GLN A C 1
ATOM 4487 O O . GLN A 1 554 ? -73.266 -17.729 87.564 1.00 53.53 554 GLN A O 1
ATOM 4492 N N . GLY A 1 555 ? -71.657 -16.241 87.951 1.00 53.09 555 GLY A N 1
ATOM 4493 C CA . GLY A 1 555 ? -70.784 -17.187 88.679 1.00 53.09 555 GLY A CA 1
ATOM 4494 C C . GLY A 1 555 ? -70.231 -18.414 87.926 1.00 53.09 555 GLY A C 1
ATOM 4495 O O . GLY A 1 555 ? -69.827 -19.368 88.581 1.00 53.09 555 GLY A O 1
ATOM 4496 N N . LEU A 1 556 ? -70.170 -18.405 86.590 1.00 56.44 556 LEU A N 1
ATOM 4497 C CA . LEU A 1 556 ? -69.588 -19.496 85.778 1.00 56.44 556 LEU A CA 1
ATOM 4498 C C . LEU A 1 556 ? -68.104 -19.249 85.436 1.00 56.44 556 LEU A C 1
ATOM 4500 O O . LEU A 1 556 ? -67.712 -18.097 85.220 1.00 56.44 556 LEU A O 1
ATOM 4504 N N . THR A 1 557 ? -67.282 -20.308 85.342 1.00 57.56 557 THR A N 1
ATOM 4505 C CA . THR A 1 557 ? -65.852 -20.186 84.983 1.00 57.56 557 THR A CA 1
ATOM 4506 C C . THR A 1 557 ? -65.641 -19.986 83.470 1.00 57.56 557 THR A C 1
ATOM 4508 O O . THR A 1 557 ? -66.448 -20.458 82.661 1.00 57.56 557 THR A O 1
ATOM 4511 N N . PRO A 1 558 ? -64.567 -19.289 83.041 1.00 57.12 558 PRO A N 1
ATOM 4512 C CA . PRO A 1 558 ? -64.291 -19.021 81.623 1.00 57.12 558 PRO A CA 1
ATOM 4513 C C . PRO A 1 558 ? -64.179 -20.281 80.750 1.00 57.12 558 PRO A C 1
ATOM 4515 O O . PRO A 1 558 ? -64.597 -20.266 79.592 1.00 57.12 558 PRO A O 1
ATOM 4518 N N . GLU A 1 559 ? -63.664 -21.378 81.303 1.00 61.59 559 GLU A N 1
ATOM 4519 C CA . GLU A 1 559 ? -63.498 -22.660 80.615 1.00 61.59 559 GLU A CA 1
ATOM 4520 C C . GLU A 1 559 ? -64.851 -23.331 80.331 1.00 61.59 559 GLU A C 1
ATOM 4522 O O . GLU A 1 559 ? -65.075 -23.798 79.216 1.00 61.59 559 GLU A O 1
ATOM 4527 N N . GLN A 1 560 ? -65.790 -23.283 81.285 1.00 61.50 560 GLN A N 1
ATOM 4528 C CA . GLN A 1 560 ? -67.153 -23.805 81.107 1.00 61.50 560 GLN A CA 1
ATOM 4529 C C . GLN A 1 560 ? -67.924 -23.013 80.047 1.00 61.50 560 GLN A C 1
ATOM 4531 O O . GLN A 1 560 ? -68.649 -23.580 79.231 1.00 61.50 560 GLN A O 1
ATOM 4536 N N . ILE A 1 561 ? -67.735 -21.692 80.009 1.00 63.00 561 ILE A N 1
ATOM 4537 C CA . ILE A 1 561 ? -68.335 -20.844 78.973 1.00 63.00 561 ILE A CA 1
ATOM 4538 C C . ILE A 1 561 ? -67.730 -21.169 77.600 1.00 63.00 561 ILE A C 1
ATOM 4540 O O . ILE A 1 561 ? -68.459 -21.161 76.609 1.00 63.00 561 ILE A O 1
ATOM 4544 N N . ASN A 1 562 ? -66.430 -21.473 77.516 1.00 66.19 562 ASN A N 1
ATOM 4545 C CA . ASN A 1 562 ? -65.791 -21.852 76.255 1.00 66.19 562 ASN A CA 1
ATOM 4546 C C . ASN A 1 562 ? -66.273 -23.220 75.742 1.00 66.19 562 ASN A C 1
ATOM 4548 O O . ASN A 1 562 ? -66.603 -23.331 74.564 1.00 66.19 562 ASN A O 1
ATOM 4552 N N . GLU A 1 563 ? -66.404 -24.224 76.612 1.00 68.88 563 GLU A N 1
ATOM 4553 C CA . GLU A 1 563 ? -66.995 -25.523 76.249 1.00 68.88 563 GLU A CA 1
ATOM 4554 C C . GLU A 1 563 ? -68.448 -25.375 75.775 1.00 68.88 563 GLU A C 1
ATOM 4556 O O . GLU A 1 563 ? -68.835 -25.941 74.752 1.00 68.88 563 GLU A O 1
ATOM 4561 N N . LEU A 1 564 ? -69.247 -24.545 76.456 1.00 67.44 564 LEU A N 1
ATOM 4562 C CA . LEU A 1 564 ? -70.627 -24.264 76.052 1.00 67.44 564 LEU A CA 1
ATOM 4563 C C . LEU A 1 564 ? -70.700 -23.469 74.741 1.00 67.44 564 LEU A C 1
ATOM 4565 O O . LEU A 1 564 ? -71.621 -23.692 73.955 1.00 67.44 564 LEU A O 1
ATOM 4569 N N . LYS A 1 565 ? -69.731 -22.586 74.456 1.00 71.19 565 LYS A N 1
ATOM 4570 C CA . LYS A 1 565 ? -69.601 -21.907 73.151 1.00 71.19 565 LYS A CA 1
ATOM 4571 C C . LYS A 1 565 ? -69.251 -22.881 72.034 1.00 71.19 565 LYS A C 1
ATOM 4573 O O . LYS A 1 565 ? -69.840 -22.795 70.957 1.00 71.19 565 LYS A O 1
ATOM 4578 N N . GLU A 1 566 ? -68.313 -23.795 72.265 1.00 72.94 566 GLU A N 1
ATOM 4579 C CA . GLU A 1 566 ? -67.953 -24.823 71.284 1.00 72.94 566 GLU A CA 1
ATOM 4580 C C . GLU A 1 566 ? -69.125 -25.773 71.019 1.00 72.94 566 GLU A C 1
ATOM 4582 O O . GLU A 1 566 ? -69.420 -26.064 69.858 1.00 72.94 566 GLU A O 1
ATOM 4587 N N . ALA A 1 567 ? -69.858 -26.167 72.064 1.00 70.56 567 ALA A N 1
ATOM 4588 C CA . ALA A 1 567 ? -71.085 -26.946 71.936 1.00 70.56 567 ALA A CA 1
ATOM 4589 C C . ALA A 1 567 ? -72.171 -26.175 71.166 1.00 70.56 567 ALA A C 1
ATOM 4591 O O . ALA A 1 567 ? -72.742 -26.708 70.219 1.00 70.56 567 ALA A O 1
ATOM 4592 N N . PHE A 1 568 ? -72.416 -24.904 71.497 1.00 76.31 568 PHE A N 1
ATOM 4593 C CA . PHE A 1 568 ? -73.381 -24.058 70.786 1.00 76.31 568 PHE A CA 1
ATOM 4594 C C . PHE A 1 568 ? -73.041 -23.944 69.293 1.00 76.31 568 PHE A C 1
ATOM 4596 O O . PHE A 1 568 ? -73.900 -24.164 68.443 1.00 76.31 568 PHE A O 1
ATOM 4603 N N . LYS A 1 569 ? -71.765 -23.707 68.964 1.00 76.81 569 LYS A N 1
ATOM 4604 C CA . LYS A 1 569 ? -71.274 -23.633 67.580 1.00 76.81 569 LYS A CA 1
ATOM 4605 C C . LYS A 1 569 ? -71.335 -24.978 66.848 1.00 76.81 569 LYS A C 1
ATOM 4607 O O . LYS A 1 569 ? -71.460 -25.004 65.629 1.00 76.81 569 LYS A O 1
ATOM 4612 N N . HIS A 1 570 ? -71.236 -26.095 67.566 1.00 75.94 570 HIS A N 1
ATOM 4613 C CA . HIS A 1 570 ? -71.394 -27.426 66.983 1.00 75.94 570 HIS A CA 1
ATOM 4614 C C . HIS A 1 570 ? -72.833 -27.683 66.505 1.00 75.94 570 HIS A C 1
ATOM 4616 O O . HIS A 1 570 ? -73.036 -28.378 65.506 1.00 75.94 570 HIS A O 1
ATOM 4622 N N . PHE A 1 571 ? -73.824 -27.124 67.207 1.00 75.44 571 PHE A N 1
ATOM 4623 C CA . PHE A 1 571 ? -75.240 -27.313 66.890 1.00 75.44 571 PHE A CA 1
ATOM 4624 C C . PHE A 1 571 ? -75.840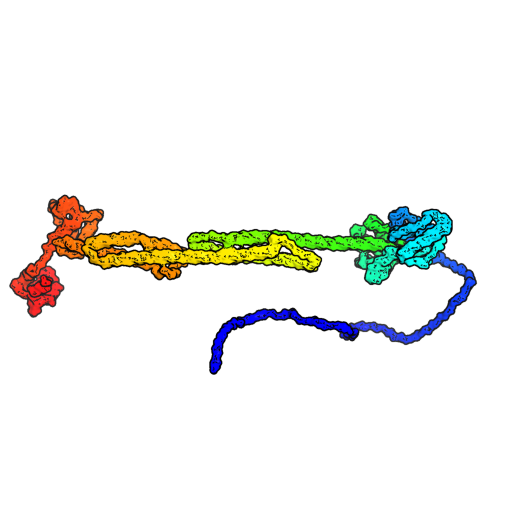 -26.210 66.007 1.00 75.44 571 PHE A C 1
ATOM 4626 O O . PHE A 1 571 ? -76.794 -26.516 65.296 1.00 75.44 571 PHE A O 1
ATOM 4633 N N . ASP A 1 572 ? -75.270 -24.999 65.989 1.00 79.75 572 ASP A N 1
ATOM 4634 C CA . ASP A 1 572 ? -75.600 -23.930 65.030 1.00 79.75 572 ASP A CA 1
ATOM 4635 C C . ASP A 1 572 ? -75.002 -24.256 63.651 1.00 79.75 572 ASP A C 1
ATOM 4637 O O . ASP A 1 572 ? -73.912 -23.813 63.275 1.00 79.75 572 ASP A O 1
ATOM 4641 N N . LYS A 1 573 ? -75.713 -25.089 62.886 1.00 71.75 573 LYS A N 1
ATOM 4642 C CA . LYS A 1 573 ? -75.323 -25.462 61.520 1.00 71.75 573 LYS A CA 1
ATOM 4643 C C . LYS A 1 573 ? -75.559 -24.319 60.542 1.00 71.75 573 LYS A C 1
ATOM 4645 O O . LYS A 1 573 ? -74.924 -24.302 59.485 1.00 71.75 573 LYS A O 1
ATOM 4650 N N . SER A 1 574 ? -76.461 -23.393 60.866 1.00 70.00 574 SER A N 1
ATOM 4651 C CA . SER A 1 574 ? -76.671 -22.163 60.099 1.00 70.00 574 SER A CA 1
ATOM 4652 C C . SER A 1 574 ? -75.507 -21.176 60.190 1.00 70.00 574 SER A C 1
ATOM 4654 O O . SER A 1 574 ? -75.322 -20.390 59.258 1.00 70.00 574 SER A O 1
ATOM 4656 N N . GLY A 1 575 ? -74.721 -21.218 61.268 1.00 71.06 575 GLY A N 1
ATOM 4657 C CA . GLY A 1 575 ? -73.634 -20.280 61.543 1.00 71.06 575 GLY A CA 1
ATOM 4658 C C . GLY A 1 575 ? -74.114 -18.840 61.741 1.00 71.06 575 GLY A C 1
ATOM 4659 O O . GLY A 1 575 ? -73.344 -17.906 61.503 1.00 71.06 575 GLY A O 1
ATOM 4660 N N . ASP A 1 576 ? -75.382 -18.644 62.113 1.00 76.69 576 ASP A N 1
ATOM 4661 C CA . ASP A 1 576 ? -75.987 -17.320 62.291 1.00 76.69 576 ASP A CA 1
ATOM 4662 C C . ASP A 1 576 ? -75.937 -16.829 63.752 1.00 76.69 576 ASP A C 1
ATOM 4664 O O . ASP A 1 576 ? -76.516 -15.790 64.090 1.00 76.69 576 ASP A O 1
ATOM 4668 N N . ASN A 1 577 ? -75.184 -17.541 64.598 1.00 72.06 577 ASN A N 1
ATOM 4669 C CA . ASN A 1 577 ? -75.030 -17.336 66.035 1.00 72.06 577 ASN A CA 1
ATOM 4670 C C . ASN A 1 577 ? -76.351 -17.452 66.818 1.00 72.06 577 ASN A C 1
ATOM 4672 O O . ASN A 1 577 ? -76.463 -16.907 67.922 1.00 72.06 577 ASN A O 1
ATOM 4676 N N . HIS A 1 578 ? -77.345 -18.157 66.272 1.00 80.75 578 HIS A N 1
ATOM 4677 C CA . HIS A 1 578 ? -78.617 -18.437 66.923 1.00 80.75 578 HIS A CA 1
ATOM 4678 C C . HIS A 1 578 ? -79.025 -19.896 66.696 1.00 80.75 578 HIS A C 1
ATOM 4680 O O . HIS A 1 578 ? -78.920 -20.411 65.595 1.00 80.75 578 HIS A O 1
ATOM 4686 N N . LEU A 1 579 ? -79.566 -20.555 67.722 1.00 80.00 579 LEU A N 1
ATOM 4687 C CA . LEU A 1 579 ? -80.125 -21.896 67.562 1.00 80.00 579 LEU A CA 1
ATOM 4688 C C . LEU A 1 579 ? -81.597 -21.809 67.177 1.00 80.00 579 LEU A C 1
ATOM 4690 O O . LEU A 1 579 ? -82.437 -21.261 67.913 1.00 80.00 579 LEU A O 1
ATOM 4694 N N . ASP A 1 580 ? -81.921 -22.391 66.029 1.00 80.69 580 ASP A N 1
ATOM 4695 C CA . ASP A 1 580 ? -83.304 -22.570 65.626 1.00 80.69 580 ASP A CA 1
ATOM 4696 C C . ASP A 1 580 ? -84.000 -23.681 66.439 1.00 80.69 580 ASP A C 1
ATOM 4698 O O . ASP A 1 580 ? -83.429 -24.357 67.304 1.00 80.69 580 ASP A O 1
ATOM 4702 N N . LYS A 1 581 ? -85.296 -23.859 66.192 1.00 80.31 581 LYS A N 1
ATOM 4703 C CA . LYS A 1 581 ? -86.131 -24.809 66.930 1.00 80.31 581 LYS A CA 1
ATOM 4704 C C . LYS A 1 581 ? -85.698 -26.271 66.765 1.00 80.31 581 LYS A C 1
ATOM 4706 O O . LYS A 1 581 ? -85.931 -27.074 67.668 1.00 80.31 581 LYS A O 1
ATOM 4711 N N . LEU A 1 582 ? -85.102 -26.629 65.631 1.00 79.75 582 LEU A N 1
ATOM 4712 C CA . LEU A 1 582 ? -84.606 -27.973 65.324 1.00 79.75 582 LEU A CA 1
ATOM 4713 C C . LEU A 1 582 ? -83.199 -28.193 65.893 1.00 79.75 582 LEU A C 1
ATOM 4715 O O . LEU A 1 582 ? -82.918 -29.268 66.430 1.00 79.75 582 LEU A O 1
ATOM 4719 N N . GLU A 1 583 ? -82.339 -27.184 65.824 1.00 83.69 583 GLU A N 1
ATOM 4720 C CA . GLU A 1 583 ? -80.972 -27.209 66.347 1.00 83.69 583 GLU A CA 1
ATOM 4721 C C . GLU A 1 583 ? -80.962 -27.262 67.875 1.00 83.69 583 GLU A C 1
ATOM 4723 O O . GLU A 1 583 ? -80.313 -28.132 68.460 1.00 83.69 583 GLU A O 1
ATOM 4728 N N . PHE A 1 584 ? -81.783 -26.439 68.535 1.00 82.94 584 PHE A N 1
ATOM 4729 C CA . PHE A 1 584 ? -81.944 -26.487 69.990 1.00 82.94 584 PHE A CA 1
ATOM 4730 C C . PHE A 1 584 ? -82.540 -27.821 70.460 1.00 82.94 584 PHE A C 1
ATOM 4732 O O . PHE A 1 584 ? -82.119 -28.378 71.475 1.00 82.94 584 PHE A O 1
ATOM 4739 N N . ARG A 1 585 ? -83.476 -28.392 69.688 1.00 79.81 585 ARG A N 1
ATOM 4740 C CA . ARG A 1 585 ? -84.027 -29.723 69.981 1.00 79.81 585 ARG A CA 1
ATOM 4741 C C . ARG A 1 585 ? -82.969 -30.813 69.891 1.00 79.81 585 ARG A C 1
ATOM 4743 O O . ARG A 1 585 ? -82.930 -31.695 70.745 1.00 79.81 585 ARG A O 1
ATOM 4750 N N . SER A 1 586 ? -82.126 -30.739 68.867 1.00 77.38 586 SER A N 1
ATOM 4751 C CA . SER A 1 586 ? -81.032 -31.686 68.645 1.00 77.38 586 SER A CA 1
ATOM 4752 C C . SER A 1 586 ? -79.977 -31.588 69.749 1.00 77.38 586 SER A C 1
ATOM 4754 O O . SER A 1 586 ? -79.470 -32.613 70.204 1.00 77.38 586 SER A O 1
ATOM 4756 N N . CYS A 1 587 ? -79.699 -30.373 70.231 1.00 79.62 587 CYS A N 1
ATOM 4757 C CA . CYS A 1 587 ? -78.811 -30.134 71.364 1.00 79.62 587 CYS A CA 1
ATOM 4758 C C . CYS A 1 587 ? -79.345 -30.792 72.651 1.00 79.62 587 CYS A C 1
ATOM 4760 O O . CYS A 1 587 ? -78.650 -31.618 73.242 1.00 79.62 587 CYS A O 1
ATOM 4762 N N . LEU A 1 588 ? -80.608 -30.540 73.025 1.00 75.81 588 LEU A N 1
ATOM 4763 C CA . LEU A 1 588 ? -81.227 -31.148 74.216 1.00 75.81 588 LEU A CA 1
ATOM 4764 C C . LEU A 1 588 ? -81.310 -32.682 74.129 1.00 75.81 588 LEU A C 1
ATOM 4766 O O . LEU A 1 588 ? -81.036 -33.368 75.113 1.00 75.81 588 LEU A O 1
ATOM 4770 N N . GLN A 1 589 ? -81.596 -33.231 72.942 1.00 73.56 589 GLN A N 1
ATOM 4771 C CA . GLN A 1 589 ? -81.561 -34.679 72.705 1.00 73.56 589 GLN A CA 1
ATOM 4772 C C . GLN A 1 589 ? -80.164 -35.277 72.893 1.00 73.56 589 GLN A C 1
ATOM 4774 O O . GLN A 1 589 ? -80.041 -36.370 73.444 1.00 73.56 589 GLN A O 1
ATOM 4779 N N . THR A 1 590 ? -79.122 -34.570 72.453 1.00 69.56 590 THR A N 1
ATOM 4780 C CA . THR A 1 590 ? -77.726 -35.012 72.608 1.00 69.56 590 THR A CA 1
ATOM 4781 C C . THR A 1 590 ? -77.281 -34.953 74.071 1.00 69.56 590 THR A C 1
ATOM 4783 O O . THR A 1 590 ? -76.532 -35.816 74.516 1.00 69.56 590 THR A O 1
ATOM 4786 N N . LEU A 1 591 ? -77.819 -34.004 74.842 1.00 66.38 591 LEU A N 1
ATOM 4787 C CA . LEU A 1 591 ? -77.657 -33.903 76.297 1.00 66.38 591 LEU A CA 1
ATOM 4788 C C . LEU A 1 591 ? -78.545 -34.894 77.082 1.00 66.38 591 LEU A C 1
ATOM 4790 O O . LEU A 1 591 ? -78.588 -34.854 78.308 1.00 66.38 591 LEU A O 1
ATOM 4794 N N . GLY A 1 592 ? -79.255 -35.797 76.394 1.00 59.00 592 GLY A N 1
ATOM 4795 C CA . GLY A 1 592 ? -80.055 -36.861 77.007 1.00 59.00 592 GLY A CA 1
ATOM 4796 C C . GLY A 1 592 ? -81.451 -36.440 77.477 1.00 59.00 592 GLY A C 1
ATOM 4797 O O . GLY A 1 592 ? -82.177 -37.263 78.035 1.00 59.00 592 GLY A O 1
ATOM 4798 N N . GLN A 1 593 ? -81.871 -35.198 77.224 1.00 69.50 593 GLN A N 1
ATOM 4799 C CA . GLN A 1 593 ? -83.192 -34.697 77.597 1.00 69.50 593 GLN A CA 1
ATOM 4800 C C . GLN A 1 593 ? -84.159 -34.773 76.409 1.00 69.50 593 GLN A C 1
ATOM 4802 O O . GLN A 1 593 ? -84.003 -34.099 75.389 1.00 69.50 593 GLN A O 1
ATOM 4807 N N . THR A 1 594 ? -85.194 -35.608 76.531 1.00 66.19 594 THR A N 1
ATOM 4808 C CA . THR A 1 594 ? -86.249 -35.743 75.516 1.00 66.19 594 THR A CA 1
ATOM 4809 C C . THR A 1 594 ? -87.580 -35.254 76.065 1.00 66.19 594 THR A C 1
ATOM 4811 O O . THR A 1 594 ? -88.056 -35.725 77.094 1.00 66.19 594 THR A O 1
ATOM 4814 N N . TYR A 1 595 ? -88.193 -34.305 75.362 1.00 74.31 595 TYR A N 1
ATOM 4815 C CA . TYR A 1 595 ? -89.479 -33.722 75.734 1.00 74.31 595 TYR A CA 1
ATOM 4816 C C . TYR A 1 595 ? -90.543 -34.051 74.674 1.00 74.31 595 TYR A C 1
ATOM 4818 O O . TYR A 1 595 ? -90.234 -34.028 73.478 1.00 74.31 595 TYR A O 1
ATOM 4826 N N . PRO A 1 596 ? -91.799 -34.327 75.072 1.00 76.25 596 PRO A N 1
ATOM 4827 C CA . PRO A 1 596 ? -92.940 -34.350 74.156 1.00 76.25 596 PRO A CA 1
ATOM 4828 C C . PRO A 1 596 ? -93.114 -32.996 73.453 1.00 76.25 596 PRO A C 1
ATOM 4830 O O . PRO A 1 596 ? -92.782 -31.961 74.031 1.00 76.25 596 PRO A O 1
ATOM 4833 N N . ASP A 1 597 ? -93.666 -32.984 72.235 1.00 75.00 597 ASP A N 1
ATOM 4834 C CA . ASP A 1 597 ? -93.719 -31.783 71.380 1.00 75.00 597 ASP A CA 1
ATOM 4835 C C . ASP A 1 597 ? -94.334 -30.554 72.058 1.00 75.00 597 ASP A C 1
ATOM 4837 O O . ASP A 1 597 ? -93.794 -29.453 71.941 1.00 75.00 597 ASP A O 1
ATOM 4841 N N . ASP A 1 598 ? -95.408 -30.736 72.822 1.00 75.00 598 ASP A N 1
ATOM 4842 C CA . ASP A 1 598 ? -96.093 -29.635 73.504 1.00 75.00 598 ASP A CA 1
ATOM 4843 C C . ASP A 1 598 ? -95.244 -29.036 74.639 1.00 75.00 598 ASP A C 1
ATOM 4845 O O . ASP A 1 598 ? -95.172 -27.815 74.793 1.00 75.00 598 ASP A O 1
ATOM 4849 N N . ALA A 1 599 ? -94.532 -29.886 75.387 1.00 73.69 599 ALA A N 1
ATOM 4850 C CA . ALA A 1 599 ? -93.630 -29.463 76.457 1.00 73.69 599 ALA A CA 1
ATOM 4851 C C . ALA A 1 599 ? -92.364 -28.796 75.899 1.00 73.69 599 ALA A C 1
ATOM 4853 O O . ALA A 1 599 ? -91.914 -27.779 76.425 1.00 73.69 599 ALA A O 1
ATOM 4854 N N . PHE A 1 600 ? -91.828 -29.319 74.791 1.00 82.94 600 PHE A N 1
ATOM 4855 C CA . PHE A 1 600 ? -90.686 -28.727 74.100 1.00 82.94 600 PHE A CA 1
ATOM 4856 C C . PHE A 1 600 ? -91.018 -27.341 73.538 1.00 82.94 600 PHE A C 1
ATOM 4858 O O . PHE A 1 600 ? -90.222 -26.418 73.671 1.00 82.94 600 PHE A O 1
ATOM 4865 N N . ASN A 1 601 ? -92.199 -27.165 72.939 1.00 78.81 601 ASN A N 1
ATOM 4866 C CA . ASN A 1 601 ? -92.625 -25.871 72.402 1.00 78.81 601 ASN A CA 1
ATOM 4867 C C . ASN A 1 601 ? -92.736 -24.802 73.500 1.00 78.81 601 ASN A C 1
ATOM 4869 O O . ASN A 1 601 ? -92.335 -23.659 73.283 1.00 78.81 601 ASN A O 1
ATOM 4873 N N . HIS A 1 602 ? -93.236 -25.181 74.679 1.00 76.81 602 HIS A N 1
ATOM 4874 C CA . HIS A 1 602 ? -93.294 -24.299 75.844 1.00 76.81 602 HIS A CA 1
ATOM 4875 C C . HIS A 1 602 ? -91.896 -23.966 76.386 1.00 76.81 602 HIS A C 1
ATOM 4877 O O . HIS A 1 602 ? -91.607 -22.804 76.680 1.00 76.81 602 HIS A O 1
ATOM 4883 N N . LEU A 1 603 ? -91.014 -24.966 76.491 1.00 76.12 603 LEU A N 1
ATOM 4884 C CA . LEU A 1 603 ? -89.622 -24.780 76.907 1.00 76.12 603 LEU A CA 1
ATOM 4885 C C . LEU A 1 603 ? -88.880 -23.844 75.946 1.00 76.12 603 LEU A C 1
ATOM 4887 O O . LEU A 1 603 ? -88.302 -22.856 76.383 1.00 76.12 603 LEU A O 1
ATOM 4891 N N . TYR A 1 604 ? -88.981 -24.097 74.639 1.00 80.69 604 TYR A N 1
ATOM 4892 C CA . TYR A 1 604 ? -88.381 -23.267 73.596 1.00 80.69 604 TYR A CA 1
ATOM 4893 C C . TYR A 1 604 ? -88.863 -21.816 73.687 1.00 80.69 604 TYR A C 1
ATOM 4895 O O . TYR A 1 604 ? -88.049 -20.901 73.679 1.00 80.69 604 TYR A O 1
ATOM 4903 N N . GLY A 1 605 ? -90.174 -21.597 73.853 1.00 75.81 605 GLY A N 1
ATOM 4904 C CA . GLY A 1 605 ? -90.738 -20.251 73.999 1.00 75.81 605 GLY A CA 1
ATOM 4905 C C . GLY A 1 605 ? -90.303 -19.531 75.280 1.00 75.81 605 GLY A C 1
ATOM 4906 O O . GLY A 1 605 ? -90.139 -18.314 75.271 1.00 75.81 605 GLY A O 1
ATOM 4907 N N . THR A 1 606 ? -90.080 -20.277 76.365 1.00 75.25 606 THR A N 1
ATOM 4908 C CA . THR A 1 606 ? -89.602 -19.725 77.644 1.00 75.25 606 THR A CA 1
ATOM 4909 C C . THR A 1 606 ? -88.129 -19.331 77.552 1.00 75.25 606 THR A C 1
ATOM 4911 O O . THR A 1 606 ? -87.758 -18.236 77.967 1.00 75.25 606 THR A O 1
ATOM 4914 N N . VAL A 1 607 ? -87.297 -20.193 76.963 1.00 75.06 607 VAL A N 1
ATOM 4915 C CA . VAL A 1 607 ? -85.855 -19.956 76.808 1.00 75.06 607 VAL A CA 1
ATOM 4916 C C . VAL A 1 607 ? -85.580 -18.867 75.771 1.00 75.06 607 VAL A C 1
ATOM 4918 O O . VAL A 1 607 ? -84.711 -18.032 75.986 1.00 75.06 607 VAL A O 1
ATOM 4921 N N . ALA A 1 608 ? -86.349 -18.805 74.681 1.00 75.50 608 ALA A N 1
ATOM 4922 C CA . ALA A 1 608 ? -86.183 -17.783 73.647 1.00 75.50 608 ALA A CA 1
ATOM 4923 C C . ALA A 1 608 ? -86.644 -16.373 74.072 1.00 75.50 608 ALA A C 1
ATOM 4925 O O . ALA A 1 608 ? -86.471 -15.426 73.307 1.00 75.50 608 AL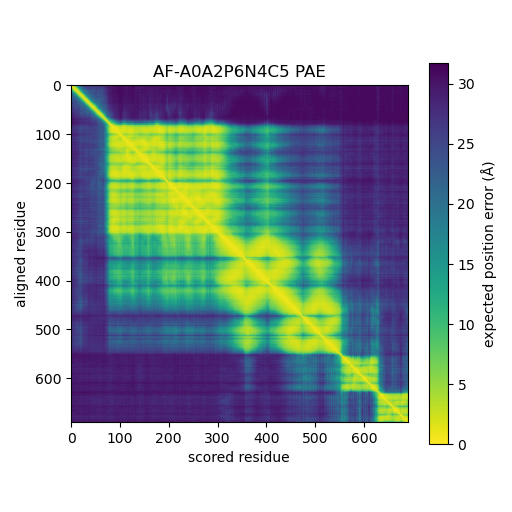A A O 1
ATOM 4926 N N . GLY A 1 609 ? -87.259 -16.209 75.254 1.00 64.69 609 GLY A N 1
ATOM 4927 C CA . GLY A 1 609 ? -87.603 -14.892 75.806 1.00 64.69 609 GLY A CA 1
ATOM 4928 C C . GLY A 1 609 ? -88.536 -14.043 74.926 1.00 64.69 609 GLY A C 1
ATOM 4929 O O . GLY A 1 609 ? -88.524 -12.818 75.030 1.00 64.69 609 GLY A O 1
ATOM 4930 N N . GLY A 1 610 ? -89.325 -14.672 74.044 1.00 63.00 610 GLY A N 1
ATOM 4931 C CA . GLY A 1 610 ? -90.191 -13.998 73.064 1.00 63.00 610 GLY A CA 1
ATOM 4932 C C . GLY A 1 610 ? -89.569 -13.747 71.680 1.00 63.00 610 GLY A C 1
ATOM 4933 O O . GLY A 1 610 ? -90.236 -13.153 70.833 1.00 63.00 610 GLY A O 1
ATOM 4934 N N . GLY A 1 611 ? -88.333 -14.190 71.428 1.00 62.47 611 GLY A N 1
ATOM 4935 C CA . GLY A 1 611 ? -87.708 -14.210 70.100 1.00 62.47 611 GLY A CA 1
ATOM 4936 C C . GLY A 1 611 ? -87.988 -15.498 69.308 1.00 62.47 611 GLY A C 1
ATOM 4937 O O . GLY A 1 611 ? -88.304 -16.535 69.883 1.00 62.47 611 GLY A O 1
ATOM 4938 N N . ASP A 1 612 ? -87.838 -15.444 67.978 1.00 70.62 612 ASP A N 1
ATOM 4939 C CA . ASP A 1 612 ? -88.004 -16.606 67.078 1.00 70.62 612 ASP A CA 1
ATOM 4940 C C . ASP A 1 612 ? -86.788 -17.560 67.067 1.00 70.62 612 ASP A C 1
ATOM 4942 O O . ASP A 1 612 ? -86.859 -18.637 66.473 1.00 70.62 612 ASP A O 1
ATOM 4946 N N . LYS A 1 613 ? -85.668 -17.177 67.702 1.00 77.62 613 LYS A N 1
ATOM 4947 C CA . LYS A 1 613 ? -84.436 -17.976 67.807 1.00 77.62 613 LYS A CA 1
ATOM 4948 C C . LYS A 1 613 ? -83.745 -17.780 69.159 1.00 77.62 613 LYS A C 1
ATOM 4950 O O . LYS A 1 613 ? -83.873 -16.717 69.765 1.00 77.62 613 LYS A O 1
ATOM 4955 N N . ILE A 1 614 ? -82.980 -18.777 69.610 1.00 78.56 614 ILE A N 1
ATOM 4956 C CA . ILE A 1 614 ? -82.270 -18.747 70.899 1.00 78.56 614 ILE A CA 1
ATOM 4957 C C . ILE A 1 614 ? -80.823 -18.292 70.675 1.00 78.56 614 ILE A C 1
ATOM 4959 O O . ILE A 1 614 ? -80.026 -19.011 70.079 1.00 78.56 614 ILE A O 1
ATOM 4963 N N . GLY A 1 615 ? -80.476 -17.099 71.161 1.00 75.25 615 GLY A N 1
ATOM 4964 C CA . GLY A 1 615 ? -79.089 -16.618 71.178 1.00 75.25 615 GLY A CA 1
ATOM 4965 C C . GLY A 1 615 ? -78.250 -17.272 72.285 1.00 75.25 615 GLY A C 1
ATOM 4966 O O . GLY A 1 615 ? -78.798 -17.831 73.239 1.00 75.25 615 GLY A O 1
ATOM 4967 N N . PHE A 1 616 ? -76.922 -17.158 72.188 1.00 74.38 616 PHE A N 1
ATOM 4968 C CA . PHE A 1 616 ? -75.985 -17.788 73.129 1.00 74.38 616 PHE A CA 1
ATOM 4969 C C . PHE A 1 616 ? -76.258 -17.433 74.602 1.00 74.38 616 PHE A C 1
ATOM 4971 O O . PHE A 1 616 ? -76.259 -18.320 75.448 1.00 74.38 616 PHE A O 1
ATOM 4978 N N . ASP A 1 617 ? -76.588 -16.175 74.907 1.00 67.12 617 ASP A N 1
ATOM 4979 C CA . ASP A 1 617 ? -76.865 -15.736 76.286 1.00 67.12 617 ASP A CA 1
ATOM 4980 C C . ASP A 1 617 ? -78.110 -16.416 76.892 1.00 67.12 617 ASP A C 1
ATOM 4982 O O . ASP A 1 617 ? -78.137 -16.744 78.077 1.00 67.12 617 ASP A O 1
ATOM 4986 N N . HIS A 1 618 ? -79.131 -16.688 76.070 1.00 75.94 618 HIS A N 1
ATOM 4987 C CA . HIS A 1 618 ? -80.357 -17.377 76.493 1.00 75.94 618 HIS A CA 1
ATOM 4988 C C . HIS A 1 618 ? -80.134 -18.888 76.646 1.00 75.94 618 HIS A C 1
ATOM 4990 O O . HIS A 1 618 ? -80.640 -19.507 77.583 1.00 75.94 618 HIS A O 1
ATOM 4996 N N . PHE A 1 619 ? -79.339 -19.476 75.748 1.00 75.81 619 PHE A N 1
ATOM 4997 C CA . PHE A 1 619 ? -78.892 -20.865 75.843 1.00 75.81 619 PHE A CA 1
ATOM 4998 C C . PHE A 1 619 ? -78.062 -21.103 77.113 1.00 75.81 619 PHE A C 1
ATOM 5000 O O . PHE A 1 619 ? -78.308 -22.067 77.840 1.00 75.81 619 PHE A O 1
ATOM 5007 N N . LEU A 1 620 ? -77.137 -20.187 77.415 1.00 70.75 620 LEU A N 1
ATOM 5008 C CA . LEU A 1 620 ? -76.287 -20.234 78.601 1.00 70.75 620 LEU A CA 1
ATOM 5009 C C . LEU A 1 620 ? -77.114 -20.140 79.890 1.00 70.75 620 LEU A C 1
ATOM 5011 O O . LEU A 1 620 ? -76.914 -20.947 80.792 1.00 70.75 620 LEU A O 1
ATOM 5015 N N . ALA A 1 621 ? -78.086 -19.225 79.954 1.00 68.12 621 ALA A N 1
ATOM 5016 C CA . ALA A 1 621 ? -78.975 -19.089 81.109 1.00 68.12 621 ALA A CA 1
ATOM 5017 C C . ALA A 1 621 ? -79.822 -20.351 81.368 1.00 68.12 621 ALA A C 1
ATOM 5019 O O . ALA A 1 621 ? -80.049 -20.718 82.520 1.00 68.12 621 ALA A O 1
ATOM 5020 N N . HIS A 1 622 ? -80.270 -21.040 80.311 1.00 72.50 622 HIS A N 1
ATOM 5021 C CA . HIS A 1 622 ? -81.024 -22.288 80.443 1.00 72.50 622 HIS A CA 1
ATOM 5022 C C . HIS A 1 622 ? -80.144 -23.465 80.879 1.00 72.50 622 HIS A C 1
ATOM 5024 O O . HIS A 1 622 ? -80.523 -24.204 81.781 1.00 72.50 622 HIS A O 1
ATOM 5030 N N . MET A 1 623 ? -78.961 -23.626 80.280 1.00 64.75 623 MET A N 1
ATOM 5031 C CA . MET A 1 623 ? -78.010 -24.671 80.677 1.00 64.75 623 MET A CA 1
ATOM 5032 C C . MET A 1 623 ? -77.512 -24.469 82.113 1.00 64.75 623 MET A C 1
ATOM 5034 O O . MET A 1 623 ? -77.430 -25.436 82.865 1.00 64.75 623 MET A O 1
ATOM 5038 N N . ALA A 1 624 ? -77.295 -23.220 82.534 1.00 59.31 624 ALA A N 1
ATOM 5039 C CA . ALA A 1 624 ? -76.947 -22.890 83.914 1.00 59.31 624 ALA A CA 1
ATOM 5040 C C . ALA A 1 624 ? -78.049 -23.286 84.916 1.00 59.31 624 ALA A C 1
ATOM 5042 O O . ALA A 1 624 ? -77.730 -23.771 85.995 1.00 59.31 624 ALA A O 1
ATOM 5043 N N . SER A 1 625 ? -79.336 -23.165 84.557 1.00 61.12 625 SER A N 1
ATOM 5044 C CA . SER A 1 625 ? -80.444 -23.597 85.429 1.00 61.12 625 SER A CA 1
ATOM 5045 C C . SER A 1 625 ? -80.669 -25.116 85.443 1.00 61.12 625 SER A C 1
ATOM 5047 O O . SER A 1 625 ? -81.441 -25.610 86.258 1.00 61.12 625 SER A O 1
ATOM 5049 N N . VAL A 1 626 ? -80.082 -25.851 84.496 1.00 60.00 626 VAL A N 1
ATOM 5050 C CA . VAL A 1 626 ? -80.174 -27.318 84.387 1.00 60.00 626 VAL A CA 1
ATOM 5051 C C . VAL A 1 626 ? -79.007 -28.003 85.113 1.00 60.00 626 VAL A C 1
ATOM 5053 O O . VAL A 1 626 ? -79.103 -29.179 85.444 1.00 60.00 626 VAL A O 1
ATOM 5056 N N . MET A 1 627 ? -77.928 -27.266 85.399 1.00 50.84 627 MET A N 1
ATOM 5057 C CA . MET A 1 627 ? -76.730 -27.752 86.096 1.00 50.84 627 MET A CA 1
ATOM 5058 C C . MET A 1 627 ? -76.721 -27.450 87.608 1.00 50.84 627 MET A C 1
ATOM 5060 O O . MET A 1 627 ? -75.716 -27.693 88.269 1.00 50.84 627 MET A O 1
ATOM 5064 N N . GLU A 1 628 ? -77.828 -26.957 88.173 1.00 49.12 628 GLU A N 1
ATOM 5065 C CA . GLU A 1 628 ? -77.986 -26.641 89.604 1.00 49.12 628 GLU A CA 1
ATOM 5066 C C . GLU A 1 628 ? -78.303 -27.885 90.473 1.00 49.12 628 GLU A C 1
ATOM 5068 O O . GLU A 1 628 ? -79.163 -27.841 91.342 1.00 49.12 628 GLU A O 1
ATOM 5073 N N . ASP A 1 629 ? -77.597 -29.000 90.256 1.00 44.47 629 ASP A N 1
ATOM 5074 C CA . ASP A 1 629 ? -77.525 -30.120 91.210 1.00 44.47 629 ASP A CA 1
ATOM 5075 C C . ASP A 1 629 ? -76.046 -30.353 91.550 1.00 44.47 629 ASP A C 1
ATOM 5077 O O . ASP A 1 629 ? -75.340 -31.144 90.921 1.00 44.47 629 ASP A O 1
ATOM 5081 N N . THR A 1 630 ? -75.555 -29.613 92.543 1.00 50.22 630 THR A N 1
ATOM 5082 C CA . THR A 1 630 ? -74.266 -29.872 93.194 1.00 50.22 630 THR A CA 1
ATOM 5083 C C . THR A 1 630 ? -74.508 -30.127 94.674 1.00 50.22 630 THR A C 1
ATOM 5085 O O . THR A 1 630 ? -74.973 -29.233 95.382 1.00 50.22 630 THR A O 1
ATOM 5088 N N . ASP A 1 631 ? -74.200 -31.352 95.106 1.00 55.03 631 ASP A N 1
ATOM 5089 C CA . ASP A 1 631 ? -74.331 -31.848 96.475 1.00 55.03 631 ASP A CA 1
ATOM 5090 C C . ASP A 1 631 ? -73.611 -30.943 97.486 1.00 55.03 631 ASP A C 1
ATOM 5092 O O . ASP A 1 631 ? -72.411 -30.676 97.367 1.00 55.03 631 ASP A O 1
ATOM 5096 N N . ASP A 1 632 ? -74.331 -30.500 98.519 1.00 60.84 632 ASP A N 1
ATOM 5097 C CA . ASP A 1 632 ? -73.721 -29.799 99.643 1.00 60.84 632 ASP A CA 1
ATOM 5098 C C . ASP A 1 632 ? -73.041 -30.785 100.621 1.00 60.84 632 ASP A C 1
ATOM 5100 O O . ASP A 1 632 ? -73.358 -31.980 100.702 1.00 60.84 632 ASP A O 1
ATOM 5104 N N . ALA A 1 633 ? -72.081 -30.283 101.403 1.00 56.31 633 ALA A N 1
ATOM 5105 C CA . ALA A 1 633 ? -71.334 -31.084 102.375 1.00 56.31 633 ALA A CA 1
ATOM 5106 C C . ALA A 1 633 ? -72.239 -31.785 103.413 1.00 56.31 633 ALA A C 1
ATOM 5108 O O . ALA A 1 633 ? -71.851 -32.805 103.992 1.00 56.31 633 ALA A O 1
ATOM 5109 N N . ALA A 1 634 ? -73.447 -31.268 103.663 1.00 61.81 634 ALA A N 1
ATOM 5110 C CA . ALA A 1 634 ? -74.400 -31.866 104.588 1.00 61.81 634 ALA A CA 1
ATOM 5111 C C . ALA A 1 634 ? -75.118 -33.079 103.966 1.00 61.81 634 ALA A C 1
ATOM 5113 O O . ALA A 1 634 ? -75.328 -34.072 104.667 1.00 61.81 634 ALA A O 1
ATOM 5114 N N . GLN A 1 635 ? -75.419 -33.058 102.665 1.00 64.25 635 GLN A N 1
ATOM 5115 C CA . GLN A 1 635 ? -76.016 -34.172 101.919 1.00 64.25 635 GLN A CA 1
ATOM 5116 C C . GLN A 1 635 ? -75.061 -35.365 101.772 1.00 64.25 635 GLN A C 1
ATOM 5118 O O . GLN A 1 635 ? -75.466 -36.512 101.997 1.00 64.25 635 GLN A O 1
ATOM 5123 N N . ILE A 1 636 ? -73.777 -35.116 101.492 1.00 70.50 636 ILE A N 1
ATOM 5124 C CA . ILE A 1 636 ? -72.757 -36.178 101.426 1.00 70.50 636 ILE A CA 1
ATOM 5125 C C . ILE A 1 636 ? -72.532 -36.793 102.817 1.00 70.50 636 ILE A C 1
ATOM 5127 O O . ILE A 1 636 ? -72.512 -38.018 102.963 1.00 70.50 636 ILE A O 1
ATOM 5131 N N . LYS A 1 637 ? -72.456 -35.974 103.878 1.00 75.44 637 LYS A N 1
ATOM 5132 C CA . LYS A 1 637 ? -72.396 -36.472 105.266 1.00 75.44 637 LYS A CA 1
ATOM 5133 C C . LYS A 1 637 ? -73.616 -37.296 105.649 1.00 75.44 637 LYS A C 1
ATOM 5135 O O . LYS A 1 637 ? -73.476 -38.305 106.338 1.00 75.44 637 LYS A O 1
ATOM 5140 N N . GLN A 1 638 ? -74.802 -36.878 105.217 1.00 71.62 638 GLN A N 1
ATOM 5141 C CA . GLN A 1 638 ? -76.029 -37.621 105.476 1.00 71.62 638 GLN A CA 1
ATOM 5142 C C . GLN A 1 638 ? -76.034 -38.964 104.732 1.00 71.62 638 GLN A C 1
ATOM 5144 O O . GLN A 1 638 ? -76.462 -39.968 105.295 1.00 71.62 638 GLN A O 1
ATOM 5149 N N . SER A 1 639 ? -75.482 -39.019 103.520 1.00 77.00 639 SER A N 1
ATOM 5150 C CA . SER A 1 639 ? -75.328 -40.263 102.756 1.00 77.00 639 SER A CA 1
ATOM 5151 C C . SER A 1 639 ? -74.352 -41.234 103.430 1.00 77.00 639 SER A C 1
ATOM 5153 O O . SER A 1 639 ? -74.660 -42.417 103.573 1.00 77.00 639 SER A O 1
ATOM 5155 N N . PHE A 1 640 ? -73.229 -40.738 103.961 1.00 79.62 640 PHE A N 1
ATOM 5156 C CA . PHE A 1 640 ? -72.321 -41.556 104.769 1.00 79.62 640 PHE A CA 1
ATOM 5157 C C . PHE A 1 640 ? -72.942 -42.015 106.097 1.00 79.62 640 PHE A C 1
ATOM 5159 O O . PHE A 1 640 ? -72.704 -43.151 106.501 1.00 79.62 640 PHE A O 1
ATOM 5166 N N . ARG A 1 641 ? -73.786 -41.193 106.744 1.00 78.06 641 ARG A N 1
ATOM 5167 C CA . ARG A 1 641 ? -74.567 -41.617 107.923 1.00 78.06 641 ARG A CA 1
ATOM 5168 C C . ARG A 1 641 ? -75.540 -42.743 107.608 1.00 78.06 641 ARG A C 1
ATOM 5170 O O . ARG A 1 641 ? -75.712 -43.639 108.426 1.00 78.06 641 ARG A O 1
ATOM 5177 N N . ILE A 1 642 ? -76.176 -42.716 106.440 1.00 76.88 642 ILE A N 1
ATOM 5178 C CA . ILE A 1 642 ? -77.082 -43.790 106.019 1.00 76.88 642 ILE A CA 1
ATOM 5179 C C . ILE A 1 642 ? -76.290 -45.087 105.804 1.00 76.88 642 ILE A C 1
ATOM 5181 O O . ILE A 1 642 ? -76.709 -46.140 106.282 1.00 76.88 642 ILE A O 1
ATOM 5185 N N . LEU A 1 643 ? -75.123 -45.008 105.157 1.00 75.06 643 LEU A N 1
ATOM 5186 C CA . LEU A 1 643 ? -74.253 -46.166 104.931 1.00 75.06 643 LEU A CA 1
ATOM 5187 C C . LEU A 1 643 ? -73.678 -46.734 106.240 1.00 75.06 643 LEU A C 1
ATOM 5189 O O . LEU A 1 643 ? -73.626 -47.948 106.399 1.00 75.06 643 LEU A O 1
ATOM 5193 N N . SER A 1 644 ? -73.336 -45.887 107.217 1.00 75.75 644 SER A N 1
ATOM 5194 C CA . SER A 1 644 ? -72.867 -46.311 108.547 1.00 75.75 644 SER A CA 1
ATOM 5195 C C . SER A 1 644 ? -73.990 -46.714 109.516 1.00 75.75 644 SER A C 1
ATOM 5197 O O . SER A 1 644 ? -73.725 -46.993 110.688 1.00 75.75 644 SER A O 1
ATOM 5199 N N . ASN A 1 645 ? -75.248 -46.742 109.059 1.00 76.00 645 ASN A N 1
ATOM 5200 C CA . ASN A 1 645 ? -76.430 -47.043 109.870 1.00 76.00 645 ASN A CA 1
ATOM 5201 C C . ASN A 1 645 ? -76.562 -46.105 111.099 1.00 76.00 645 ASN A C 1
ATOM 5203 O O . ASN A 1 645 ? -76.728 -46.550 112.240 1.00 76.00 645 ASN A O 1
ATOM 5207 N N . GLU A 1 646 ? -76.447 -44.794 110.849 1.00 76.50 646 GLU A N 1
ATOM 5208 C CA . GLU A 1 646 ? -76.495 -43.670 111.804 1.00 76.50 646 GLU A CA 1
ATOM 5209 C C . GLU A 1 646 ? -75.346 -43.644 112.833 1.00 76.50 646 GLU A C 1
ATOM 5211 O O . GLU A 1 646 ? -75.431 -42.984 113.872 1.00 76.50 646 GLU A O 1
ATOM 5216 N N . GLN A 1 647 ? -74.237 -44.339 112.558 1.00 76.38 647 GLN A N 1
ATOM 5217 C CA . GLN A 1 647 ? -73.036 -44.273 113.392 1.00 76.38 647 GLN A CA 1
ATOM 5218 C C . GLN A 1 647 ? -72.117 -43.112 112.973 1.00 76.38 647 GLN A C 1
ATOM 5220 O O . GLN A 1 647 ? -72.002 -42.804 111.784 1.00 76.38 647 GLN A O 1
ATOM 5225 N N . PRO A 1 648 ? -71.411 -42.471 113.924 1.00 76.31 648 PRO A N 1
ATOM 5226 C CA . PRO A 1 648 ? -70.507 -41.357 113.625 1.00 76.31 648 PRO A CA 1
ATOM 5227 C C . PRO A 1 648 ? -69.239 -41.776 112.862 1.00 76.31 648 PRO A C 1
ATOM 5229 O O . PRO A 1 648 ? -68.555 -40.917 112.323 1.00 76.31 648 PRO A O 1
ATOM 5232 N N . LEU A 1 649 ? -68.930 -43.075 112.817 1.00 82.19 649 LEU A N 1
ATOM 5233 C CA . LEU A 1 649 ? -67.794 -43.656 112.103 1.00 82.19 649 LEU A CA 1
ATOM 5234 C C . LEU A 1 649 ? -68.308 -44.757 111.171 1.00 82.19 649 LEU A C 1
ATOM 5236 O O . LEU A 1 649 ? -69.216 -45.499 111.551 1.00 82.19 649 LEU A O 1
ATOM 5240 N N . ILE A 1 650 ? -67.724 -44.882 109.981 1.00 83.69 650 ILE A N 1
ATOM 5241 C CA . ILE A 1 650 ? -68.093 -45.890 108.977 1.00 83.69 650 ILE A CA 1
ATOM 5242 C C . ILE A 1 650 ? -67.034 -46.994 108.904 1.00 83.69 650 ILE A C 1
ATOM 5244 O O . ILE A 1 650 ? -65.842 -46.704 109.005 1.00 83.69 650 ILE A O 1
ATOM 5248 N N . ARG A 1 651 ? -67.431 -48.263 108.752 1.00 82.81 651 ARG A N 1
ATOM 5249 C CA . ARG A 1 651 ? -66.480 -49.375 108.562 1.00 82.81 651 ARG A CA 1
ATOM 5250 C C . ARG A 1 651 ? -66.275 -49.664 107.086 1.00 82.81 651 ARG A C 1
ATOM 5252 O O . ARG A 1 651 ? -67.157 -49.402 106.271 1.00 82.81 651 ARG A O 1
ATOM 5259 N N . LYS A 1 652 ? -65.153 -50.295 106.730 1.00 77.38 652 LYS A N 1
ATOM 5260 C CA . LYS A 1 652 ? -64.899 -50.680 105.333 1.00 77.38 652 LYS A CA 1
ATOM 5261 C C . LYS A 1 652 ? -65.970 -51.621 104.774 1.00 77.38 652 LYS A C 1
ATOM 5263 O O . LYS A 1 652 ? -66.305 -51.525 103.600 1.00 77.38 652 LYS A O 1
ATOM 5268 N N . SER A 1 653 ? -66.543 -52.491 105.610 1.00 76.31 653 SER A N 1
ATOM 5269 C CA . SER A 1 653 ? -67.659 -53.370 105.231 1.00 76.31 653 SER A CA 1
ATOM 5270 C C . SER A 1 653 ? -68.927 -52.615 104.833 1.00 76.31 653 SER A C 1
ATOM 5272 O O . SER A 1 653 ? -69.683 -53.110 104.005 1.00 76.31 653 SER A O 1
ATOM 5274 N N . ASP A 1 654 ? -69.148 -51.431 105.404 1.00 75.81 654 ASP A N 1
ATOM 5275 C CA . ASP A 1 654 ? -70.379 -50.651 105.238 1.00 75.81 654 ASP A CA 1
ATOM 5276 C C . ASP A 1 654 ? -70.368 -49.834 103.931 1.00 75.81 654 ASP A C 1
ATOM 5278 O O . ASP A 1 654 ? -71.405 -49.374 103.464 1.00 75.81 654 ASP A O 1
ATOM 5282 N N . LEU A 1 655 ? -69.191 -49.690 103.311 1.00 71.81 655 LEU A N 1
ATOM 5283 C CA . LEU A 1 655 ? -68.983 -49.036 102.014 1.00 71.81 655 LEU A CA 1
ATOM 5284 C C . LEU A 1 655 ? -69.169 -49.992 100.823 1.00 71.81 655 LEU A C 1
ATOM 5286 O O . LEU A 1 655 ? -69.294 -49.540 99.689 1.00 71.81 655 LEU A O 1
ATOM 5290 N N . PHE A 1 656 ? -69.210 -51.311 101.052 1.00 70.38 656 PHE A N 1
ATOM 5291 C CA . PHE A 1 656 ? -69.484 -52.306 100.008 1.00 70.38 656 PHE A CA 1
ATOM 5292 C C . PHE A 1 656 ? -70.989 -52.415 99.731 1.00 70.38 656 PHE A C 1
ATOM 5294 O O . PHE A 1 656 ? -71.621 -53.449 99.960 1.00 70.38 656 PHE A O 1
ATOM 5301 N N . VAL A 1 657 ? -71.571 -51.331 99.222 1.00 67.12 657 VAL A N 1
ATOM 5302 C CA . VAL A 1 657 ? -72.963 -51.286 98.767 1.00 67.12 657 VAL A CA 1
ATOM 5303 C C . VAL A 1 657 ? -72.971 -51.037 97.267 1.00 67.12 657 VAL A C 1
ATOM 5305 O O . VAL A 1 657 ? -72.341 -50.109 96.771 1.00 67.12 657 VAL A O 1
ATOM 5308 N N . THR A 1 658 ? -73.676 -51.878 96.515 1.00 50.16 658 THR A N 1
ATOM 5309 C CA . THR A 1 658 ? -73.797 -51.740 95.057 1.00 50.16 658 THR A CA 1
ATOM 5310 C C . THR A 1 658 ? -74.477 -50.396 94.740 1.00 50.16 658 THR A C 1
ATOM 5312 O O . THR A 1 658 ? -75.547 -50.146 95.297 1.00 50.16 658 THR A O 1
ATOM 5315 N N . PRO A 1 659 ? -73.899 -49.519 93.890 1.00 50.47 659 PRO A N 1
ATOM 5316 C CA . PRO A 1 659 ? -72.952 -49.811 92.809 1.00 50.47 659 PRO A CA 1
ATOM 5317 C C . PRO A 1 659 ? -71.465 -49.516 93.099 1.00 50.47 659 PRO A C 1
ATOM 5319 O O . PRO A 1 659 ? -70.697 -49.450 92.148 1.00 50.47 659 PRO A O 1
ATOM 5322 N N . MET A 1 660 ? -71.033 -49.342 94.352 1.00 65.00 660 MET A N 1
ATOM 5323 C CA . MET A 1 660 ? -69.632 -49.004 94.651 1.00 65.00 660 MET A CA 1
ATOM 5324 C C . MET A 1 660 ? -68.659 -50.128 94.260 1.00 65.00 660 MET A C 1
ATOM 5326 O O . MET A 1 660 ? -68.833 -51.281 94.668 1.00 65.00 660 MET A O 1
ATOM 5330 N N . GLU A 1 661 ? -67.624 -49.785 93.486 1.00 73.50 661 GLU A N 1
ATOM 5331 C CA . GLU A 1 661 ? -66.569 -50.712 93.076 1.00 73.50 661 GLU A CA 1
ATOM 5332 C C . GLU A 1 661 ? -65.495 -50.853 94.169 1.00 73.50 661 GLU A C 1
ATOM 5334 O O . GLU A 1 661 ? -65.246 -49.951 94.971 1.00 73.50 661 GLU A O 1
ATOM 5339 N N . GLU A 1 662 ? -64.823 -52.006 94.210 1.00 75.12 662 GLU A N 1
ATOM 5340 C CA . GLU A 1 662 ? -63.818 -52.320 95.238 1.00 75.12 662 GLU A CA 1
ATOM 5341 C C . GLU A 1 662 ? -62.643 -51.321 95.247 1.00 75.12 662 GLU A C 1
ATOM 5343 O O . GLU A 1 662 ? -62.044 -51.058 96.293 1.00 75.12 662 GLU A O 1
ATOM 5348 N N . THR A 1 663 ? -62.337 -50.710 94.101 1.00 75.56 663 THR A N 1
ATOM 5349 C CA . THR A 1 663 ? -61.339 -49.641 93.967 1.00 75.56 663 THR A CA 1
ATOM 5350 C C . THR A 1 663 ? -61.721 -48.381 94.737 1.00 75.56 663 THR A C 1
ATOM 5352 O O . THR A 1 663 ? -60.866 -47.805 95.410 1.00 75.56 663 THR A O 1
ATOM 5355 N N . ASP A 1 664 ? -62.994 -47.994 94.711 1.00 75.12 664 ASP A N 1
ATOM 5356 C CA . ASP A 1 664 ? -63.485 -46.764 95.342 1.00 75.12 664 ASP A CA 1
ATOM 5357 C C . ASP A 1 664 ? -63.561 -46.923 96.861 1.00 75.12 664 ASP A C 1
ATOM 5359 O O . ASP A 1 664 ? -63.165 -46.035 97.620 1.00 75.12 664 ASP A O 1
ATOM 5363 N N . VAL A 1 665 ? -63.985 -48.104 97.321 1.00 77.69 665 VAL A N 1
ATOM 5364 C CA . VAL A 1 665 ? -64.002 -48.454 98.748 1.00 77.69 665 VAL A CA 1
ATOM 5365 C C . VAL A 1 665 ? -62.585 -48.461 99.328 1.00 77.69 665 VAL A C 1
ATOM 5367 O O . VAL A 1 665 ? -62.356 -47.956 100.430 1.00 77.69 665 VAL A O 1
ATOM 5370 N N . ASN A 1 666 ? -61.614 -49.003 98.587 1.00 80.25 666 ASN A N 1
ATOM 5371 C CA . ASN A 1 666 ? -60.209 -48.985 98.994 1.00 80.25 666 ASN A CA 1
ATOM 5372 C C . ASN A 1 666 ? -59.639 -47.562 99.022 1.00 80.25 666 ASN A C 1
ATOM 5374 O O . ASN A 1 666 ? -58.962 -47.202 99.984 1.00 80.25 666 ASN A O 1
ATOM 5378 N N . PHE A 1 667 ? -59.961 -46.743 98.020 1.00 78.69 667 PHE A N 1
ATOM 5379 C CA . PHE A 1 667 ? -59.536 -45.347 97.956 1.00 78.69 667 PHE A CA 1
ATOM 5380 C C . PHE A 1 667 ? -60.043 -44.526 99.152 1.00 78.69 667 PHE A C 1
ATOM 5382 O O . PHE A 1 667 ? -59.272 -43.798 99.780 1.00 78.69 667 PHE A O 1
ATOM 5389 N N . LEU A 1 668 ? -61.323 -44.674 99.509 1.00 76.38 668 LEU A N 1
ATOM 5390 C CA . LEU A 1 668 ? -61.912 -43.988 100.660 1.00 76.38 668 LEU A CA 1
ATOM 5391 C C . LEU A 1 668 ? -61.300 -44.474 101.983 1.00 76.38 668 LEU A C 1
ATOM 5393 O O . LEU A 1 668 ? -60.965 -43.651 102.834 1.00 76.38 668 LEU A O 1
ATOM 5397 N N . ALA A 1 669 ? -61.080 -45.781 102.145 1.00 76.44 669 ALA A N 1
ATOM 5398 C CA . ALA A 1 669 ? -60.463 -46.345 103.349 1.00 76.44 669 ALA A CA 1
ATOM 5399 C C . ALA A 1 669 ? -59.003 -45.888 103.566 1.00 76.44 669 ALA A C 1
ATOM 5401 O O . ALA A 1 669 ? -58.559 -45.782 104.705 1.00 76.44 669 ALA A O 1
ATOM 5402 N N . GLU A 1 670 ? -58.246 -45.598 102.503 1.00 78.44 670 GLU A N 1
ATOM 5403 C CA . GLU A 1 670 ? -56.875 -45.072 102.619 1.00 78.44 670 GLU A CA 1
ATOM 5404 C C . GLU A 1 670 ? -56.815 -43.570 102.935 1.00 78.44 670 GLU A C 1
ATOM 5406 O O . GLU A 1 670 ? -55.801 -43.084 103.443 1.00 78.44 670 GLU A O 1
ATOM 5411 N N . ARG A 1 671 ? -57.868 -42.814 102.600 1.00 77.75 671 ARG A N 1
ATOM 5412 C CA . ARG A 1 671 ? -57.880 -41.344 102.686 1.00 77.75 671 ARG A CA 1
ATOM 5413 C C . ARG A 1 671 ? -58.729 -40.784 103.820 1.00 77.75 671 ARG A C 1
ATOM 5415 O O . ARG A 1 671 ? -58.506 -39.631 104.192 1.00 77.75 671 ARG A O 1
ATOM 5422 N N . MET A 1 672 ? -59.667 -41.555 104.364 1.00 81.88 672 MET A N 1
ATOM 5423 C CA . MET A 1 672 ? -60.439 -41.139 105.530 1.00 81.88 672 MET A CA 1
ATOM 5424 C C . MET A 1 672 ? -59.623 -41.314 106.822 1.00 81.88 672 MET A C 1
ATOM 5426 O O . MET A 1 672 ? -59.006 -42.361 107.024 1.00 81.88 672 MET A O 1
ATOM 5430 N N . PRO A 1 673 ? -59.619 -40.318 107.722 1.00 76.19 673 PRO A N 1
ATOM 5431 C CA . PRO A 1 673 ? -58.935 -40.427 109.004 1.00 76.19 673 PRO A CA 1
ATOM 5432 C C . PRO A 1 673 ? -59.641 -41.445 109.918 1.00 76.19 673 PRO A C 1
ATOM 5434 O O . PRO A 1 673 ? -60.861 -41.414 110.061 1.00 76.19 673 PRO A O 1
ATOM 5437 N N . GLY A 1 674 ? -58.881 -42.352 110.543 1.00 76.44 674 GLY A N 1
ATOM 5438 C CA . GLY A 1 674 ? -59.414 -43.381 111.446 1.00 76.44 674 GLY A CA 1
ATOM 5439 C C . GLY A 1 674 ? -58.396 -44.467 111.826 1.00 76.44 674 GLY A C 1
ATOM 5440 O O . GLY A 1 674 ? -57.358 -44.601 111.180 1.00 76.44 674 GLY A O 1
ATOM 5441 N N . GLU A 1 675 ? -58.684 -45.253 112.871 1.00 71.38 675 GLU A N 1
ATOM 5442 C CA . GLU A 1 675 ? -57.868 -46.397 113.318 1.00 71.38 675 GLU A CA 1
ATOM 5443 C C . GLU A 1 675 ? -58.728 -47.670 113.446 1.00 71.38 675 GLU A C 1
ATOM 5445 O O . GLU A 1 675 ? -59.900 -47.611 113.811 1.00 71.38 675 GLU A O 1
ATOM 5450 N N . ALA A 1 676 ? -58.132 -48.839 113.174 1.00 67.88 676 ALA A N 1
ATOM 5451 C CA . ALA A 1 676 ? -58.741 -50.164 113.369 1.00 67.88 676 ALA A CA 1
ATOM 5452 C C . ALA A 1 676 ? -60.095 -50.405 112.644 1.00 67.88 676 ALA A C 1
ATOM 5454 O O . ALA A 1 676 ? -61.033 -50.931 113.243 1.00 67.88 676 ALA A O 1
ATOM 5455 N N . ASP A 1 677 ? -60.161 -50.086 111.341 1.00 76.38 677 ASP A N 1
ATOM 5456 C CA . ASP A 1 677 ? -61.307 -50.359 110.438 1.00 76.38 677 ASP A CA 1
ATOM 5457 C C . ASP A 1 677 ? -62.583 -49.540 110.739 1.00 76.38 677 ASP A C 1
ATOM 5459 O O . ASP A 1 677 ? -63.703 -49.950 110.430 1.00 76.38 677 ASP A O 1
ATOM 5463 N N . GLN A 1 678 ? -62.413 -48.363 111.351 1.00 80.31 678 GLN A N 1
ATOM 5464 C CA . GLN A 1 678 ? -63.453 -47.352 111.560 1.00 80.31 678 GLN A CA 1
ATOM 5465 C C . GLN A 1 678 ? -62.943 -45.992 111.078 1.00 80.31 678 GLN A C 1
ATOM 5467 O O . GLN A 1 678 ? -61.889 -45.537 111.521 1.00 80.31 678 GLN A O 1
ATOM 5472 N N . PHE A 1 679 ? -63.693 -45.348 110.187 1.00 84.62 679 PHE A N 1
ATOM 5473 C CA . PHE A 1 679 ? -63.287 -44.142 109.469 1.00 84.62 679 PHE A CA 1
ATOM 5474 C C . PHE A 1 679 ? -64.233 -42.973 109.755 1.00 84.62 679 PHE A C 1
ATOM 5476 O O . PHE A 1 679 ? -65.456 -43.133 109.767 1.00 84.62 679 PHE A O 1
ATOM 5483 N N . ASP A 1 680 ? -63.667 -41.789 109.970 1.00 85.94 680 ASP A N 1
ATOM 5484 C CA . ASP A 1 680 ? -64.409 -40.555 110.213 1.00 85.94 680 ASP A CA 1
ATOM 5485 C C . ASP A 1 680 ? -64.690 -39.830 108.892 1.00 85.94 680 ASP A C 1
ATOM 5487 O O . ASP A 1 680 ? -63.895 -39.032 108.383 1.00 85.94 680 ASP A O 1
ATOM 5491 N N . PHE A 1 681 ? -65.865 -40.118 108.334 1.00 81.44 681 PHE A N 1
ATOM 5492 C CA . PHE A 1 681 ? -66.338 -39.469 107.119 1.00 81.44 681 PHE A CA 1
ATOM 5493 C C . PHE A 1 681 ? -66.730 -38.001 107.345 1.00 81.44 681 PHE A C 1
ATOM 5495 O O . PHE A 1 681 ? -66.769 -37.243 106.379 1.00 81.44 681 PHE A O 1
ATOM 5502 N N . ALA A 1 682 ? -67.025 -37.566 108.578 1.00 79.19 682 ALA A N 1
ATOM 5503 C CA . ALA A 1 682 ? -67.430 -36.187 108.857 1.00 79.19 682 ALA A CA 1
ATOM 5504 C C . ALA A 1 682 ? -66.230 -35.238 108.769 1.00 79.19 682 ALA A C 1
ATOM 5506 O O . ALA A 1 682 ? -66.311 -34.216 108.092 1.00 79.19 682 ALA A O 1
ATOM 5507 N N . THR A 1 683 ? -65.101 -35.628 109.364 1.00 80.38 683 THR A N 1
ATOM 5508 C CA . THR A 1 683 ? -63.835 -34.891 109.236 1.00 80.38 683 THR A CA 1
ATOM 5509 C C . THR A 1 683 ? -63.305 -34.944 107.800 1.00 80.38 683 THR A C 1
ATOM 5511 O O . THR A 1 683 ? -62.818 -33.941 107.286 1.00 80.38 683 THR A O 1
ATOM 5514 N N . TYR A 1 684 ? -63.438 -36.090 107.121 1.00 81.31 684 TYR A N 1
ATOM 5515 C CA . TYR A 1 684 ? -63.046 -36.222 105.714 1.00 81.31 684 TYR A CA 1
ATOM 5516 C C . TYR A 1 684 ? -63.868 -35.328 104.779 1.00 81.31 684 TYR A C 1
ATOM 5518 O O . TYR A 1 684 ? -63.305 -34.678 103.906 1.00 81.31 684 TYR A O 1
ATOM 5526 N N . THR A 1 685 ? -65.190 -35.281 104.953 1.00 77.69 685 THR A N 1
ATOM 5527 C CA . THR A 1 685 ? -66.057 -34.417 104.139 1.00 77.69 685 THR A CA 1
ATOM 5528 C C . THR A 1 685 ? -65.808 -32.943 104.442 1.00 77.69 685 THR A C 1
ATOM 5530 O O . THR A 1 685 ? -65.636 -32.175 103.505 1.00 77.69 685 THR A O 1
ATOM 5533 N N . ASP A 1 686 ? -65.669 -32.537 105.707 1.00 79.81 686 ASP A N 1
ATOM 5534 C CA . ASP A 1 686 ? -65.330 -31.143 106.029 1.00 79.81 686 ASP A CA 1
ATOM 5535 C C . ASP A 1 686 ? -64.003 -30.695 105.405 1.00 79.81 686 ASP A C 1
ATOM 5537 O O . ASP A 1 686 ? -63.957 -29.626 104.817 1.00 79.81 686 ASP A O 1
ATOM 5541 N N . ASP A 1 687 ? -62.949 -31.516 105.438 1.00 75.12 687 ASP A N 1
ATOM 5542 C CA . ASP A 1 687 ? -61.654 -31.186 104.813 1.00 75.12 687 ASP A CA 1
ATOM 5543 C C . ASP A 1 687 ? -61.732 -31.025 103.283 1.00 75.12 687 ASP A C 1
ATOM 5545 O O . ASP A 1 687 ? -60.912 -30.332 102.685 1.00 75.12 687 ASP A O 1
ATOM 5549 N N . LYS A 1 688 ? -62.699 -31.677 102.626 1.00 73.62 688 LYS A N 1
ATOM 5550 C CA . LYS A 1 688 ? -62.864 -31.618 101.164 1.00 73.62 688 LYS A CA 1
ATOM 5551 C C . LYS A 1 688 ? -63.851 -30.559 100.687 1.00 73.62 688 LYS A C 1
ATOM 5553 O O . LYS A 1 688 ? -63.822 -30.234 99.504 1.00 73.62 688 LYS A O 1
ATOM 5558 N N . PHE A 1 689 ? -64.668 -30.019 101.588 1.00 62.28 689 PHE A N 1
ATOM 5559 C CA . PHE A 1 689 ? -65.635 -28.955 101.307 1.00 62.28 689 PHE A CA 1
ATOM 5560 C C . PHE A 1 689 ? -65.312 -27.618 102.020 1.00 62.28 689 PHE A C 1
ATOM 5562 O O . PHE A 1 689 ? -66.113 -26.687 101.925 1.00 62.28 689 PHE A O 1
ATOM 5569 N N . ALA A 1 690 ? -64.177 -27.519 102.729 1.00 50.00 690 ALA A N 1
ATOM 5570 C CA . ALA A 1 690 ? -63.696 -26.313 103.425 1.00 50.00 690 ALA A CA 1
ATOM 5571 C C . ALA A 1 690 ? -62.844 -25.364 102.567 1.00 50.00 690 ALA A C 1
ATOM 5573 O O . ALA A 1 690 ? -62.283 -25.804 101.536 1.00 50.00 690 ALA A O 1
#

Nearest PDB structures (foldseek):
  6sl2-assembly1_A  TM=6.531E-01  e=7.282E-34  Entamoeba histolytica
  7ank-assembly1_A  TM=7.651E-01  e=1.619E-24  Homo sapiens
  7aw8-assembly1_A  TM=9.287E-01  e=3.124E-18  Rhodamnia argentea
  5a36-assembly1_A  TM=9.104E-01  e=4.362E-18  Homo sapiens
  6o31-assembly1_A  TM=9.366E-01  e=1.589E-17  Homo sapiens

Secondary structure (DSSP, 8-state):
-------------------------------------------------------------------------HHHHHHHHHHHHHHHHHHHHHHHHHHGGGT---S-TTTTTTTSHHHHHHHHHHH-PPPPS--SS--SHHHHHHHHHHHHHHHHHTT---TT--HHHHHTT-HHHHHHHHHHHHIIIIITT--STT--HHHHHHHHHHHHHTT-TT----SSSGGGTTSHHHHHHHHHH-TTS--STTS-TT-HHHHHHHHHHHIIIII-----S-HHHHSSSS--HHHHHHHHHHHHHHHHHHHHHHHHHHHHHHHHHHHHHHHHHHHHHHHHHHHHHHHHHHHHHHHS-----SSHHHHHHHHHHHHHHHHHHHHHHHHHHHHHHHHHHHHHHHHHHTTPPPP---GGG-HHHHHHHHHHHHHHHHHHHHHHHHHHHHHHHHHHHHHHHHHHHHHHHHHHHHHHHH---S-HHHHHHHHHHHHHHHHH-HHHHHHHHHHHHHHHHT-SS--TT----HHHHHHHHHHHHHHHHHHHHHHHHHHHHHT-TT---HHHHHHHHHHHHHH-SS-SSEE-HHHHHHHHHHTT----HHHHHHHHHHHTTTSSSEEHHHHHHHHHHHS-----HHHHHHHHHHHTTT-SSEEGGGG--TT--HHHHHHHHHHS-EETTEE-HHHHHHHHH-

Sequence (690 aa):
MQKRRRSRSFLFFASDTDWLRRSMTSAAVPLKNAFDKHFPLYRVNILISAEHPLTELHLSHHLMVTGNINVAKPTEMSEEAAWVSVQKKTFTKWMNSHLKKVGAHIDDCQTEFETGVKLMQLIKSLYGLDIPKHNPAPKMKPQKLDNISLAFDMVDKAQIKTNFLKPFHLTDHDLKMILGMIWAIILDYQIKGISVEELSAKEALLLWCQRKTKGYENVKVDNFSNSWRDGLALCALIHKHRPDLLDFNSLDKSDHKKNLQLAFDVAEQHLGISPLLDVEDLDVDRPDERSVMTYISEFYHKFTSQDHKENAARRVQKFARFHENIEALEAQYNSNTTALLGDVHQHTNELNDNNFPESYDETKALLAKHKAYRRNVKPQLNERKLENETAYSGIQSKLRTNKRKPWTPEQETAPETVDAAFQALAEAERHRGKALRDHLSQQKDALHKSYAERAQNTAQWLQGIKISVNDQSGEPQEQLANLTEKSAELETAEPLKETEVVYKQLELSGLEDDNPYTETSYDELATERDQLQTAVDKKKQFLESQIAAANNKQGLTPEQINELKEAFKHFDKSGDNHLDKLEFRSCLQTLGQTYPDDAFNHLYGTVAGGGDKIGFDHFLAHMASVMEDTDDAAQIKQSFRILSNEQPLIRKSDLFVTPMEETDVNFLAERMPGEADQFDFATYTDDKFA

InterPro domains:
  IPR001589 Actinin-type actin-binding domain, conserved site [PS00019] (87-96)
  IPR001715 Calponin homology domain [PF00307] (86-190)
  IPR001715 Calponin homology domain [PF00307] (200-304)
  IPR001715 Calponin homology domain [PS50021] (85-190)
  IPR001715 Calponin homology domain [PS50021] (199-304)
  IPR001715 Calponin homology domain [SM00033] (87-188)
  IPR001715 Calponin homology domain [SM00033] (201-299)
  IPR002048 EF-hand domain [PF13405] (563-592)
  IPR002048 EF-hand domain [PS50222] (559-594)
  IPR002048 EF-hand domain [SM00054] (563-591)
  IPR002048 EF-hand domain [cd00051] (563-624)
  IPR011992 EF-hand domain pair [SSF47473] (556-655)
  IPR018247 EF-Hand 1, calcium-binding site [PS00018] (572-584)
  IPR036872 CH domain superfamily [G3DSA:1.10.418.10] (70-191)
  IPR036872 CH domain superfamily [G3DSA:1.10.418.10] (192-308)
  IPR036872 CH domain superfamily [SSF47576] (73-303)

Mean predicted aligned error: 19.3 Å

Organism: NCBI:txid1890364

pLDDT: mean 80.0, std 20.69, range [23.19, 97.56]

=== Feature glossary ===
Reading guide. The protein is described through the following features:

Foldseek 3Di. A 3Di character summarizes, for each residue, the relative orientation of the Cα frame of its nearest spatial neighbor. Because it encodes fold topology rather than chemistry, 3Di alignments detect remote structural similarity that sequence alignment misses.

Contact-map, Ramachandran, and PAE plots. Plot images: a contact map (which residues are close in 3D, as an N×N binary image), a Ramachandran scatter (backbone torsion angles, revealing secondary-structure composition at a glance), and — for AlphaFold structures — a PAE heatmap (pairwise prediction confidence).

Radius of gyration, Cα contacts, bounding box. Radius of gyration (Rg) is the root-mean-square distance of Cα atoms from their centroid — a single number for overall size and compactness. A globular domain of N residues has Rg ≈ 2.2·N^0.38 Å; an extended or disordered chain has a much larger Rg. The Cα contact count is the number of residue pairs whose Cα atoms are within 8 Å and are more than four positions apart in sequence — a standard proxy for tertiary packing density. The bounding box is the smallest axis-aligned box enclosing all Cα atoms.

Secondary structure (8-state, DSSP). Eight-state secondary structure (DSSP): H is the canonical α-helix, G the tighter 3₁₀-helix, I the wider π-helix; E/B are β-structure, T and S are turns and bends, and '-' is everything else. DSSP derives these from the pattern of main-chain N–H···O=C hydrogen bonds, not from the sequence.

B-factor. B-factor (Debye–Waller factor) reflects atomic displacement in the crystal lattice. It is an experimental observable (units Å²), not a prediction; low values mean the atom is pinned down, high values mean it moves or is heterogeneous across the crystal.

pLDDT. pLDDT is the predicted lDDT-Cα score: AlphaFold's confidence that the local environment of each residue (all inter-atomic distances within 15 Å) is correctly placed. It is a per-residue number between 0 and 100, with higher meaning more reliable.

Nearest PDB structures. Nearest PDB neighbors are the top structural matches found by Foldseek when searching this structure against the entire Protein Data Bank. Each hit reports a TM-score (0 to 1; >0.5 almost always implies the same fold) and an E-value. These are *structural* homologs — they may share no detectable sequence similarity.

Solvent-accessible surface area. Accessible surface area quantifies burial. A residue with SASA near zero is packed into the hydrophobic core; one with SASA >100 Å² sits on the surface. Computed here via the Shrake–Rupley numerical algorithm with a 1.4 Å probe.

Rendered structure images. Structure images are PyMOL renders from six orthogonal camera directions. Cartoon representation draws helices as coils and strands as arrows; sticks shows the backbone as bonds; surface shows the solvent-excluded envelope. Rainbow coloring maps sequence position to hue (blue→red, N→C); chain coloring assigns a distinct color per polypeptide.

Backbone torsions (φ/ψ). φ (phi) and ψ (psi) are the two rotatable backbone dihedrals per residue: φ is the C(i-1)–N–Cα–C torsion, ψ is the N–Cα–C–N(i+1) torsion, both in degrees on (−180°, 180°]. α-helical residues cluster near (−60°, −45°); β-strand residues near (−120°, +130°). A Ramachandran plot is simply a scatter of (φ, ψ) for every residue.

Predicted aligned error. Predicted Aligned Error (PAE) is an AlphaFold confidence matrix: entry (i, j) is the expected error in the position of residue j, in ångströms, when the prediction is superimposed on the true structure at residue i. Low PAE within a block of residues means that block is internally rigid and well-predicted; high PAE between two blocks means their relative placement is uncertain even if each block individually is confident.

mmCIF coordinates. Structure coordinates are given as an mmCIF _atom_site loop: one row per atom with element, residue name, chain id, sequence number, and x/y/z position in Å. Only the four main-chain atoms per residue are included here; side chains are omitted to keep the record compact.

InterPro / GO / CATH / organism. Database cross-references. InterPro integrates a dozen domain/family signature databases into unified entries with residue-range hits. GO terms attach function/process/location labels with evidence codes. CATH codes position the fold in a four-level structural taxonomy. Organism is the NCBI-taxonomy species name.

Secondary structure (3-state, P-SEA). SS3 is a coarse helix/strand/coil call (letters a/b/c) made by the P-SEA algorithm from inter-Cα distances and dihedrals. It is less detailed than DSSP but needs only Cα positions.

Sequence. Sequence gives the chain of amino acids in standard one-letter code (A=alanine, C=cysteine, …, Y=tyrosine), read N→C. It is the only feature that is directly encoded by the gene; all structural features are derived from the folded form of this sequence.